Protein AF-A0A6G7BR77-F1 (afdb_monomer_lite)

pLDDT: mean 89.16, std 8.52, range [55.78, 97.75]

Foldseek 3Di:
DVLCVPLVVLLVCCVVPVVVVLVVLLVVLCVQLVDPPLSVVLCVDPLNVLLVVLSVVLVVLVVVLVVCVVVVPDPVVNVVSSVVNNVSSVSNVVSSVVSVVSSVQSPDLVSVLVVLCVVCVLVCPCVPVLLSSQLSVCVVPQQDRPVVSLVSLLVVLVVLQVVCLPPPAARDDDPVNLVSLVSLLVSVLVDDCNGPVSNLQPRLLPCSQLPALPGDGQHDLVSLLSNLVSCLSCLVSVNNVSVLSNLVRVLRNLVNQDDDDFDQDPVRDGPCVVVNVVSVVSLVVLLLSNLLSLLLCVVSVVQLSLLCSLCVDPDAVDDSPLSAQQAQQSLLVVLLCQQVQCVHPVVCVCVSNPHPPQDDPVSPCSSVVSSNLSSLVSLQSLQLHDDPDPPGRNHDNDDDDPSSLVSCVVCVVVSLVSNVVCVVPPVSCCSNNNPGDGNDDSNVSSVVVVVVSVVD

Structure (mmCIF, N/CA/C/O backbone):
data_AF-A0A6G7BR77-F1
#
_entry.id   AF-A0A6G7BR77-F1
#
loop_
_atom_site.group_PDB
_atom_site.id
_atom_site.type_symbol
_atom_site.label_atom_id
_atom_site.label_alt_id
_atom_site.label_comp_id
_atom_site.label_asym_id
_atom_site.label_entity_id
_atom_site.label_seq_id
_atom_site.pdbx_PDB_ins_code
_atom_site.Cartn_x
_atom_site.Cartn_y
_atom_site.Cartn_z
_atom_site.occupancy
_atom_site.B_iso_or_equiv
_atom_site.auth_seq_id
_atom_site.auth_comp_id
_atom_site.auth_asym_id
_atom_site.auth_atom_id
_atom_site.pdbx_PDB_model_num
ATOM 1 N N . MET A 1 1 ? 40.050 0.172 -55.531 1.00 58.09 1 MET A N 1
ATOM 2 C CA . MET A 1 1 ? 38.761 -0.490 -55.843 1.00 58.09 1 MET A CA 1
ATOM 3 C C . MET A 1 1 ? 38.407 -1.560 -54.813 1.00 58.09 1 MET A C 1
ATOM 5 O O . MET A 1 1 ? 37.245 -1.623 -54.446 1.00 58.09 1 MET A O 1
ATOM 9 N N . GLU A 1 2 ? 39.383 -2.298 -54.277 1.00 74.62 2 GLU A N 1
ATOM 10 C CA . GLU A 1 2 ? 39.176 -3.402 -53.315 1.00 74.62 2 GLU A CA 1
ATOM 11 C C . GLU A 1 2 ? 38.450 -3.022 -52.006 1.00 74.62 2 GLU A C 1
ATOM 13 O O . GLU A 1 2 ? 37.652 -3.797 -51.487 1.00 74.62 2 GLU A O 1
ATOM 18 N N . ILE A 1 3 ? 38.654 -1.804 -51.491 1.00 83.25 3 ILE A N 1
ATOM 19 C CA . ILE A 1 3 ? 37.983 -1.341 -50.261 1.00 83.25 3 ILE A CA 1
ATOM 20 C C . ILE A 1 3 ? 36.464 -1.205 -50.471 1.00 83.25 3 ILE A C 1
ATOM 22 O O . ILE A 1 3 ? 35.667 -1.664 -49.655 1.00 83.25 3 ILE A O 1
ATOM 26 N N . LEU A 1 4 ? 36.042 -0.617 -51.595 1.00 86.75 4 LEU A N 1
ATOM 27 C CA . LEU A 1 4 ? 34.620 -0.402 -51.888 1.00 86.75 4 LEU A CA 1
ATOM 28 C C . LEU A 1 4 ? 33.867 -1.705 -52.164 1.00 86.75 4 LEU A C 1
ATOM 30 O O . LEU A 1 4 ? 32.687 -1.791 -51.830 1.00 86.75 4 LEU A O 1
ATOM 34 N N . SER A 1 5 ? 34.540 -2.713 -52.730 1.00 86.44 5 SER A N 1
ATOM 35 C CA . SER A 1 5 ? 33.950 -4.043 -52.925 1.00 86.44 5 SER A CA 1
ATOM 36 C C . SER A 1 5 ? 33.633 -4.761 -51.614 1.00 86.44 5 SER A C 1
ATOM 38 O O . SER A 1 5 ? 32.857 -5.706 -51.639 1.00 86.44 5 SER A O 1
ATOM 40 N N . ILE A 1 6 ? 34.177 -4.308 -50.480 1.00 89.12 6 ILE A N 1
ATOM 41 C CA . ILE A 1 6 ? 33.840 -4.824 -49.147 1.00 89.12 6 ILE A CA 1
ATOM 42 C C . ILE A 1 6 ? 32.830 -3.897 -48.459 1.00 89.12 6 ILE A C 1
ATOM 44 O O . ILE A 1 6 ? 31.808 -4.360 -47.955 1.00 89.12 6 ILE A O 1
ATOM 48 N N . CYS A 1 7 ? 33.076 -2.581 -48.467 1.00 92.06 7 CYS A N 1
ATOM 49 C CA . CYS A 1 7 ? 32.247 -1.625 -47.731 1.00 92.06 7 CYS A CA 1
ATOM 50 C C . CYS A 1 7 ? 30.809 -1.534 -48.254 1.00 92.06 7 CYS A C 1
ATOM 52 O O . CYS A 1 7 ? 29.878 -1.528 -47.454 1.00 92.06 7 CYS A O 1
ATOM 54 N N . ILE A 1 8 ? 30.610 -1.473 -49.578 1.00 91.38 8 ILE A N 1
ATOM 55 C CA . ILE A 1 8 ? 29.266 -1.312 -50.154 1.00 91.38 8 ILE A CA 1
ATOM 56 C C . ILE A 1 8 ? 28.388 -2.537 -49.841 1.00 91.38 8 ILE A C 1
ATOM 58 O O . ILE A 1 8 ? 27.304 -2.338 -49.288 1.00 91.38 8 ILE A O 1
ATOM 62 N N . PRO A 1 9 ? 28.826 -3.791 -50.096 1.00 94.06 9 PRO A N 1
ATOM 63 C CA . PRO A 1 9 ? 28.043 -4.962 -49.706 1.00 94.06 9 PRO A CA 1
ATOM 64 C C . PRO A 1 9 ? 27.779 -5.046 -48.204 1.00 94.06 9 PRO A C 1
ATOM 66 O O . PRO A 1 9 ? 26.681 -5.431 -47.818 1.00 94.06 9 PRO A O 1
ATOM 69 N N . LEU A 1 10 ? 28.736 -4.652 -47.355 1.00 93.44 10 LEU A N 1
ATOM 70 C CA . LEU A 1 10 ? 28.551 -4.663 -45.903 1.00 93.44 10 LEU A CA 1
ATOM 71 C C . LEU A 1 10 ? 27.467 -3.673 -45.453 1.00 93.44 10 LEU A C 1
ATOM 73 O O . LEU A 1 10 ? 26.579 -4.052 -44.696 1.00 93.44 10 LEU A O 1
ATOM 77 N N . VAL A 1 11 ? 27.490 -2.428 -45.943 1.00 94.12 11 VAL A N 1
ATOM 78 C CA . VAL A 1 11 ? 26.445 -1.434 -45.629 1.00 94.12 11 VAL A CA 1
ATOM 79 C C . VAL A 1 11 ? 25.079 -1.908 -46.129 1.00 94.12 11 VAL A C 1
ATOM 81 O O . VAL A 1 11 ? 24.092 -1.795 -45.403 1.00 94.12 11 VAL A O 1
ATOM 84 N N . ILE A 1 12 ? 25.018 -2.493 -47.331 1.00 93.62 12 ILE A N 1
ATOM 85 C CA . ILE A 1 12 ? 23.780 -3.067 -47.875 1.00 93.62 12 ILE A CA 1
ATOM 86 C C . ILE A 1 12 ? 23.300 -4.242 -47.015 1.00 93.62 12 ILE A C 1
ATOM 88 O O . ILE A 1 12 ? 22.112 -4.317 -46.724 1.00 93.62 12 ILE A O 1
ATOM 92 N N . ALA A 1 13 ? 24.189 -5.127 -46.557 1.00 94.19 13 ALA A N 1
ATOM 93 C CA . ALA A 1 13 ? 23.834 -6.237 -45.673 1.00 94.19 13 ALA A CA 1
ATOM 94 C C . ALA A 1 13 ? 23.308 -5.743 -44.316 1.00 94.19 13 ALA A C 1
ATOM 96 O O . ALA A 1 13 ? 22.307 -6.257 -43.817 1.00 94.19 13 ALA A O 1
ATOM 97 N N . ILE A 1 14 ? 23.924 -4.705 -43.743 1.00 93.38 14 ILE A N 1
ATOM 98 C CA . ILE A 1 14 ? 23.443 -4.070 -42.509 1.00 93.38 14 ILE A CA 1
ATOM 99 C C . ILE A 1 14 ? 22.052 -3.462 -42.733 1.00 93.38 14 ILE A C 1
ATOM 101 O O . ILE A 1 14 ? 21.160 -3.677 -41.917 1.00 93.38 14 ILE A O 1
ATOM 105 N N . PHE A 1 15 ? 21.830 -2.760 -43.846 1.00 94.12 15 PHE A N 1
ATOM 106 C CA . PHE A 1 15 ? 20.522 -2.186 -44.166 1.00 94.12 15 PHE A CA 1
ATOM 107 C C . PHE A 1 15 ? 19.451 -3.253 -44.435 1.00 94.12 15 PHE A C 1
ATOM 109 O O . PHE A 1 15 ? 18.330 -3.129 -43.957 1.00 94.12 15 PHE A O 1
ATOM 116 N N . ALA A 1 16 ? 19.783 -4.305 -45.183 1.00 92.50 16 ALA A N 1
ATOM 117 C CA . ALA A 1 16 ? 18.822 -5.315 -45.617 1.00 92.50 16 ALA A CA 1
ATOM 118 C C . ALA A 1 16 ? 18.502 -6.355 -44.534 1.00 92.50 16 ALA A C 1
ATOM 120 O O . ALA A 1 16 ? 17.387 -6.865 -44.500 1.00 92.50 16 ALA A O 1
ATOM 121 N N . MET A 1 17 ? 19.461 -6.685 -43.662 1.00 90.19 17 MET A N 1
ATOM 122 C CA . MET A 1 17 ? 19.294 -7.727 -42.642 1.00 90.19 17 MET A CA 1
ATOM 123 C C . MET A 1 17 ? 19.296 -7.153 -41.226 1.00 90.19 17 MET A C 1
ATOM 125 O O . MET A 1 17 ? 18.343 -7.351 -40.474 1.00 90.19 17 MET A O 1
ATOM 129 N N . ALA A 1 18 ? 20.357 -6.434 -40.850 1.00 89.12 18 ALA A N 1
ATOM 130 C CA . ALA A 1 18 ? 20.550 -6.017 -39.462 1.00 89.12 18 ALA A CA 1
ATOM 131 C C . ALA A 1 18 ? 19.554 -4.932 -39.024 1.00 89.12 18 ALA A C 1
ATOM 133 O O . ALA A 1 18 ? 19.112 -4.945 -37.880 1.00 89.12 18 ALA A O 1
ATOM 134 N N . PHE A 1 19 ? 19.170 -4.016 -39.914 1.00 89.75 19 PHE A N 1
ATOM 135 C CA . PHE A 1 19 ? 18.246 -2.930 -39.589 1.00 89.75 19 PHE A CA 1
ATOM 136 C C . PHE A 1 19 ? 16.791 -3.403 -39.382 1.00 89.75 19 PHE A C 1
ATOM 138 O O . PHE A 1 19 ? 16.217 -3.061 -38.345 1.00 89.75 19 PHE A O 1
ATOM 145 N N . PRO A 1 20 ? 16.195 -4.245 -40.254 1.00 91.94 20 PRO A N 1
ATOM 146 C CA . PRO A 1 20 ? 14.902 -4.866 -39.965 1.00 91.94 20 PRO A CA 1
ATOM 147 C C . PRO A 1 20 ? 14.919 -5.692 -38.678 1.00 91.94 20 PRO A C 1
ATOM 149 O O . PRO A 1 20 ? 13.983 -5.598 -37.884 1.00 91.94 20 PRO A O 1
ATOM 152 N N . LEU A 1 21 ? 15.999 -6.447 -38.433 1.00 88.62 21 LEU A N 1
ATOM 153 C CA . LEU A 1 21 ? 16.160 -7.199 -37.190 1.00 88.62 21 LEU A CA 1
ATOM 154 C C . LEU A 1 21 ? 16.196 -6.255 -35.983 1.00 88.62 21 LEU A C 1
ATOM 156 O O . LEU A 1 21 ? 15.470 -6.481 -35.027 1.00 88.62 21 LEU A O 1
ATOM 160 N N . ALA A 1 22 ? 16.952 -5.157 -36.045 1.00 87.56 22 ALA A N 1
ATOM 161 C CA . ALA A 1 22 ? 17.001 -4.151 -34.986 1.00 87.56 22 ALA A CA 1
ATOM 162 C C . ALA A 1 22 ? 15.611 -3.579 -34.652 1.00 87.56 22 ALA A C 1
ATOM 164 O O . ALA A 1 22 ? 15.253 -3.498 -33.479 1.00 87.56 22 ALA A O 1
ATOM 165 N N . ILE A 1 23 ? 14.806 -3.230 -35.663 1.00 88.50 23 ILE A N 1
ATOM 166 C CA . ILE A 1 23 ? 13.429 -2.748 -35.460 1.00 88.50 23 ILE A CA 1
ATOM 167 C C . ILE A 1 23 ? 12.558 -3.832 -34.819 1.00 88.50 23 ILE A C 1
ATOM 169 O O . ILE A 1 23 ? 11.810 -3.541 -33.884 1.00 88.50 23 ILE A O 1
ATOM 173 N N . ASN A 1 24 ? 12.667 -5.075 -35.293 1.00 90.88 24 ASN A N 1
ATOM 174 C CA . ASN A 1 24 ? 11.932 -6.197 -34.719 1.00 90.88 24 ASN A CA 1
ATOM 175 C C . ASN A 1 24 ? 12.308 -6.419 -33.247 1.00 90.88 24 ASN A C 1
ATOM 177 O O . ASN A 1 24 ? 11.434 -6.610 -32.406 1.00 90.88 24 ASN A O 1
ATOM 181 N N . GLU A 1 25 ? 13.594 -6.310 -32.907 1.00 89.31 25 GLU A N 1
ATOM 182 C CA . GLU A 1 25 ? 14.052 -6.472 -31.529 1.00 89.31 25 GLU A CA 1
ATOM 183 C C . GLU A 1 25 ? 13.576 -5.348 -30.609 1.00 89.31 25 GLU A C 1
ATOM 185 O O . GLU A 1 25 ? 13.190 -5.627 -29.474 1.00 89.31 25 GLU A O 1
ATOM 190 N N . ILE A 1 26 ? 13.485 -4.112 -31.105 1.00 86.12 26 ILE A N 1
ATOM 191 C CA . ILE A 1 26 ? 12.826 -3.008 -30.390 1.00 86.12 26 ILE A CA 1
ATOM 192 C C . ILE A 1 26 ? 11.350 -3.333 -30.130 1.00 86.12 26 ILE A C 1
ATOM 194 O O . ILE A 1 26 ? 10.860 -3.139 -29.018 1.00 86.12 26 ILE A O 1
ATOM 198 N N . GLY A 1 27 ? 10.643 -3.857 -31.136 1.00 87.12 27 GLY A N 1
ATOM 199 C CA . GLY A 1 27 ? 9.256 -4.304 -30.988 1.00 87.12 27 GLY A CA 1
ATOM 200 C C . GLY A 1 27 ? 9.108 -5.439 -29.970 1.00 87.12 27 GLY A C 1
ATOM 201 O O . GLY A 1 27 ? 8.175 -5.435 -29.168 1.00 87.12 27 GLY A O 1
ATOM 202 N N . SER A 1 28 ? 10.066 -6.368 -29.940 1.00 90.00 28 SER A N 1
ATOM 203 C CA . SER A 1 28 ? 10.071 -7.487 -28.993 1.00 90.00 28 SER A CA 1
ATOM 204 C C . SER A 1 28 ? 10.198 -7.027 -27.536 1.00 90.00 28 SER A C 1
ATOM 206 O O . SER A 1 28 ? 9.560 -7.611 -26.663 1.00 90.00 28 SER A O 1
ATOM 208 N N . ILE A 1 29 ? 10.961 -5.956 -27.269 1.00 90.19 29 ILE A N 1
ATOM 209 C CA . ILE A 1 29 ? 11.093 -5.367 -25.926 1.00 90.19 29 ILE A CA 1
ATOM 210 C C . ILE A 1 29 ? 9.737 -4.822 -25.464 1.00 90.19 29 ILE A C 1
ATOM 212 O O . ILE A 1 29 ? 9.320 -5.121 -24.345 1.00 90.19 29 ILE A O 1
ATOM 216 N N . ASN A 1 30 ? 9.018 -4.108 -26.342 1.00 88.81 30 ASN A N 1
ATOM 217 C CA . ASN A 1 30 ? 7.669 -3.622 -26.039 1.00 88.81 30 ASN A CA 1
ATOM 218 C C . ASN A 1 30 ? 6.736 -4.778 -25.673 1.00 88.81 30 ASN A C 1
ATOM 220 O O . ASN A 1 30 ? 6.092 -4.761 -24.632 1.00 88.81 30 ASN A O 1
ATOM 224 N N . SER A 1 31 ? 6.706 -5.812 -26.518 1.00 88.81 31 SER A N 1
ATOM 225 C CA . SER A 1 31 ? 5.841 -6.974 -26.316 1.00 88.81 31 SER A CA 1
ATOM 226 C C . SER A 1 31 ? 6.174 -7.746 -25.040 1.00 88.81 31 SER A C 1
ATOM 228 O O . SER A 1 31 ? 5.288 -8.386 -24.482 1.00 88.81 31 SER A O 1
ATOM 230 N N . LYS A 1 32 ? 7.436 -7.731 -24.602 1.00 91.12 32 LYS A N 1
ATOM 231 C CA . LYS A 1 32 ? 7.889 -8.475 -23.427 1.00 91.12 32 LYS A CA 1
ATOM 232 C C . LYS A 1 32 ? 7.468 -7.809 -22.119 1.00 91.12 32 LYS A C 1
ATOM 234 O O . LYS A 1 32 ? 6.937 -8.487 -21.247 1.00 91.12 32 LYS A O 1
ATOM 239 N N . TYR A 1 33 ? 7.720 -6.509 -21.984 1.00 90.25 33 TYR A N 1
ATOM 240 C CA . TYR A 1 33 ? 7.431 -5.764 -20.751 1.00 90.25 33 TYR A CA 1
ATOM 241 C C . TYR A 1 33 ? 6.066 -5.070 -20.772 1.00 90.25 33 TYR A C 1
ATOM 243 O O . TYR A 1 33 ? 5.625 -4.570 -19.744 1.00 90.25 33 TYR A O 1
ATOM 251 N N . ASN A 1 34 ? 5.398 -5.047 -21.931 1.00 88.50 34 ASN A N 1
ATOM 252 C CA . ASN A 1 34 ? 4.170 -4.293 -22.177 1.00 88.50 34 ASN A CA 1
ATOM 253 C C . ASN A 1 34 ? 4.316 -2.811 -21.778 1.00 88.50 34 ASN A C 1
ATOM 255 O O . ASN A 1 34 ? 3.464 -2.252 -21.089 1.00 88.50 34 ASN A O 1
ATOM 259 N N . SER A 1 35 ? 5.445 -2.213 -22.174 1.00 89.81 35 SER A N 1
ATOM 260 C CA . SER A 1 35 ? 5.888 -0.885 -21.751 1.00 89.81 35 SER A CA 1
ATOM 261 C C . SER A 1 35 ? 6.412 -0.080 -22.937 1.00 89.81 35 SER A C 1
ATOM 263 O O . SER A 1 35 ? 7.516 -0.315 -23.442 1.00 89.81 35 SER A O 1
ATOM 265 N N . GLU A 1 36 ? 5.645 0.933 -23.339 1.00 90.88 36 GLU A N 1
ATOM 266 C CA . GLU A 1 36 ? 6.095 1.905 -24.339 1.00 90.88 36 GLU A CA 1
ATOM 267 C C . GLU A 1 36 ? 7.201 2.810 -23.778 1.00 90.88 36 GLU A C 1
ATOM 269 O O . GLU A 1 36 ? 8.112 3.202 -24.508 1.00 90.88 36 GLU A O 1
ATOM 274 N N . ARG A 1 37 ? 7.195 3.074 -22.465 1.00 91.88 37 ARG A N 1
ATOM 275 C CA . ARG A 1 37 ? 8.178 3.938 -21.796 1.00 91.88 37 ARG A CA 1
ATOM 276 C C . ARG A 1 37 ? 9.586 3.345 -21.835 1.00 91.88 37 ARG A C 1
ATOM 278 O O . ARG A 1 37 ? 10.525 4.028 -22.244 1.00 91.88 37 ARG A O 1
ATOM 285 N N . ILE A 1 38 ? 9.741 2.052 -21.533 1.00 93.00 38 ILE A N 1
ATOM 286 C CA . ILE A 1 38 ? 11.033 1.348 -21.646 1.00 93.00 38 ILE A CA 1
ATOM 287 C C . ILE A 1 38 ? 11.558 1.416 -23.090 1.00 93.00 38 ILE A C 1
ATOM 289 O O . ILE A 1 38 ? 12.751 1.635 -23.323 1.00 93.00 38 ILE A O 1
ATOM 293 N N . VAL A 1 39 ? 10.668 1.286 -24.075 1.00 91.44 39 VAL A N 1
ATOM 294 C CA . VAL A 1 39 ? 11.013 1.382 -25.501 1.00 91.44 39 VAL A CA 1
ATOM 295 C C . VAL A 1 39 ? 11.430 2.803 -25.882 1.00 91.44 39 VAL A C 1
ATOM 297 O O . VAL A 1 39 ? 12.359 2.983 -26.673 1.00 91.44 39 VAL A O 1
ATOM 300 N N . GLU A 1 40 ? 10.789 3.828 -25.326 1.00 91.81 40 GLU A N 1
ATOM 301 C CA . GLU A 1 40 ? 11.194 5.217 -25.531 1.00 91.81 40 GLU A CA 1
ATOM 302 C C . GLU A 1 40 ? 12.579 5.519 -24.957 1.00 91.81 40 GLU A C 1
ATOM 304 O O . GLU A 1 40 ? 13.363 6.206 -25.622 1.00 91.81 40 GLU A O 1
ATOM 309 N N . ILE A 1 41 ? 12.907 5.003 -23.766 1.00 92.12 41 ILE A N 1
ATOM 310 C CA . ILE A 1 41 ? 14.262 5.123 -23.204 1.00 92.12 41 ILE A CA 1
ATOM 311 C C . ILE A 1 41 ? 15.254 4.464 -24.158 1.00 92.12 41 ILE A C 1
ATOM 313 O O . ILE A 1 41 ? 16.227 5.105 -24.559 1.00 92.12 41 ILE A O 1
ATOM 317 N N . PHE A 1 42 ? 14.958 3.244 -24.615 1.00 92.56 42 PHE A N 1
ATOM 318 C CA . PHE A 1 42 ? 15.808 2.530 -25.563 1.00 92.56 42 PHE A CA 1
ATOM 319 C C . PHE A 1 42 ? 16.044 3.328 -26.856 1.00 92.56 42 PHE A C 1
ATOM 321 O O . PHE A 1 42 ? 17.170 3.443 -27.336 1.00 92.56 42 PHE A O 1
ATOM 328 N N . ARG A 1 43 ? 15.002 3.960 -27.413 1.00 89.50 43 ARG A N 1
ATOM 329 C CA . ARG A 1 43 ? 15.117 4.817 -28.610 1.00 89.50 43 ARG A CA 1
ATOM 330 C C . ARG A 1 43 ? 15.900 6.109 -28.355 1.00 89.50 43 ARG A C 1
ATOM 332 O O . ARG A 1 43 ? 16.388 6.730 -29.304 1.00 89.50 43 ARG A O 1
ATOM 339 N N . LYS A 1 44 ? 16.014 6.552 -27.103 1.00 91.81 44 LYS A N 1
ATOM 340 C CA . LYS A 1 44 ? 16.793 7.738 -26.726 1.00 91.81 44 LYS A CA 1
ATOM 341 C C . LYS A 1 44 ? 18.277 7.425 -26.503 1.00 91.81 44 LYS A C 1
ATOM 343 O O . LYS A 1 44 ? 19.054 8.387 -26.493 1.00 91.81 44 LYS A O 1
ATOM 348 N N . GLU A 1 45 ? 18.655 6.149 -26.410 1.00 93.31 45 GLU A N 1
ATOM 349 C CA . GLU A 1 45 ? 20.036 5.687 -26.229 1.00 93.31 45 GLU A CA 1
ATOM 350 C C . GLU A 1 45 ? 20.980 6.201 -27.317 1.00 93.31 45 GLU A C 1
ATOM 352 O O . GLU A 1 45 ? 20.628 6.355 -28.495 1.00 93.31 45 GLU A O 1
ATOM 357 N N . PHE A 1 46 ? 22.217 6.459 -26.903 1.00 92.50 46 PHE A N 1
ATOM 358 C CA . PHE A 1 46 ? 23.260 6.989 -27.772 1.00 92.50 46 PHE A CA 1
ATOM 359 C C . PHE A 1 46 ? 23.591 6.011 -28.903 1.00 92.50 46 PHE A C 1
ATOM 361 O O . PHE A 1 46 ? 23.690 6.408 -30.064 1.00 92.50 46 PHE A O 1
ATOM 368 N N . GLU A 1 47 ? 23.703 4.726 -28.576 1.00 92.88 47 GLU A N 1
ATOM 369 C CA . GLU A 1 47 ? 24.079 3.657 -29.493 1.00 92.88 47 GLU A CA 1
ATOM 370 C C . GLU A 1 47 ? 23.068 3.512 -30.633 1.00 92.88 47 GLU A C 1
ATOM 372 O O . GLU A 1 47 ? 23.468 3.450 -31.795 1.00 92.88 47 GLU A O 1
ATOM 377 N N . TRP A 1 48 ? 21.766 3.531 -30.324 1.00 92.50 48 TRP A N 1
ATOM 378 C CA . TRP A 1 48 ? 20.711 3.465 -31.339 1.00 92.50 48 TRP A CA 1
ATOM 379 C C . TRP A 1 48 ? 20.708 4.702 -32.240 1.00 92.50 48 TRP A C 1
ATOM 381 O O . TRP A 1 48 ? 20.676 4.569 -33.464 1.00 92.50 48 TRP A O 1
ATOM 391 N N . LYS A 1 49 ? 20.781 5.909 -31.662 1.00 93.38 49 LYS A N 1
ATOM 392 C CA . LYS A 1 49 ? 20.775 7.159 -32.440 1.00 93.38 49 LYS A CA 1
ATOM 393 C C . LYS A 1 49 ? 21.930 7.215 -33.433 1.00 93.38 49 LYS A C 1
ATOM 395 O O . LYS A 1 49 ? 21.716 7.550 -34.597 1.00 93.38 49 LYS A O 1
ATOM 400 N N . TRP A 1 50 ? 23.139 6.872 -32.992 1.00 94.31 50 TRP A N 1
ATOM 401 C CA . TRP A 1 50 ? 24.308 6.872 -33.865 1.00 94.31 50 TRP A CA 1
ATOM 402 C C . TRP A 1 50 ? 24.265 5.758 -34.894 1.00 94.31 50 TRP A C 1
ATOM 404 O O . TRP A 1 50 ? 24.526 6.038 -36.059 1.00 94.31 50 TRP A O 1
ATOM 414 N N . PHE A 1 51 ? 23.877 4.539 -34.515 1.00 94.31 51 PHE A N 1
ATOM 415 C CA . PHE A 1 51 ? 23.689 3.451 -35.473 1.00 94.31 51 PHE A CA 1
ATOM 416 C C . PHE A 1 51 ? 22.700 3.844 -36.583 1.00 94.31 51 PHE A C 1
ATOM 418 O O . PHE A 1 51 ? 23.035 3.768 -37.765 1.00 94.31 51 PHE A O 1
ATOM 425 N N . ASN A 1 52 ? 21.518 4.342 -36.206 1.00 93.44 52 ASN A N 1
ATOM 426 C CA . ASN A 1 52 ? 20.470 4.739 -37.143 1.00 93.44 52 ASN A CA 1
ATOM 427 C C . ASN A 1 52 ? 20.927 5.889 -38.059 1.00 93.44 52 ASN A C 1
ATOM 429 O O . ASN A 1 52 ? 20.789 5.807 -39.277 1.00 93.44 52 ASN A O 1
ATOM 433 N N . ASN A 1 53 ? 21.540 6.937 -37.501 1.00 93.81 53 ASN A N 1
ATOM 434 C CA . ASN A 1 53 ? 22.008 8.080 -38.290 1.00 93.81 53 ASN A CA 1
ATOM 435 C C . ASN A 1 53 ? 23.182 7.714 -39.211 1.00 93.81 53 ASN A C 1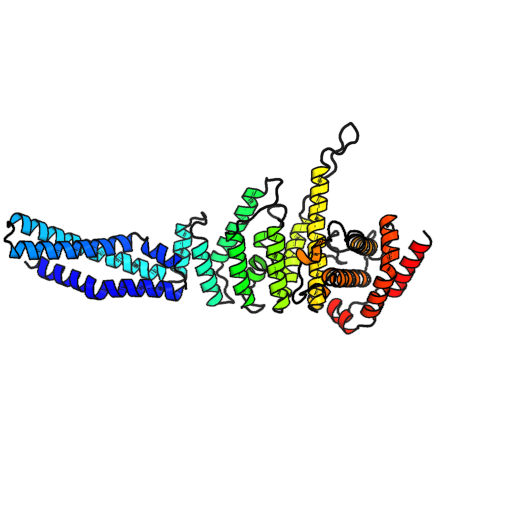
ATOM 437 O O . ASN A 1 53 ? 23.195 8.116 -40.374 1.00 93.81 53 ASN A O 1
ATOM 441 N N . LEU A 1 54 ? 24.153 6.931 -38.728 1.00 94.81 54 LEU A N 1
ATOM 442 C CA . LEU A 1 54 ? 25.293 6.476 -39.531 1.00 94.81 54 LEU A CA 1
ATOM 443 C C . LEU A 1 54 ? 24.857 5.570 -40.680 1.00 94.81 54 LEU A C 1
ATOM 445 O O . LEU A 1 54 ? 25.487 5.607 -41.738 1.00 94.81 54 LEU A O 1
ATOM 449 N N . LEU A 1 55 ? 23.789 4.789 -40.507 1.00 94.88 55 LEU A N 1
ATOM 450 C CA . LEU A 1 55 ? 23.234 3.970 -41.580 1.00 94.88 55 LEU A CA 1
ATOM 451 C C . LEU A 1 55 ? 22.716 4.851 -42.723 1.00 94.88 55 LEU A C 1
ATOM 453 O O . LEU A 1 55 ? 23.135 4.667 -43.866 1.00 94.88 55 LEU A O 1
ATOM 457 N N . TYR A 1 56 ? 21.894 5.861 -42.418 1.00 94.75 56 TYR A N 1
ATOM 458 C CA . TYR A 1 56 ? 21.406 6.810 -43.427 1.00 94.75 56 TYR A CA 1
ATOM 459 C C . TYR A 1 56 ? 22.542 7.598 -44.084 1.00 94.75 56 TYR A C 1
ATOM 461 O O . TYR A 1 56 ? 22.574 7.715 -45.308 1.00 94.75 56 TYR A O 1
ATOM 469 N N . ILE A 1 57 ? 23.511 8.083 -43.300 1.00 95.25 57 ILE A N 1
ATOM 470 C CA . ILE A 1 57 ? 24.693 8.779 -43.829 1.00 95.25 57 ILE A CA 1
ATOM 471 C C . ILE A 1 57 ? 25.475 7.860 -44.777 1.00 95.25 57 ILE A C 1
ATOM 473 O O . ILE A 1 57 ? 25.830 8.279 -45.876 1.00 95.25 57 ILE A O 1
ATOM 477 N N . SER A 1 58 ? 25.701 6.600 -44.398 1.00 94.75 58 SER A N 1
ATOM 478 C CA . SER A 1 58 ? 26.437 5.636 -45.226 1.00 94.75 58 SER A CA 1
ATOM 479 C C . SER A 1 58 ? 25.716 5.350 -46.546 1.00 94.75 58 SER A C 1
ATOM 481 O O . SER A 1 58 ? 26.359 5.316 -47.594 1.00 94.75 58 SER A O 1
ATOM 483 N N . LEU A 1 59 ? 24.386 5.216 -46.527 1.00 94.88 59 LEU A N 1
ATOM 484 C CA . LEU A 1 59 ? 23.579 5.037 -47.739 1.00 94.88 59 LEU A CA 1
ATOM 485 C C . LEU A 1 59 ? 23.632 6.270 -48.653 1.00 94.88 59 LEU A C 1
ATOM 487 O O . LEU A 1 59 ? 23.817 6.129 -49.862 1.00 94.88 59 LEU A O 1
ATOM 491 N N . ILE A 1 60 ? 23.544 7.477 -48.083 1.00 95.62 60 ILE A N 1
ATOM 492 C CA . ILE A 1 60 ? 23.664 8.737 -48.831 1.00 95.62 60 ILE A CA 1
ATOM 493 C C . ILE A 1 60 ? 25.059 8.863 -49.457 1.00 95.62 60 ILE A C 1
ATOM 495 O O . ILE A 1 60 ? 25.171 9.216 -50.629 1.00 95.62 60 ILE A O 1
ATOM 499 N N . LEU A 1 61 ? 26.126 8.528 -48.726 1.00 94.12 61 LEU A N 1
ATOM 500 C CA . LEU A 1 61 ? 27.494 8.553 -49.252 1.00 94.12 61 LEU A CA 1
ATOM 501 C C . LEU A 1 61 ? 27.679 7.582 -50.426 1.00 94.12 61 LEU A C 1
ATOM 503 O O . LEU A 1 61 ? 28.313 7.942 -51.419 1.00 94.12 61 LEU A O 1
ATOM 507 N N . ILE A 1 62 ? 27.098 6.379 -50.347 1.00 93.62 62 ILE A N 1
ATOM 508 C CA . ILE A 1 62 ? 27.111 5.410 -51.453 1.00 93.62 62 ILE A CA 1
ATOM 509 C C . ILE A 1 62 ? 26.355 5.973 -52.663 1.00 93.62 62 ILE A C 1
ATOM 511 O O . ILE A 1 62 ? 26.877 5.925 -53.778 1.00 93.62 62 ILE A O 1
ATOM 515 N N . ALA A 1 63 ? 25.178 6.571 -52.455 1.00 93.50 63 ALA A N 1
ATOM 516 C CA . ALA A 1 63 ? 24.409 7.203 -53.526 1.00 93.50 63 ALA A CA 1
ATOM 517 C C . ALA A 1 63 ? 25.200 8.343 -54.198 1.00 93.50 63 ALA A C 1
ATOM 519 O O . ALA A 1 63 ? 25.327 8.369 -55.425 1.00 93.50 63 ALA A O 1
ATOM 520 N N . ILE A 1 64 ? 25.826 9.227 -53.411 1.00 93.25 64 ILE A N 1
ATOM 521 C CA . ILE A 1 64 ? 26.687 10.312 -53.912 1.00 93.25 64 ILE A CA 1
ATOM 522 C C . ILE A 1 64 ? 27.874 9.748 -54.700 1.00 93.25 64 ILE A C 1
ATOM 524 O O . ILE A 1 64 ? 28.188 10.264 -55.770 1.00 93.25 64 ILE A O 1
ATOM 528 N N . TYR A 1 65 ? 28.510 8.671 -54.231 1.00 91.62 65 TYR A N 1
ATOM 529 C CA . TYR A 1 65 ? 29.602 8.021 -54.957 1.00 91.62 65 TYR A CA 1
ATOM 530 C C . TYR A 1 65 ? 29.147 7.445 -56.307 1.00 91.62 65 TYR A C 1
ATOM 532 O O . TYR A 1 65 ? 29.820 7.644 -57.322 1.00 91.62 65 TYR A O 1
ATOM 540 N N . THR A 1 66 ? 27.992 6.769 -56.353 1.00 90.25 66 THR A N 1
ATOM 541 C CA . THR A 1 66 ? 27.435 6.244 -57.614 1.00 90.25 66 THR A CA 1
ATOM 542 C C . THR A 1 66 ? 27.058 7.356 -58.593 1.00 90.25 66 THR A C 1
ATOM 544 O O . THR A 1 66 ? 27.337 7.245 -59.785 1.00 90.25 66 THR A O 1
ATOM 547 N N . CYS A 1 67 ? 26.515 8.463 -58.087 1.00 90.56 67 CYS A N 1
ATOM 548 C CA . CYS A 1 67 ? 26.218 9.661 -58.862 1.00 90.56 67 CYS A CA 1
ATOM 549 C C . CYS A 1 67 ? 27.512 10.290 -59.406 1.00 90.56 67 CYS A C 1
ATOM 551 O O . CYS A 1 67 ? 27.648 10.505 -60.607 1.00 90.56 67 CYS A O 1
ATOM 553 N N . GLY A 1 68 ? 28.525 10.472 -58.557 1.00 88.81 68 GLY A N 1
ATOM 554 C CA . GLY A 1 68 ? 29.823 11.018 -58.953 1.00 88.81 68 GLY A CA 1
ATOM 555 C C . GLY A 1 68 ? 30.542 10.185 -60.018 1.00 88.81 68 GLY A C 1
ATOM 556 O O . GLY A 1 68 ? 31.177 10.750 -60.906 1.00 88.81 68 GLY A O 1
ATOM 557 N N . ARG A 1 69 ? 30.390 8.850 -59.995 1.00 86.94 69 ARG A N 1
ATOM 558 C CA . ARG A 1 69 ? 30.837 7.959 -61.086 1.00 86.94 69 ARG A CA 1
ATOM 559 C C . ARG A 1 69 ? 30.124 8.263 -62.402 1.00 86.94 69 ARG A C 1
ATOM 561 O O . ARG A 1 69 ? 30.782 8.305 -63.435 1.00 86.94 69 ARG A O 1
ATOM 568 N N . ALA A 1 70 ? 28.804 8.432 -62.362 1.00 88.06 70 ALA A N 1
ATOM 569 C CA . ALA A 1 70 ? 27.975 8.626 -63.549 1.00 88.06 70 ALA A CA 1
ATOM 570 C C . ALA A 1 70 ? 28.173 10.010 -64.191 1.00 88.06 70 ALA A C 1
ATOM 572 O O . ALA A 1 70 ? 28.219 10.114 -65.412 1.00 88.06 70 ALA A O 1
ATOM 573 N N . PHE A 1 71 ? 28.340 11.056 -63.377 1.00 87.94 71 PHE A N 1
ATOM 574 C CA . PHE A 1 71 ? 28.488 12.444 -63.836 1.00 87.94 71 PHE A CA 1
ATOM 575 C C . PHE A 1 71 ? 29.945 12.919 -63.948 1.00 87.94 71 PHE A C 1
ATOM 577 O O . PHE A 1 71 ? 30.189 14.091 -64.218 1.00 87.94 71 PHE A O 1
ATOM 584 N N . GLY A 1 72 ? 30.923 12.028 -63.752 1.00 85.75 72 GLY A N 1
ATOM 585 C CA . GLY A 1 72 ? 32.337 12.330 -63.990 1.00 85.75 72 GLY A CA 1
ATOM 586 C C . GLY A 1 72 ? 32.965 13.285 -62.970 1.00 85.75 72 GLY A C 1
ATOM 587 O O . GLY A 1 72 ? 33.676 14.215 -63.349 1.00 85.75 72 GLY A O 1
ATOM 588 N N . PHE A 1 73 ? 32.729 13.072 -61.672 1.00 87.62 73 PHE A N 1
ATOM 589 C CA . PHE A 1 73 ? 33.407 13.833 -60.615 1.00 87.62 73 PHE A CA 1
ATOM 590 C C . PHE A 1 73 ? 34.932 13.699 -60.711 1.00 87.62 73 PHE A C 1
ATOM 592 O O . PHE A 1 73 ? 35.466 12.678 -61.150 1.00 87.62 73 PHE A O 1
ATOM 599 N N . SER A 1 74 ? 35.655 14.726 -60.250 1.00 89.31 74 SER A N 1
ATOM 600 C CA . SER A 1 74 ? 37.118 14.710 -60.307 1.00 89.31 74 SER A CA 1
ATOM 601 C C . SER A 1 74 ? 37.709 13.571 -59.469 1.00 89.31 74 SER A C 1
ATOM 603 O O . SER A 1 74 ? 37.188 13.200 -58.413 1.00 89.31 74 SER A O 1
ATOM 605 N N . ILE A 1 75 ? 38.854 13.048 -59.911 1.00 84.12 75 ILE A N 1
ATOM 606 C CA . ILE A 1 75 ? 39.560 11.936 -59.256 1.00 84.12 75 ILE A CA 1
ATOM 607 C C . ILE A 1 75 ? 39.820 12.231 -57.768 1.00 84.12 75 ILE A C 1
ATOM 609 O O . ILE A 1 75 ? 39.632 11.361 -56.919 1.00 84.12 75 ILE A O 1
ATOM 613 N N . ARG A 1 76 ? 40.174 13.478 -57.425 1.00 87.62 76 ARG A N 1
ATOM 614 C CA . ARG A 1 76 ? 40.405 13.900 -56.034 1.00 87.62 76 ARG A CA 1
ATOM 615 C C . ARG A 1 76 ? 39.140 13.780 -55.178 1.00 87.62 76 ARG A C 1
ATOM 617 O O . ARG A 1 76 ? 39.217 13.238 -54.079 1.00 87.62 76 ARG A O 1
ATOM 624 N N . TRP A 1 77 ? 37.990 14.236 -55.678 1.00 86.62 77 TRP A N 1
ATOM 625 C CA . TRP A 1 77 ? 36.707 14.107 -54.976 1.00 86.62 77 TRP A CA 1
ATOM 626 C C . TRP A 1 77 ? 36.304 12.643 -54.791 1.00 86.62 77 TRP A C 1
ATOM 628 O O . TRP A 1 77 ? 35.846 12.254 -53.719 1.00 86.62 77 TRP A O 1
ATOM 638 N N . MET A 1 78 ? 36.561 11.811 -55.799 1.00 87.88 78 MET A N 1
ATOM 639 C CA . MET A 1 78 ? 36.281 10.377 -55.740 1.00 87.88 78 MET A CA 1
ATOM 640 C C . MET A 1 78 ? 37.133 9.660 -54.686 1.00 87.88 78 MET A C 1
ATOM 642 O O . MET A 1 78 ? 36.610 8.826 -53.949 1.00 87.88 78 MET A O 1
ATOM 646 N N . HIS A 1 79 ? 38.416 10.011 -54.549 1.00 88.88 79 HIS A N 1
ATOM 647 C CA . HIS A 1 79 ? 39.266 9.474 -53.481 1.00 88.88 79 HIS A CA 1
ATOM 648 C C . HIS A 1 79 ? 38.801 9.896 -52.085 1.00 88.88 79 HIS A C 1
ATOM 650 O O . HIS A 1 79 ? 38.791 9.059 -51.184 1.00 88.88 79 HIS A O 1
ATOM 656 N N . VAL A 1 80 ? 38.385 11.154 -51.906 1.00 90.25 80 VAL A N 1
ATOM 657 C CA . VAL A 1 80 ? 37.830 11.627 -50.626 1.00 90.25 80 VAL A CA 1
ATOM 658 C C . VAL A 1 80 ? 36.591 10.811 -50.253 1.00 90.25 80 VAL A C 1
ATOM 660 O O . VAL A 1 80 ? 36.546 10.256 -49.159 1.00 90.25 80 VAL A O 1
ATOM 663 N N . LEU A 1 81 ? 35.644 10.643 -51.183 1.00 90.62 81 LEU A N 1
ATOM 664 C CA . LEU A 1 81 ? 34.429 9.854 -50.953 1.00 90.62 81 LEU A CA 1
ATOM 665 C C . LEU A 1 81 ? 34.730 8.398 -50.573 1.00 90.62 81 LEU A C 1
ATOM 667 O O . LEU A 1 81 ? 34.089 7.866 -49.672 1.00 90.62 81 LEU A O 1
ATOM 671 N N . ILE A 1 82 ? 35.721 7.761 -51.209 1.00 91.12 82 ILE A N 1
ATOM 672 C CA . ILE A 1 82 ? 36.129 6.384 -50.880 1.00 91.12 82 ILE A CA 1
ATOM 673 C C . ILE A 1 82 ? 36.572 6.272 -49.417 1.00 91.12 82 ILE A C 1
ATOM 675 O O . ILE A 1 82 ? 36.116 5.375 -48.707 1.00 91.12 82 ILE A O 1
ATOM 679 N N . TRP A 1 83 ? 37.434 7.180 -48.955 1.00 92.06 83 TRP A N 1
ATOM 680 C CA . TRP A 1 83 ? 37.911 7.171 -47.570 1.00 92.06 83 TRP A CA 1
ATOM 681 C C . TRP A 1 83 ? 36.801 7.508 -46.574 1.00 92.06 83 TRP A C 1
ATOM 683 O O . TRP A 1 83 ? 36.714 6.872 -45.525 1.00 92.06 83 TRP A O 1
ATOM 693 N N . THR A 1 84 ? 35.908 8.442 -46.910 1.00 93.19 84 THR A N 1
ATOM 694 C CA . THR A 1 84 ? 34.743 8.757 -46.072 1.00 93.19 84 THR A CA 1
ATOM 695 C C . THR A 1 84 ? 33.795 7.562 -45.954 1.00 93.19 84 THR A C 1
ATOM 697 O O . THR A 1 84 ? 33.356 7.257 -44.848 1.00 93.19 84 THR A O 1
ATOM 700 N N . ILE A 1 85 ? 33.525 6.836 -47.047 1.00 94.00 85 ILE A N 1
ATOM 701 C CA . ILE A 1 85 ? 32.716 5.605 -47.023 1.00 94.00 85 ILE A CA 1
ATOM 702 C C . ILE A 1 85 ? 33.383 4.543 -46.149 1.00 94.00 85 ILE A C 1
ATOM 704 O O . ILE A 1 85 ? 32.704 3.916 -45.336 1.00 94.00 85 ILE A O 1
ATOM 708 N N . PHE A 1 86 ? 34.699 4.356 -46.273 1.00 94.06 86 PHE A N 1
ATOM 709 C CA . PHE A 1 86 ? 35.439 3.401 -45.449 1.00 94.06 86 PHE A CA 1
ATOM 710 C C . PHE A 1 86 ? 35.323 3.722 -43.951 1.00 94.06 86 PHE A C 1
ATOM 712 O O . PHE A 1 86 ? 34.921 2.859 -43.169 1.00 94.06 86 PHE A O 1
ATOM 719 N N . ILE A 1 87 ? 35.584 4.974 -43.558 1.00 94.12 87 ILE A N 1
ATOM 720 C CA . ILE A 1 87 ? 35.483 5.428 -42.161 1.00 94.12 87 ILE A CA 1
ATOM 721 C C . ILE A 1 87 ? 34.043 5.293 -41.649 1.00 94.12 87 ILE A C 1
ATOM 723 O O . ILE A 1 87 ? 33.823 4.765 -40.560 1.00 94.12 87 ILE A O 1
ATOM 727 N N . SER A 1 88 ? 33.058 5.713 -42.449 1.00 94.69 88 SER A N 1
ATOM 728 C CA . SER A 1 88 ? 31.635 5.594 -42.112 1.00 94.69 88 SER A CA 1
ATOM 729 C C . SER A 1 88 ? 31.219 4.136 -41.909 1.00 94.69 88 SER A C 1
ATOM 731 O O . SER A 1 88 ? 30.514 3.830 -40.954 1.00 94.69 88 SER A O 1
ATOM 733 N N . THR A 1 89 ? 31.706 3.214 -42.746 1.00 94.12 89 THR A N 1
ATOM 734 C CA . THR A 1 89 ? 31.419 1.773 -42.635 1.00 94.12 89 THR A CA 1
ATOM 735 C C . THR A 1 89 ? 32.039 1.158 -41.377 1.00 94.12 89 THR A C 1
ATOM 737 O O . THR A 1 89 ? 31.402 0.343 -40.706 1.00 94.12 89 THR A O 1
ATOM 740 N N . LEU A 1 90 ? 33.265 1.556 -41.025 1.00 94.19 90 LEU A N 1
ATOM 741 C CA . LEU A 1 90 ? 33.933 1.101 -39.804 1.00 94.19 90 LEU A CA 1
ATOM 742 C C . LEU A 1 90 ? 33.199 1.596 -38.550 1.00 94.19 90 LEU A C 1
ATOM 744 O O . LEU A 1 90 ? 32.922 0.805 -37.649 1.00 94.19 90 LEU A O 1
ATOM 748 N N . LEU A 1 91 ? 32.817 2.877 -38.523 1.00 95.19 91 LEU A N 1
ATOM 749 C CA . LEU A 1 91 ? 32.013 3.447 -37.440 1.00 95.19 91 LEU A CA 1
ATOM 750 C C . LEU A 1 91 ? 30.637 2.781 -37.351 1.00 95.19 91 LEU A C 1
ATOM 752 O O . LEU A 1 91 ? 30.222 2.399 -36.262 1.00 95.19 91 LEU A O 1
ATOM 756 N N . LEU A 1 92 ? 29.953 2.580 -38.481 1.00 95.06 92 LEU A N 1
ATOM 757 C CA . LEU A 1 92 ? 28.661 1.893 -38.531 1.00 95.06 92 LEU A CA 1
ATOM 758 C C . LEU A 1 92 ? 28.752 0.480 -37.942 1.00 95.06 92 LEU A C 1
ATOM 760 O O . LEU A 1 92 ? 27.895 0.088 -37.155 1.00 95.06 92 LEU A O 1
ATOM 764 N N . SER A 1 93 ? 29.809 -0.264 -38.277 1.00 93.56 93 SER A N 1
ATOM 765 C CA . SER A 1 93 ? 30.039 -1.617 -37.755 1.00 93.56 93 SER A CA 1
ATOM 766 C C . SER A 1 93 ? 30.298 -1.611 -36.244 1.00 93.56 93 SER A C 1
ATOM 768 O O . SER A 1 93 ? 29.740 -2.434 -35.520 1.00 93.56 93 SER A O 1
ATOM 770 N N . LEU A 1 94 ? 31.088 -0.654 -35.745 1.00 95.06 94 LEU A N 1
ATOM 771 C CA . LEU A 1 94 ? 31.316 -0.472 -34.308 1.00 95.06 94 LEU A CA 1
ATOM 772 C C . LEU A 1 94 ? 30.006 -0.159 -33.568 1.00 95.06 94 LEU A C 1
ATOM 774 O O . LEU A 1 94 ? 29.690 -0.801 -32.567 1.00 95.06 94 LEU A O 1
ATOM 778 N N . PHE A 1 95 ? 29.224 0.798 -34.072 1.00 94.50 95 PHE A N 1
ATOM 779 C CA . PHE A 1 95 ? 27.952 1.187 -33.464 1.00 94.50 95 PHE A CA 1
ATOM 780 C C . PHE A 1 95 ? 26.890 0.092 -33.550 1.00 94.50 95 PHE A C 1
ATOM 782 O O . PHE A 1 95 ? 26.092 -0.024 -32.626 1.00 94.50 95 PHE A O 1
ATOM 789 N N . LEU A 1 96 ? 26.915 -0.759 -34.580 1.00 93.25 96 LEU A N 1
ATOM 790 C CA . LEU A 1 96 ? 26.076 -1.955 -34.637 1.00 93.25 96 LEU A CA 1
ATOM 791 C C . LEU A 1 96 ? 26.394 -2.913 -33.478 1.00 93.25 96 LEU A C 1
ATOM 793 O O . LEU A 1 96 ? 25.477 -3.391 -32.817 1.00 93.25 96 LEU A O 1
ATOM 797 N 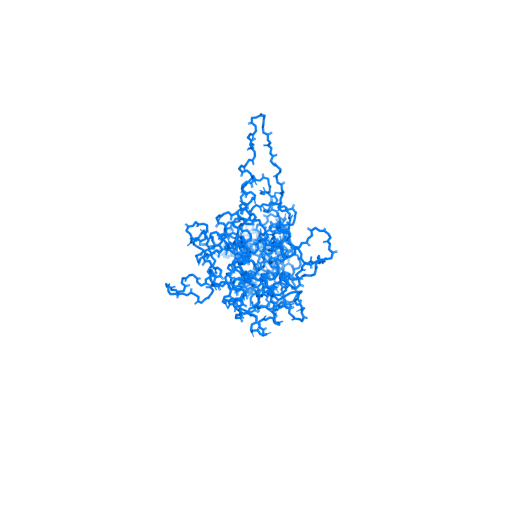N . ILE A 1 97 ? 27.674 -3.163 -33.183 1.00 93.00 97 ILE A N 1
ATOM 798 C CA . ILE A 1 97 ? 28.075 -4.030 -32.059 1.00 93.00 97 ILE A CA 1
ATOM 799 C C . ILE A 1 97 ? 27.636 -3.423 -30.718 1.00 93.00 97 ILE A C 1
ATOM 801 O O . ILE A 1 97 ? 27.083 -4.127 -29.870 1.00 93.00 97 ILE A O 1
ATOM 805 N N . LEU A 1 98 ? 27.847 -2.116 -30.525 1.00 93.81 98 LEU A N 1
ATOM 806 C CA . LEU A 1 98 ? 27.412 -1.410 -29.314 1.00 93.81 98 LEU A CA 1
ATOM 807 C C . LEU A 1 98 ? 25.885 -1.436 -29.157 1.00 93.81 98 LEU A C 1
ATOM 809 O O . LEU A 1 98 ? 25.381 -1.699 -28.065 1.00 93.81 98 LEU A O 1
ATOM 813 N N . PHE A 1 99 ? 25.154 -1.240 -30.254 1.00 93.06 99 PHE A N 1
ATOM 814 C CA . PHE A 1 99 ? 23.702 -1.357 -30.296 1.00 93.06 99 PHE A CA 1
ATOM 815 C C . PHE A 1 99 ? 23.237 -2.765 -29.906 1.00 93.06 99 PHE A C 1
ATOM 817 O O . PHE A 1 99 ? 22.384 -2.905 -29.035 1.00 93.06 99 PHE A O 1
ATOM 824 N N . VAL A 1 100 ? 23.834 -3.815 -30.476 1.00 91.94 100 VAL A N 1
ATOM 825 C CA . VAL A 1 100 ? 23.500 -5.206 -30.129 1.00 91.94 100 VAL A CA 1
ATOM 826 C C . VAL A 1 100 ? 23.750 -5.473 -28.643 1.00 91.94 100 VAL A C 1
ATOM 828 O O . VAL A 1 100 ? 22.895 -6.047 -27.970 1.00 91.94 100 VAL A O 1
ATOM 831 N N . LYS A 1 101 ? 24.870 -4.994 -28.084 1.00 92.69 101 LYS A N 1
ATOM 832 C CA . LYS A 1 101 ? 25.138 -5.087 -26.639 1.00 92.69 101 LYS A CA 1
ATOM 833 C C . LYS A 1 101 ? 24.041 -4.406 -25.810 1.00 92.69 101 LYS A C 1
ATOM 835 O O . LYS A 1 101 ? 23.631 -4.951 -24.787 1.00 92.69 101 LYS A O 1
ATOM 840 N N . LYS A 1 102 ? 23.541 -3.248 -26.249 1.00 93.25 102 LYS A N 1
ATOM 841 C CA . LYS A 1 102 ? 22.411 -2.564 -25.601 1.00 93.25 102 LYS A CA 1
ATOM 842 C C . LYS A 1 102 ? 21.109 -3.351 -25.704 1.00 93.25 102 LYS A C 1
ATOM 844 O O . LYS A 1 102 ? 20.415 -3.465 -24.700 1.00 93.25 102 LYS A O 1
ATOM 849 N N . VAL A 1 103 ? 20.806 -3.955 -26.854 1.00 93.00 103 VAL A N 1
ATOM 850 C CA . VAL A 1 103 ? 19.642 -4.848 -27.003 1.00 93.00 103 VAL A CA 1
ATOM 851 C C . VAL A 1 103 ? 19.703 -5.991 -25.987 1.00 93.00 103 VAL A C 1
ATOM 853 O O . VAL A 1 103 ? 18.699 -6.282 -25.346 1.00 93.00 103 VAL A O 1
ATOM 856 N N . PHE A 1 104 ? 20.875 -6.601 -25.775 1.00 91.38 104 PHE A N 1
ATOM 857 C CA . PHE A 1 104 ? 21.036 -7.660 -24.770 1.00 91.38 104 PHE A CA 1
ATOM 858 C C . PHE A 1 104 ? 20.738 -7.192 -23.342 1.00 91.38 104 PHE A C 1
ATOM 860 O O . PHE A 1 104 ? 20.104 -7.933 -22.593 1.00 91.38 104 PHE A O 1
ATOM 867 N N . ILE A 1 105 ? 21.156 -5.977 -22.972 1.00 93.12 105 ILE A N 1
ATOM 868 C CA . ILE A 1 105 ? 20.836 -5.393 -21.660 1.00 93.12 105 ILE A CA 1
ATOM 869 C C . ILE A 1 105 ? 19.321 -5.244 -21.518 1.00 93.12 105 ILE A C 1
ATOM 871 O O . ILE A 1 105 ? 18.752 -5.763 -20.567 1.00 93.12 105 ILE A O 1
ATOM 875 N N . TYR A 1 106 ? 18.663 -4.618 -22.496 1.00 93.38 106 TYR A N 1
ATOM 876 C CA . TYR A 1 106 ? 17.221 -4.362 -22.439 1.00 93.38 106 TYR A CA 1
ATOM 877 C C . TYR A 1 106 ? 16.363 -5.619 -22.563 1.00 93.38 106 TYR A C 1
ATOM 879 O O . TYR A 1 106 ? 15.226 -5.628 -22.112 1.00 93.38 106 TYR A O 1
ATOM 887 N N . LYS A 1 107 ? 16.879 -6.692 -23.163 1.00 90.12 107 LYS A N 1
ATOM 888 C CA . LYS A 1 107 ? 16.190 -7.985 -23.214 1.00 90.12 107 LYS A CA 1
ATOM 889 C C . LYS A 1 107 ? 16.378 -8.831 -21.965 1.00 90.12 107 LYS A C 1
ATOM 891 O O . LYS A 1 107 ? 15.647 -9.808 -21.802 1.00 90.12 107 LYS A O 1
ATOM 896 N N . SER A 1 108 ? 17.355 -8.530 -21.121 1.00 91.88 108 SER A N 1
ATOM 897 C CA . SER A 1 108 ? 17.592 -9.279 -19.894 1.00 91.88 108 SER A CA 1
ATOM 898 C C . SER A 1 108 ? 16.878 -8.603 -18.733 1.00 91.88 108 SER A C 1
ATOM 900 O O . SER A 1 108 ? 17.083 -7.424 -18.477 1.00 91.88 108 SER A O 1
ATOM 902 N N . ASP A 1 109 ? 16.056 -9.372 -18.021 1.00 90.88 109 ASP A N 1
ATOM 903 C CA . ASP A 1 109 ? 15.240 -8.894 -16.901 1.00 90.88 109 ASP A CA 1
ATOM 904 C C . ASP A 1 109 ? 16.098 -8.184 -15.844 1.00 90.88 109 ASP A C 1
ATOM 906 O O . ASP A 1 109 ? 15.896 -7.007 -15.555 1.00 90.88 109 ASP A O 1
ATOM 910 N N . ILE A 1 110 ? 17.121 -8.879 -15.346 1.00 91.19 110 ILE A N 1
ATOM 911 C CA . ILE A 1 110 ? 18.006 -8.380 -14.288 1.00 91.19 110 ILE A CA 1
ATOM 912 C C . ILE A 1 110 ? 18.907 -7.256 -14.811 1.00 91.19 110 ILE A C 1
ATOM 914 O O . ILE A 1 110 ? 19.036 -6.222 -14.167 1.00 91.19 110 ILE A O 1
ATOM 918 N N . LEU A 1 111 ? 19.491 -7.404 -16.010 1.00 93.56 111 LEU A N 1
ATOM 919 C CA . LEU A 1 111 ? 20.403 -6.374 -16.527 1.00 93.56 111 LEU A CA 1
ATOM 920 C C . LEU A 1 111 ? 19.672 -5.066 -16.831 1.00 93.56 111 LEU A C 1
ATOM 922 O O . LEU A 1 111 ? 20.260 -4.006 -16.640 1.00 93.56 111 LEU A O 1
ATOM 926 N N . LEU A 1 112 ? 18.420 -5.123 -17.298 1.00 94.88 112 LEU A N 1
ATOM 927 C CA . LEU A 1 112 ? 17.606 -3.930 -17.508 1.00 94.88 112 LEU A CA 1
ATOM 928 C C . LEU A 1 112 ? 17.288 -3.244 -16.176 1.00 94.88 112 LEU A C 1
ATOM 930 O O . LEU A 1 112 ? 17.476 -2.032 -16.074 1.00 94.88 112 LEU A O 1
ATOM 934 N N . ARG A 1 113 ? 16.860 -4.006 -15.160 1.00 94.94 113 ARG A N 1
ATOM 935 C CA . ARG A 1 113 ? 16.613 -3.487 -13.805 1.00 94.94 113 ARG A CA 1
ATOM 936 C C . ARG A 1 113 ? 17.848 -2.762 -13.272 1.00 94.94 113 ARG A C 1
ATOM 938 O O . ARG A 1 113 ? 17.770 -1.577 -12.953 1.00 94.94 113 ARG A O 1
ATOM 945 N N . ASP A 1 114 ? 18.990 -3.445 -13.247 1.00 95.19 114 ASP A N 1
ATOM 946 C CA . ASP A 1 114 ? 20.246 -2.914 -12.709 1.00 95.19 114 ASP A CA 1
ATOM 947 C C . ASP A 1 114 ? 20.714 -1.687 -13.495 1.00 95.19 114 ASP A C 1
ATOM 949 O O . ASP A 1 114 ? 21.199 -0.706 -12.926 1.00 95.19 114 ASP A O 1
ATOM 953 N N . TYR A 1 115 ? 20.537 -1.717 -14.818 1.00 95.19 115 TYR A N 1
ATOM 954 C CA . TYR A 1 115 ? 20.868 -0.602 -15.692 1.00 95.19 115 TYR A CA 1
ATOM 955 C C . TYR A 1 115 ? 20.029 0.643 -15.378 1.00 95.19 115 TYR A C 1
ATOM 957 O O . TYR A 1 115 ? 20.591 1.730 -15.217 1.00 95.19 115 TYR A O 1
ATOM 965 N N . LEU A 1 116 ? 18.707 0.496 -15.251 1.00 95.62 116 LEU A N 1
ATOM 966 C CA . LEU A 1 116 ? 17.805 1.603 -14.931 1.00 95.62 116 LEU A CA 1
ATOM 967 C C . LEU A 1 116 ? 18.052 2.144 -13.517 1.00 95.62 116 LEU A C 1
ATOM 969 O O . LEU A 1 116 ? 18.158 3.358 -13.349 1.00 95.62 116 LEU A O 1
ATOM 973 N N . LEU A 1 117 ? 18.245 1.272 -12.521 1.00 95.56 117 LEU A N 1
ATOM 974 C CA . LEU A 1 117 ? 18.605 1.676 -11.156 1.00 95.56 117 LEU A CA 1
ATOM 975 C C . LEU A 1 117 ? 19.926 2.461 -11.125 1.00 95.56 117 LEU A C 1
ATOM 977 O O . LEU A 1 117 ? 20.033 3.499 -10.463 1.00 95.56 117 LEU A O 1
ATOM 981 N N . HIS A 1 118 ? 20.930 2.014 -11.886 1.00 94.44 118 HIS A N 1
ATOM 982 C CA . HIS A 1 118 ? 22.214 2.704 -11.984 1.00 94.44 118 HIS A CA 1
ATOM 983 C C . HIS A 1 118 ? 22.103 4.077 -12.662 1.00 94.44 118 HIS A C 1
ATOM 985 O O . HIS A 1 118 ? 22.784 5.024 -12.257 1.00 94.44 118 HIS A O 1
ATOM 991 N N . LEU A 1 119 ? 21.267 4.206 -13.697 1.00 93.00 119 LEU A N 1
ATOM 992 C CA . LEU A 1 119 ? 21.006 5.491 -14.346 1.00 93.00 119 LEU A CA 1
ATOM 993 C C . LEU A 1 119 ? 20.251 6.460 -13.434 1.00 93.00 119 LEU A C 1
ATOM 995 O O . LEU A 1 119 ? 20.532 7.662 -13.455 1.00 93.00 119 LEU A O 1
ATOM 999 N N . ASP A 1 120 ? 19.304 5.941 -12.656 1.00 93.62 120 ASP A N 1
ATOM 1000 C CA . ASP A 1 120 ? 18.461 6.727 -11.767 1.00 93.62 120 ASP A CA 1
ATOM 1001 C C . ASP A 1 120 ? 19.272 7.408 -10.656 1.00 93.62 120 ASP A C 1
ATOM 1003 O O . ASP A 1 120 ? 19.091 8.599 -10.385 1.00 93.62 120 ASP A O 1
ATOM 1007 N N . LYS A 1 121 ? 20.227 6.674 -10.062 1.00 91.25 121 LYS A N 1
ATOM 1008 C CA . LYS A 1 121 ? 21.075 7.128 -8.942 1.00 91.25 121 LYS A CA 1
ATOM 1009 C C . LYS A 1 121 ? 20.268 7.645 -7.741 1.00 91.25 121 LYS A C 1
ATOM 1011 O O . LYS A 1 121 ? 20.716 8.571 -7.066 1.00 91.25 121 LYS A O 1
ATOM 1016 N N . GLY A 1 122 ? 19.086 7.074 -7.496 1.00 87.25 122 GLY A N 1
ATOM 1017 C CA . GLY A 1 122 ? 18.199 7.467 -6.397 1.00 87.25 122 GLY A CA 1
ATOM 1018 C C . GLY A 1 122 ? 17.555 8.840 -6.592 1.00 87.25 122 GLY A C 1
ATOM 1019 O O . GLY A 1 122 ? 17.276 9.528 -5.616 1.00 87.25 122 GLY A O 1
ATOM 1020 N N . LYS A 1 123 ? 17.379 9.279 -7.843 1.00 91.06 123 LYS A N 1
ATOM 1021 C CA . LYS A 1 123 ? 16.686 10.534 -8.186 1.00 91.06 123 LYS A CA 1
ATOM 1022 C C . LYS A 1 123 ? 15.234 10.313 -8.602 1.00 91.06 123 LYS A C 1
ATOM 1024 O O . LYS A 1 123 ? 14.542 11.288 -8.878 1.00 91.06 123 LYS A O 1
ATOM 1029 N N . TYR A 1 124 ? 14.808 9.059 -8.694 1.00 92.62 124 TYR A N 1
ATOM 1030 C CA . TYR A 1 124 ? 13.465 8.612 -9.047 1.00 92.62 124 TYR A CA 1
ATOM 1031 C C . TYR A 1 124 ? 12.937 9.140 -10.384 1.00 92.62 124 TYR A C 1
ATOM 1033 O O . TYR A 1 124 ? 11.735 9.310 -10.583 1.00 92.62 124 TYR A O 1
ATOM 1041 N N . LYS A 1 125 ? 13.851 9.375 -11.327 1.00 91.88 125 LYS A N 1
ATOM 1042 C CA . LYS A 1 125 ? 13.563 9.771 -12.707 1.00 91.88 125 LYS A CA 1
ATOM 1043 C C . LYS A 1 125 ? 12.959 8.636 -13.519 1.00 91.88 125 LYS A C 1
ATOM 1045 O O . LYS A 1 125 ? 12.179 8.917 -14.416 1.00 91.88 125 LYS A O 1
ATOM 1050 N N . PHE A 1 126 ? 13.332 7.395 -13.207 1.00 93.50 126 PHE A N 1
ATOM 1051 C CA . PHE A 1 126 ? 12.852 6.195 -13.896 1.00 93.50 126 PHE A CA 1
ATOM 1052 C C . PHE A 1 126 ? 11.808 5.425 -13.075 1.00 93.50 126 PHE A C 1
ATOM 1054 O O . PHE A 1 126 ? 11.646 4.216 -13.234 1.00 93.50 126 PHE A O 1
ATOM 1061 N N . LYS A 1 127 ? 11.129 6.095 -12.127 1.00 94.50 127 LYS A N 1
ATOM 1062 C CA . LYS A 1 127 ? 10.180 5.449 -11.202 1.00 94.50 127 LYS A CA 1
ATOM 1063 C C . LYS A 1 127 ? 9.047 4.725 -11.925 1.00 94.50 127 LYS A C 1
ATOM 1065 O O . LYS A 1 127 ? 8.596 3.684 -11.464 1.00 94.50 127 LYS A O 1
ATOM 1070 N N . GLU A 1 128 ? 8.609 5.261 -13.055 1.00 94.06 128 GLU A N 1
ATOM 1071 C CA . GLU A 1 128 ? 7.504 4.710 -13.825 1.00 94.06 128 GLU A CA 1
ATOM 1072 C C . GLU A 1 128 ? 7.912 3.451 -14.593 1.00 94.06 128 GLU A C 1
ATOM 1074 O O . GLU A 1 128 ? 7.198 2.452 -14.584 1.00 94.06 128 GLU A O 1
ATOM 1079 N N . GLU A 1 129 ? 9.089 3.467 -15.209 1.00 94.56 129 GLU A N 1
ATOM 1080 C CA . GLU A 1 129 ? 9.624 2.336 -15.961 1.00 94.56 129 GLU A CA 1
ATOM 1081 C C . GLU A 1 129 ? 10.061 1.206 -15.029 1.00 94.56 129 GLU A C 1
ATOM 1083 O O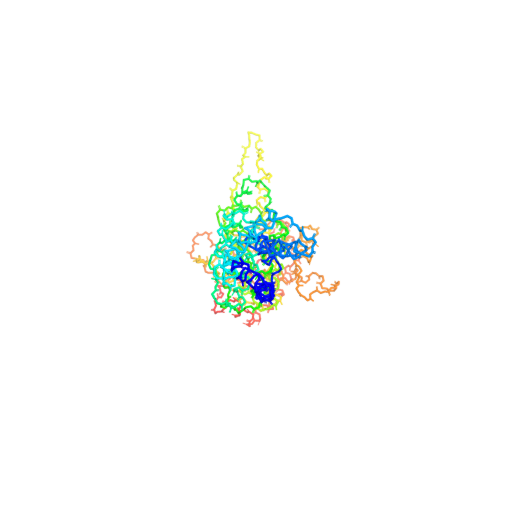 . GLU A 1 129 ? 9.826 0.032 -15.314 1.00 94.56 129 GLU A O 1
ATOM 1088 N N . LEU A 1 130 ? 10.631 1.556 -13.873 1.00 96.31 130 LEU A N 1
ATOM 1089 C CA . LEU A 1 130 ? 10.934 0.600 -12.812 1.00 96.31 130 LEU A CA 1
ATOM 1090 C C . LEU A 1 130 ? 9.658 0.004 -12.202 1.00 96.31 130 LEU A C 1
ATOM 1092 O O . LEU A 1 130 ? 9.669 -1.170 -11.841 1.00 96.31 130 LEU A O 1
ATOM 1096 N N . LEU A 1 131 ? 8.549 0.755 -12.133 1.00 96.25 131 LEU A N 1
ATOM 1097 C CA . LEU A 1 131 ? 7.254 0.209 -11.714 1.00 96.25 131 LEU A CA 1
ATOM 1098 C C . LEU A 1 131 ? 6.733 -0.818 -12.722 1.00 96.25 131 LEU A C 1
ATOM 1100 O O . LEU A 1 131 ? 6.298 -1.896 -12.327 1.00 96.25 131 LEU A O 1
ATOM 1104 N N . GLU A 1 132 ? 6.764 -0.500 -14.014 1.00 94.38 132 GLU A N 1
ATOM 1105 C CA . GLU A 1 132 ? 6.311 -1.419 -15.065 1.00 94.38 132 GLU A CA 1
ATOM 1106 C C . GLU A 1 132 ? 7.147 -2.703 -15.077 1.00 94.38 132 GLU A C 1
ATOM 1108 O O . GLU A 1 132 ? 6.598 -3.804 -15.171 1.00 94.38 132 GLU A O 1
ATOM 1113 N N . LEU A 1 133 ? 8.461 -2.578 -14.872 1.00 94.56 133 LEU A N 1
ATOM 1114 C CA . LEU A 1 133 ? 9.349 -3.723 -14.712 1.00 94.56 133 LEU A CA 1
ATOM 1115 C C . LEU A 1 133 ? 9.036 -4.527 -13.441 1.00 94.56 133 LEU A C 1
ATOM 1117 O O . LEU A 1 133 ? 9.034 -5.758 -13.480 1.00 94.56 133 LEU A O 1
ATOM 1121 N N . TYR A 1 134 ? 8.717 -3.851 -12.334 1.00 94.94 134 TYR A N 1
ATOM 1122 C CA . TYR A 1 134 ? 8.352 -4.512 -11.084 1.00 94.94 134 TYR A CA 1
ATOM 1123 C C . TYR A 1 134 ? 7.061 -5.322 -11.230 1.00 94.94 134 TYR A C 1
ATOM 1125 O O . TYR A 1 134 ? 7.019 -6.492 -10.856 1.00 94.94 134 TYR A O 1
ATOM 1133 N N . ILE A 1 135 ? 6.034 -4.732 -11.849 1.00 94.25 135 ILE A N 1
ATOM 1134 C CA . ILE A 1 135 ? 4.773 -5.407 -12.179 1.00 94.25 135 ILE A CA 1
ATOM 1135 C C . ILE A 1 135 ? 5.036 -6.622 -13.070 1.00 94.25 135 ILE A C 1
ATOM 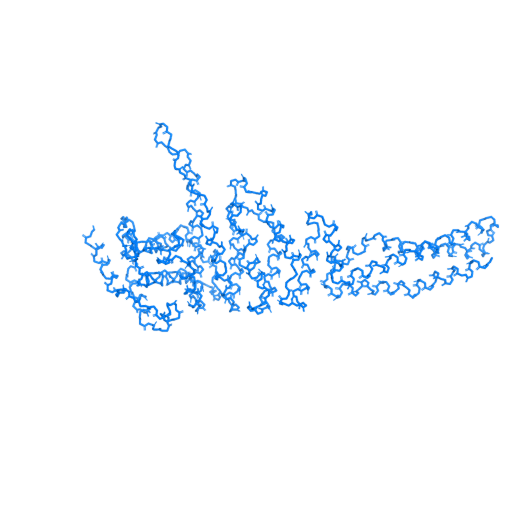1137 O O . ILE A 1 135 ? 4.505 -7.703 -12.815 1.00 94.25 135 ILE A O 1
ATOM 1141 N N . TYR A 1 136 ? 5.893 -6.481 -14.083 1.00 93.62 136 TYR A N 1
ATOM 1142 C CA . TYR A 1 136 ? 6.293 -7.607 -14.922 1.00 93.62 136 TYR A CA 1
ATOM 1143 C C . TYR A 1 136 ? 6.951 -8.735 -14.102 1.00 93.62 136 TYR A C 1
ATOM 1145 O O . TYR A 1 136 ? 6.592 -9.899 -14.291 1.00 93.62 136 TYR A O 1
ATOM 1153 N N . PHE A 1 137 ? 7.851 -8.427 -13.160 1.00 92.25 137 PHE A N 1
ATOM 1154 C CA . PHE A 1 137 ? 8.464 -9.446 -12.296 1.00 92.25 137 PHE A CA 1
ATOM 1155 C C . PHE A 1 137 ? 7.451 -10.135 -11.389 1.00 92.25 137 PHE A C 1
ATOM 1157 O O . PHE A 1 137 ? 7.449 -11.361 -11.335 1.00 92.25 137 PHE A O 1
ATOM 1164 N N . ILE A 1 138 ? 6.547 -9.378 -10.764 1.00 92.06 138 ILE A N 1
ATOM 1165 C CA . ILE A 1 138 ? 5.481 -9.927 -9.914 1.00 92.06 138 ILE A CA 1
ATOM 1166 C C . ILE A 1 138 ? 4.596 -10.893 -10.706 1.00 92.06 138 ILE A C 1
ATOM 1168 O O . ILE A 1 138 ? 4.263 -11.975 -10.231 1.00 92.06 138 ILE A O 1
ATOM 1172 N N . ARG A 1 139 ? 4.226 -10.535 -11.940 1.00 91.06 139 ARG A N 1
ATOM 1173 C CA . ARG A 1 139 ? 3.410 -11.401 -12.804 1.00 91.06 139 ARG A CA 1
ATOM 1174 C C . ARG A 1 139 ? 4.152 -12.655 -13.246 1.00 91.06 139 ARG A C 1
ATOM 1176 O O . ARG A 1 139 ? 3.526 -13.700 -13.414 1.00 91.06 139 ARG A O 1
ATOM 1183 N N . LYS A 1 140 ? 5.466 -12.549 -13.453 1.00 89.94 140 LYS A N 1
ATOM 1184 C CA . LYS A 1 140 ? 6.326 -13.665 -13.855 1.00 89.94 140 LYS A CA 1
ATOM 1185 C C . LYS A 1 140 ? 6.545 -14.657 -12.709 1.00 89.94 140 LYS A C 1
ATOM 1187 O O . LYS A 1 140 ? 6.497 -15.860 -12.949 1.00 89.94 140 LYS A O 1
ATOM 1192 N N . ASP A 1 141 ? 6.772 -14.161 -11.495 1.00 85.44 141 ASP A N 1
ATOM 1193 C CA . ASP A 1 141 ? 6.895 -14.952 -10.270 1.00 85.44 141 ASP A CA 1
ATOM 1194 C C . ASP A 1 141 ? 6.239 -14.211 -9.096 1.00 85.44 141 ASP A C 1
ATOM 1196 O O . ASP A 1 141 ? 6.778 -13.256 -8.542 1.00 85.44 141 ASP A O 1
ATOM 1200 N N . LYS A 1 142 ? 5.049 -14.675 -8.702 1.00 80.00 142 LYS A N 1
ATOM 1201 C CA . LYS A 1 142 ? 4.258 -14.050 -7.633 1.00 80.00 142 LYS A CA 1
ATOM 1202 C C . LYS A 1 142 ? 4.810 -14.329 -6.229 1.00 80.00 142 LYS A C 1
ATOM 1204 O O . LYS A 1 142 ? 4.380 -13.689 -5.267 1.00 80.00 142 LYS A O 1
ATOM 1209 N N . ILE A 1 143 ? 5.709 -15.305 -6.075 1.00 76.69 143 ILE A N 1
ATOM 1210 C CA . ILE A 1 143 ? 6.299 -15.672 -4.780 1.00 76.69 143 ILE A CA 1
ATOM 1211 C C . ILE A 1 143 ? 7.551 -14.831 -4.542 1.00 76.69 143 ILE A C 1
ATOM 1213 O O . ILE A 1 143 ? 7.695 -14.224 -3.479 1.00 76.69 143 ILE A O 1
ATOM 1217 N N . VAL A 1 144 ? 8.440 -14.774 -5.534 1.00 74.31 144 VAL A N 1
ATOM 1218 C CA . VAL A 1 144 ? 9.697 -14.031 -5.428 1.00 74.31 144 VAL A CA 1
ATOM 1219 C C . VAL A 1 144 ? 9.445 -12.559 -5.730 1.00 74.31 144 VAL A C 1
ATOM 1221 O O . VAL A 1 144 ? 9.309 -12.141 -6.874 1.00 74.31 144 VAL A O 1
ATOM 1224 N N . THR A 1 145 ? 9.402 -11.750 -4.675 1.00 76.12 145 THR A N 1
ATOM 1225 C CA . THR A 1 145 ? 9.394 -10.293 -4.823 1.00 76.12 145 THR A CA 1
ATOM 1226 C C . THR A 1 145 ? 10.814 -9.816 -5.111 1.00 76.12 145 THR A C 1
ATOM 1228 O O . THR A 1 145 ? 11.739 -10.172 -4.383 1.00 76.12 145 THR A O 1
ATOM 1231 N N . ASP A 1 146 ? 10.990 -9.007 -6.156 1.00 85.81 146 ASP A N 1
ATOM 1232 C CA . ASP A 1 146 ? 12.275 -8.371 -6.444 1.00 85.81 146 ASP A CA 1
ATOM 1233 C C . ASP A 1 146 ? 12.644 -7.392 -5.316 1.00 85.81 146 ASP A C 1
ATOM 1235 O O . ASP A 1 146 ? 12.042 -6.325 -5.173 1.00 85.81 146 ASP A O 1
ATOM 1239 N N . GLU A 1 147 ? 13.606 -7.789 -4.481 1.00 88.50 147 GLU A N 1
ATOM 1240 C CA . GLU A 1 147 ? 14.002 -7.044 -3.282 1.00 88.50 147 GLU A CA 1
ATOM 1241 C C . GLU A 1 147 ? 14.584 -5.667 -3.624 1.00 88.50 147 GLU A C 1
ATOM 1243 O O . GLU A 1 147 ? 14.361 -4.704 -2.892 1.00 88.50 147 GLU A O 1
ATOM 1248 N N . GLU A 1 148 ? 15.283 -5.535 -4.753 1.00 92.19 148 GLU A N 1
ATOM 1249 C CA . GLU A 1 148 ? 15.883 -4.267 -5.167 1.00 92.19 148 GLU A CA 1
ATOM 1250 C C . GLU A 1 148 ? 14.820 -3.242 -5.567 1.00 92.19 148 GLU A C 1
ATOM 1252 O O . GLU A 1 148 ? 14.881 -2.091 -5.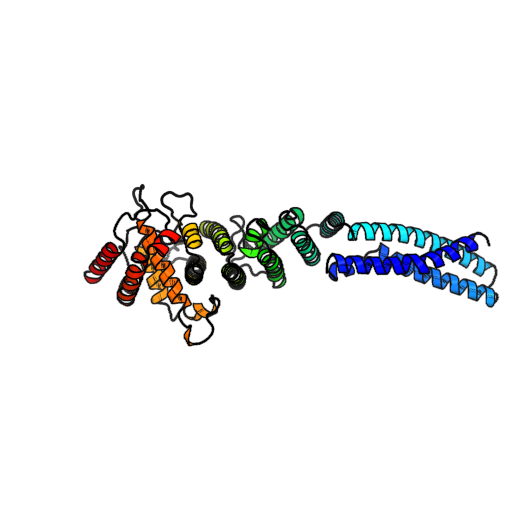127 1.00 92.19 148 GLU A O 1
ATOM 1257 N N . LEU A 1 149 ? 13.817 -3.652 -6.349 1.00 94.62 149 LEU A N 1
ATOM 1258 C CA . LEU A 1 149 ? 12.691 -2.793 -6.718 1.00 94.62 149 LEU A CA 1
ATOM 1259 C C . LEU A 1 149 ? 11.804 -2.485 -5.512 1.00 94.62 149 LEU A C 1
ATOM 1261 O O . LEU A 1 149 ? 11.400 -1.335 -5.323 1.00 94.62 149 LEU A O 1
ATOM 1265 N N . TRP A 1 150 ? 11.554 -3.470 -4.647 1.00 94.25 150 TRP A N 1
ATOM 1266 C CA . TRP A 1 150 ? 10.869 -3.236 -3.377 1.00 94.25 150 TRP A CA 1
ATOM 1267 C C . TRP A 1 150 ? 11.599 -2.191 -2.519 1.00 94.25 150 TRP A C 1
ATOM 1269 O O . TRP A 1 150 ? 10.976 -1.247 -2.024 1.00 94.25 150 TRP A O 1
ATOM 1279 N N . MET A 1 151 ? 12.919 -2.321 -2.376 1.00 94.44 151 MET A N 1
ATOM 1280 C CA . MET A 1 151 ? 13.761 -1.393 -1.622 1.00 94.44 151 MET A CA 1
ATOM 1281 C C . MET A 1 151 ? 13.772 -0.001 -2.262 1.00 94.44 151 MET A C 1
ATOM 1283 O O . MET A 1 151 ? 13.721 1.002 -1.552 1.00 94.44 151 MET A O 1
ATOM 1287 N N . TYR A 1 152 ? 13.816 0.075 -3.592 1.00 96.06 152 TYR A N 1
ATOM 1288 C CA . TYR A 1 152 ? 13.763 1.328 -4.342 1.00 96.06 152 TYR A CA 1
ATOM 1289 C C . TYR A 1 152 ? 12.479 2.116 -4.044 1.00 96.06 152 TYR A C 1
ATOM 1291 O O . TYR A 1 152 ? 12.560 3.279 -3.646 1.00 96.06 152 TYR A O 1
ATOM 1299 N N . PHE A 1 153 ? 11.305 1.482 -4.148 1.00 96.25 153 PHE A N 1
ATOM 1300 C CA . PHE A 1 153 ? 10.037 2.145 -3.823 1.00 96.25 153 PHE A CA 1
ATOM 1301 C C . PHE A 1 153 ? 9.904 2.435 -2.326 1.00 96.25 153 PHE A C 1
ATOM 1303 O O . PHE A 1 153 ? 9.442 3.508 -1.949 1.00 96.25 153 PHE A O 1
ATOM 1310 N N . SER A 1 154 ? 10.381 1.544 -1.456 1.00 94.50 154 SER A N 1
ATOM 1311 C CA . SER A 1 154 ? 10.363 1.795 -0.010 1.00 94.50 154 SER A CA 1
ATOM 1312 C C . SER A 1 154 ? 11.186 3.032 0.363 1.00 94.50 154 SER A C 1
ATOM 1314 O O . SER A 1 154 ? 10.710 3.877 1.122 1.00 94.50 154 SER A O 1
ATOM 1316 N N . LYS A 1 155 ? 12.377 3.194 -0.230 1.00 94.38 155 LYS A N 1
ATOM 1317 C CA . LYS A 1 155 ? 13.217 4.392 -0.069 1.00 94.38 155 LYS A CA 1
ATOM 1318 C C . LYS A 1 155 ? 12.564 5.644 -0.644 1.00 94.38 155 LYS A C 1
ATOM 1320 O O . LYS A 1 155 ? 12.632 6.686 -0.002 1.00 94.38 155 LYS A O 1
ATOM 1325 N N . TYR A 1 156 ? 11.894 5.533 -1.792 1.00 95.19 156 TYR A N 1
ATOM 1326 C CA . TYR A 1 156 ? 11.148 6.638 -2.394 1.00 95.19 156 TYR A CA 1
ATOM 1327 C C . TYR A 1 156 ? 10.093 7.206 -1.436 1.00 95.19 156 TYR A C 1
ATOM 1329 O O . TYR A 1 156 ? 10.142 8.383 -1.088 1.00 95.19 156 TYR A O 1
ATOM 1337 N N . TYR A 1 157 ? 9.187 6.363 -0.931 1.00 93.81 157 TYR A N 1
ATOM 1338 C CA . TYR A 1 157 ? 8.140 6.811 -0.005 1.00 93.81 157 TYR A CA 1
ATOM 1339 C C . TYR A 1 157 ? 8.691 7.254 1.354 1.00 93.81 157 TYR A C 1
ATOM 1341 O O . TYR A 1 157 ? 8.154 8.174 1.971 1.00 93.81 157 TYR A O 1
ATOM 1349 N N . HIS A 1 158 ? 9.765 6.621 1.829 1.00 91.31 158 HIS A N 1
ATOM 1350 C CA . HIS A 1 158 ? 10.458 7.059 3.039 1.00 91.31 158 HIS A CA 1
ATOM 1351 C C . HIS A 1 158 ? 11.053 8.464 2.863 1.00 91.31 158 HIS A C 1
ATOM 1353 O O . HIS A 1 158 ? 10.889 9.305 3.744 1.00 91.31 158 HIS A O 1
ATOM 1359 N N . GLN A 1 159 ? 11.656 8.758 1.707 1.00 90.62 159 GLN A N 1
ATOM 1360 C CA . GLN A 1 159 ? 12.181 10.085 1.402 1.00 90.62 159 GLN A CA 1
ATOM 1361 C C . GLN A 1 159 ? 11.071 11.145 1.359 1.00 90.62 159 GLN A C 1
ATOM 1363 O O . GLN A 1 159 ? 11.205 12.164 2.036 1.00 90.62 159 GLN A O 1
ATOM 1368 N N . LEU A 1 160 ? 9.956 10.878 0.664 1.00 90.31 160 LEU A N 1
ATOM 1369 C CA . LEU A 1 160 ? 8.799 11.790 0.617 1.00 90.31 160 LEU A CA 1
ATOM 1370 C C . LEU A 1 160 ? 8.286 12.156 2.022 1.00 90.31 160 LEU A C 1
ATOM 1372 O O . LEU A 1 160 ? 7.968 13.316 2.298 1.00 90.31 160 LEU A O 1
ATOM 1376 N N . ARG A 1 161 ? 8.259 11.180 2.940 1.00 87.19 161 ARG A N 1
ATOM 1377 C CA . ARG A 1 161 ? 7.914 11.419 4.350 1.00 87.19 161 ARG A CA 1
ATOM 1378 C C . ARG A 1 161 ? 8.960 12.254 5.079 1.00 87.19 161 ARG A C 1
ATOM 1380 O O . ARG A 1 161 ? 8.598 13.197 5.776 1.00 87.19 161 ARG A O 1
ATOM 1387 N N . SER A 1 162 ? 10.240 11.923 4.917 1.00 85.06 162 SER A N 1
ATOM 1388 C CA . SER A 1 162 ? 11.340 12.609 5.607 1.00 85.06 162 SER A CA 1
ATOM 1389 C C . SER A 1 162 ? 11.451 14.092 5.230 1.00 85.06 162 SER A C 1
ATOM 1391 O O . SER A 1 162 ? 11.763 14.927 6.073 1.00 85.06 162 SER A O 1
ATOM 1393 N N . GLU A 1 163 ? 11.139 14.441 3.979 1.00 81.94 163 GLU A N 1
ATOM 1394 C CA . GLU A 1 163 ? 11.169 15.826 3.496 1.00 81.94 163 GLU A CA 1
ATOM 1395 C C . GLU A 1 163 ? 10.028 16.669 4.091 1.00 81.94 163 GLU A C 1
ATOM 1397 O O . GLU A 1 163 ? 10.153 17.887 4.215 1.00 81.94 163 GLU A O 1
ATOM 1402 N N . THR A 1 164 ? 8.944 16.019 4.524 1.00 71.19 164 THR A N 1
ATOM 1403 C CA . THR A 1 164 ? 7.706 16.677 4.971 1.00 71.19 164 THR A CA 1
ATOM 1404 C C . THR A 1 164 ? 7.507 16.622 6.490 1.00 71.19 164 THR A C 1
ATOM 1406 O O . THR A 1 164 ? 6.661 17.339 7.029 1.00 71.19 164 THR A O 1
ATOM 1409 N N . SER A 1 165 ? 8.310 15.833 7.214 1.00 64.19 165 SER A N 1
ATOM 1410 C CA . SER A 1 165 ? 8.154 15.572 8.656 1.00 64.19 165 SER A CA 1
ATOM 1411 C C . SER A 1 165 ? 8.380 16.791 9.560 1.00 64.19 165 SER A C 1
ATOM 1413 O O . SER A 1 165 ? 8.028 16.765 10.736 1.00 64.19 165 SER A O 1
ATOM 1415 N N . SER A 1 166 ? 8.987 17.861 9.041 1.00 58.84 166 SER A N 1
ATOM 1416 C CA . SER A 1 166 ? 9.168 19.134 9.752 1.00 58.84 166 SER A CA 1
ATOM 1417 C C . SER A 1 166 ? 7.984 20.090 9.582 1.00 58.84 166 SER A C 1
ATOM 1419 O O . SER A 1 166 ? 7.882 21.080 10.309 1.00 58.84 166 SER A O 1
ATOM 1421 N N . SER A 1 167 ? 7.085 19.807 8.636 1.00 60.19 167 SER A N 1
ATOM 1422 C CA . SER A 1 167 ? 5.913 20.633 8.397 1.00 60.19 167 SER A CA 1
ATOM 1423 C C . SER A 1 167 ? 4.807 20.282 9.388 1.00 60.19 167 SER A C 1
ATOM 1425 O O . SER A 1 167 ? 4.551 19.125 9.715 1.00 60.19 167 SER A O 1
ATOM 1427 N N . THR A 1 168 ? 4.116 21.302 9.879 1.00 61.06 168 THR A N 1
ATOM 1428 C CA . THR A 1 168 ? 2.918 21.130 10.701 1.00 61.06 168 THR A CA 1
ATOM 1429 C C . THR A 1 168 ? 1.714 20.636 9.890 1.00 61.06 168 THR A C 1
ATOM 1431 O O . THR A 1 168 ? 0.655 20.425 10.481 1.00 61.06 168 THR A O 1
ATOM 1434 N N . ASN A 1 169 ? 1.853 20.457 8.575 1.00 68.88 169 ASN A N 1
ATOM 1435 C CA . ASN A 1 169 ? 0.779 20.094 7.659 1.00 68.88 169 ASN A CA 1
ATOM 1436 C C . ASN A 1 169 ? 0.727 18.578 7.425 1.00 68.88 169 ASN A C 1
ATOM 1438 O O . ASN A 1 169 ? 1.678 17.851 7.705 1.00 68.88 169 ASN A O 1
ATOM 1442 N N . SER A 1 170 ? -0.415 18.097 6.935 1.00 77.81 170 SER A N 1
ATOM 1443 C CA . SER A 1 170 ? -0.548 16.714 6.479 1.00 77.81 170 SER A CA 1
ATOM 1444 C C . SER A 1 170 ? 0.325 16.464 5.253 1.00 77.81 170 SER A C 1
ATOM 1446 O O . SER A 1 170 ? 0.427 17.326 4.380 1.00 77.81 170 SER A O 1
ATOM 1448 N N . LEU A 1 171 ? 0.925 15.276 5.170 1.00 85.50 171 LEU A N 1
ATOM 1449 C CA . LEU A 1 171 ? 1.661 14.864 3.979 1.00 85.50 171 LEU A CA 1
ATOM 1450 C C . LEU A 1 171 ? 0.672 14.563 2.846 1.00 85.50 171 LEU A C 1
ATOM 1452 O O . LEU A 1 171 ? -0.156 13.653 2.945 1.00 85.50 171 LEU A O 1
ATOM 1456 N N . GLU A 1 172 ? 0.777 15.326 1.763 1.00 87.50 172 GLU A N 1
ATOM 1457 C CA . GLU A 1 172 ? 0.008 15.121 0.539 1.00 87.50 172 GLU A CA 1
ATOM 1458 C C . GLU A 1 172 ? 0.898 14.479 -0.523 1.00 87.50 172 GLU A C 1
ATOM 1460 O O . GLU A 1 172 ? 1.850 15.083 -1.018 1.00 87.50 172 GLU A O 1
ATOM 1465 N N . PHE A 1 173 ? 0.591 13.228 -0.862 1.00 91.69 173 PHE A N 1
ATOM 1466 C CA . PHE A 1 173 ? 1.247 12.537 -1.965 1.00 91.69 173 PHE A CA 1
ATOM 1467 C C . PHE A 1 173 ? 0.713 13.037 -3.307 1.00 91.69 173 PHE A C 1
ATOM 1469 O O . PHE A 1 173 ? -0.452 13.425 -3.430 1.00 91.69 173 PHE A O 1
ATOM 1476 N N . SER A 1 174 ? 1.553 12.994 -4.342 1.00 93.88 174 SER A N 1
ATOM 1477 C CA . SER A 1 174 ? 1.099 13.334 -5.686 1.00 93.88 174 SER A CA 1
ATOM 1478 C C . SER A 1 174 ? 0.153 12.259 -6.231 1.00 93.88 174 SER A C 1
ATOM 1480 O O . SER A 1 174 ? 0.163 11.103 -5.801 1.00 93.88 174 SER A O 1
ATOM 1482 N N . ARG A 1 175 ? -0.648 12.618 -7.239 1.00 93.81 175 ARG A N 1
ATOM 1483 C CA . ARG A 1 175 ? -1.531 11.662 -7.925 1.00 93.81 175 ARG A CA 1
ATOM 1484 C C . ARG A 1 175 ? -0.766 10.445 -8.458 1.00 93.81 175 ARG A C 1
ATOM 1486 O O . ARG A 1 175 ? -1.259 9.325 -8.343 1.00 93.81 175 ARG A O 1
ATOM 1493 N N . ASP A 1 176 ? 0.433 10.668 -8.990 1.00 93.94 176 ASP A N 1
ATOM 1494 C CA . ASP A 1 176 ? 1.289 9.608 -9.523 1.00 93.94 176 ASP A CA 1
ATOM 1495 C C . ASP A 1 176 ? 1.715 8.630 -8.416 1.00 93.94 176 ASP A C 1
ATOM 1497 O O . ASP A 1 176 ? 1.787 7.425 -8.643 1.00 93.94 176 ASP A O 1
ATOM 1501 N N . ASP A 1 177 ? 1.945 9.123 -7.196 1.00 95.56 177 ASP A N 1
ATOM 1502 C CA . ASP A 1 177 ? 2.335 8.289 -6.057 1.00 95.56 177 ASP A CA 1
ATOM 1503 C C . ASP A 1 177 ? 1.186 7.384 -5.600 1.00 95.56 177 ASP A C 1
ATOM 1505 O O . ASP A 1 177 ? 1.401 6.206 -5.307 1.00 95.56 177 ASP A O 1
ATOM 1509 N N . TYR A 1 178 ? -0.050 7.885 -5.587 1.00 96.50 178 TYR A N 1
ATOM 1510 C CA . TYR A 1 178 ? -1.212 7.033 -5.330 1.00 96.50 178 TYR A CA 1
ATOM 1511 C C . TYR A 1 178 ? -1.439 6.020 -6.464 1.00 96.50 178 TYR A C 1
ATOM 1513 O O . TYR A 1 178 ? -1.824 4.878 -6.205 1.00 96.50 178 TYR A O 1
ATOM 1521 N N . GLU A 1 179 ? -1.152 6.387 -7.717 1.00 96.12 179 GLU A N 1
ATOM 1522 C CA . GLU A 1 179 ? -1.269 5.477 -8.861 1.00 96.12 179 GLU A CA 1
ATOM 1523 C C . GLU A 1 179 ? -0.268 4.312 -8.790 1.00 96.12 179 GLU A C 1
ATOM 1525 O O . GLU A 1 179 ? -0.631 3.180 -9.122 1.00 96.12 179 GLU A O 1
ATOM 1530 N N . ILE A 1 180 ? 0.962 4.552 -8.318 1.00 97.00 180 ILE A N 1
ATOM 1531 C CA . ILE A 1 180 ? 1.954 3.492 -8.062 1.00 97.00 180 ILE A CA 1
ATOM 1532 C C . ILE A 1 180 ? 1.381 2.462 -7.074 1.00 97.00 180 ILE A C 1
ATOM 1534 O O . ILE A 1 180 ? 1.368 1.261 -7.365 1.00 97.00 180 ILE A O 1
ATOM 1538 N N . VAL A 1 181 ? 0.860 2.929 -5.932 1.00 97.75 181 VAL A N 1
ATOM 1539 C CA . VAL A 1 181 ? 0.248 2.071 -4.902 1.00 97.75 181 VAL A CA 1
ATOM 1540 C C . VAL A 1 181 ? -0.935 1.296 -5.474 1.00 97.75 181 VAL A C 1
ATOM 1542 O O . VAL A 1 181 ? -1.018 0.084 -5.285 1.00 97.75 181 VAL A O 1
ATOM 1545 N N . TRP A 1 182 ? -1.815 1.964 -6.221 1.00 96.94 182 TRP A N 1
ATOM 1546 C CA . TRP A 1 182 ? -2.977 1.328 -6.835 1.00 96.94 182 TRP A CA 1
ATOM 1547 C C . TRP A 1 182 ? -2.588 0.244 -7.847 1.00 96.94 182 TRP A C 1
ATOM 1549 O O . TRP A 1 182 ? -3.148 -0.854 -7.833 1.00 96.94 182 TRP A O 1
ATOM 1559 N N . LYS A 1 183 ? -1.603 0.509 -8.714 1.00 96.44 183 LYS A N 1
ATOM 1560 C CA . LYS A 1 183 ? -1.118 -0.472 -9.696 1.00 96.44 183 LYS A CA 1
ATOM 1561 C C . LYS A 1 183 ? -0.596 -1.733 -9.011 1.00 96.44 183 LYS A C 1
ATOM 1563 O O . LYS A 1 183 ? -0.975 -2.823 -9.425 1.00 96.44 183 LYS A O 1
ATOM 1568 N N . LEU A 1 184 ? 0.194 -1.591 -7.948 1.00 96.69 184 LEU A N 1
ATOM 1569 C CA . LEU A 1 184 ? 0.715 -2.730 -7.185 1.00 96.69 184 LEU A CA 1
ATOM 1570 C C . LEU A 1 184 ? -0.372 -3.431 -6.366 1.00 96.69 184 LEU A C 1
ATOM 1572 O O . LEU A 1 184 ? -0.372 -4.656 -6.281 1.00 96.69 184 LEU A O 1
ATOM 1576 N N . HIS A 1 185 ? -1.328 -2.684 -5.810 1.00 96.94 185 HIS A N 1
ATOM 1577 C CA . HIS A 1 185 ? -2.491 -3.256 -5.138 1.00 96.94 185 HIS A CA 1
ATOM 1578 C C . HIS A 1 185 ? -3.279 -4.184 -6.071 1.00 96.94 185 HIS A C 1
ATOM 1580 O O . HIS A 1 185 ? -3.618 -5.293 -5.667 1.00 96.94 185 HIS A O 1
ATOM 1586 N N . ARG A 1 186 ? -3.490 -3.806 -7.340 1.00 96.00 186 ARG A N 1
ATOM 1587 C CA . ARG A 1 186 ? -4.148 -4.693 -8.318 1.00 96.00 186 ARG A CA 1
ATOM 1588 C C . ARG A 1 186 ? -3.406 -6.016 -8.509 1.00 96.00 186 ARG A C 1
ATOM 1590 O O . ARG A 1 186 ? -4.043 -7.063 -8.502 1.00 96.00 186 ARG A O 1
ATOM 1597 N N . GLU A 1 187 ? -2.078 -5.994 -8.584 1.00 94.38 187 GLU A N 1
ATOM 1598 C CA . GLU A 1 187 ? -1.288 -7.232 -8.683 1.00 94.38 187 GLU A CA 1
ATOM 1599 C C . GLU A 1 187 ? -1.435 -8.112 -7.429 1.00 94.38 187 GLU A C 1
ATOM 1601 O O . GLU A 1 187 ? -1.530 -9.339 -7.521 1.00 94.38 187 GLU A O 1
ATOM 1606 N N . VAL A 1 188 ? -1.535 -7.502 -6.242 1.00 95.00 188 VAL A N 1
ATOM 1607 C CA . VAL A 1 188 ? -1.851 -8.219 -4.993 1.00 95.00 188 VAL A CA 1
ATOM 1608 C C . VAL A 1 188 ? -3.265 -8.812 -5.039 1.00 95.00 188 VAL A C 1
ATOM 1610 O O . VAL A 1 188 ? -3.497 -9.926 -4.561 1.00 95.00 188 VAL A O 1
ATOM 1613 N N . MET A 1 189 ? -4.228 -8.114 -5.643 1.00 95.31 189 MET A N 1
ATOM 1614 C CA . MET A 1 189 ? -5.602 -8.603 -5.818 1.00 95.31 189 MET A CA 1
ATOM 1615 C C . MET A 1 189 ? -5.700 -9.781 -6.790 1.00 95.31 189 MET A C 1
ATOM 1617 O O . MET A 1 189 ? -6.596 -10.608 -6.636 1.00 95.31 189 MET A O 1
ATOM 1621 N N . GLU A 1 190 ? -4.727 -9.961 -7.676 1.00 93.12 190 GLU A N 1
ATOM 1622 C CA . GLU A 1 190 ? -4.613 -11.141 -8.541 1.00 93.12 190 GLU A CA 1
ATOM 1623 C C . GLU A 1 190 ? -3.769 -12.281 -7.936 1.00 93.12 190 GLU A C 1
ATOM 1625 O O . GLU A 1 190 ? -3.643 -13.349 -8.540 1.00 93.12 190 GLU A O 1
ATOM 1630 N N . SER A 1 191 ? -3.153 -12.074 -6.770 1.00 90.19 191 SER A N 1
ATOM 1631 C CA . SER A 1 191 ? -2.216 -13.023 -6.141 1.00 90.19 191 SER A CA 1
ATOM 1632 C C . SER A 1 191 ? -2.830 -13.759 -4.947 1.00 90.19 191 SER A C 1
ATOM 1634 O O . SER A 1 191 ? -3.736 -13.242 -4.301 1.00 90.19 191 SER A O 1
ATOM 1636 N N . ASP A 1 192 ? -2.349 -14.952 -4.608 1.00 89.06 192 ASP A N 1
ATOM 1637 C CA . ASP A 1 192 ? -2.827 -15.666 -3.413 1.00 89.06 192 ASP A CA 1
ATOM 1638 C C . ASP A 1 192 ? -2.272 -15.062 -2.109 1.00 89.06 192 ASP A C 1
ATOM 1640 O O . ASP A 1 192 ? -1.314 -14.288 -2.111 1.00 89.06 192 ASP A O 1
ATOM 1644 N N . GLN A 1 193 ? -2.830 -15.452 -0.957 1.00 85.75 193 GLN A N 1
ATOM 1645 C CA . GLN A 1 193 ? -2.415 -14.931 0.357 1.00 85.75 193 GLN A CA 1
ATOM 1646 C C . GLN A 1 193 ? -0.917 -15.119 0.652 1.00 85.75 193 GLN A C 1
ATOM 1648 O O . GLN A 1 193 ? -0.301 -14.249 1.266 1.00 85.75 193 GLN A O 1
ATOM 1653 N N . ASN A 1 194 ? -0.315 -16.216 0.187 1.00 86.75 194 ASN A N 1
ATOM 1654 C CA . ASN A 1 194 ? 1.105 -16.519 0.411 1.00 86.75 194 ASN A CA 1
ATOM 1655 C C . ASN A 1 194 ? 2.033 -15.913 -0.657 1.00 86.75 194 ASN A C 1
ATOM 1657 O O . ASN A 1 194 ? 3.241 -16.133 -0.623 1.00 86.75 194 ASN A O 1
ATOM 1661 N N . GLN A 1 195 ? 1.479 -15.170 -1.614 1.00 88.56 195 GLN A N 1
ATOM 1662 C CA . GLN A 1 195 ? 2.193 -14.524 -2.710 1.00 88.56 195 GLN A CA 1
ATOM 1663 C C . GLN A 1 195 ? 2.205 -13.010 -2.513 1.00 88.56 195 GLN A C 1
ATOM 1665 O O . GLN A 1 195 ? 1.289 -12.445 -1.915 1.00 88.56 195 GLN A O 1
ATOM 1670 N N . THR A 1 196 ? 3.215 -12.320 -3.048 1.00 88.75 196 THR A N 1
ATOM 1671 C CA . THR A 1 196 ? 3.333 -10.848 -2.977 1.00 88.75 196 THR A CA 1
ATOM 1672 C C . THR A 1 196 ? 3.224 -10.294 -1.548 1.00 88.75 196 THR A C 1
ATOM 1674 O O . THR A 1 196 ? 2.722 -9.194 -1.323 1.00 88.75 196 THR A O 1
ATOM 1677 N N . VAL A 1 197 ? 3.671 -11.066 -0.549 1.00 91.31 197 VAL A N 1
ATOM 1678 C CA . VAL A 1 197 ? 3.412 -10.800 0.879 1.00 91.31 197 VAL A CA 1
ATOM 1679 C C . VAL A 1 197 ? 3.902 -9.416 1.306 1.00 91.31 197 VAL A C 1
ATOM 1681 O O . VAL A 1 197 ? 3.202 -8.743 2.061 1.00 91.31 197 VAL A O 1
ATOM 1684 N N . LEU A 1 198 ? 5.052 -8.972 0.790 1.00 91.69 198 LEU A N 1
ATOM 1685 C CA . LEU A 1 198 ? 5.576 -7.626 1.033 1.00 91.69 198 LEU A CA 1
ATOM 1686 C C . LEU A 1 198 ? 4.612 -6.554 0.509 1.00 91.69 198 LEU A C 1
ATOM 1688 O O . LEU A 1 198 ? 4.206 -5.669 1.250 1.00 91.69 198 LEU A O 1
ATOM 1692 N N . LEU A 1 199 ? 4.132 -6.683 -0.728 1.00 94.44 199 LEU A N 1
ATOM 1693 C CA . LEU A 1 199 ? 3.200 -5.722 -1.331 1.00 94.44 199 LEU A CA 1
ATOM 1694 C C . LEU A 1 199 ? 1.823 -5.700 -0.662 1.00 94.44 199 LEU A C 1
ATOM 1696 O O . LEU A 1 199 ? 1.147 -4.667 -0.690 1.00 94.44 199 LEU A O 1
ATOM 1700 N N . GLN A 1 200 ? 1.415 -6.798 -0.021 1.00 95.12 200 GLN A N 1
ATOM 1701 C CA . GLN A 1 200 ? 0.223 -6.800 0.826 1.00 95.12 200 GLN A CA 1
ATOM 1702 C C . GLN A 1 200 ? 0.368 -5.824 2.003 1.00 95.12 200 GLN A C 1
ATOM 1704 O O . GLN A 1 200 ? -0.602 -5.146 2.320 1.00 95.12 200 GLN A O 1
ATOM 1709 N N . TYR A 1 201 ? 1.550 -5.724 2.627 1.00 94.81 201 TYR A N 1
ATOM 1710 C CA . TYR A 1 201 ? 1.826 -4.728 3.672 1.00 94.81 201 TYR A CA 1
ATOM 1711 C C . TYR A 1 201 ? 2.070 -3.342 3.068 1.00 94.81 201 TYR A C 1
ATOM 1713 O O . TYR A 1 201 ? 1.413 -2.365 3.422 1.00 94.81 201 TYR A O 1
ATOM 1721 N N . ASN A 1 202 ? 2.997 -3.270 2.115 1.00 94.12 202 ASN A N 1
ATOM 1722 C CA . ASN A 1 202 ? 3.544 -2.009 1.651 1.00 94.12 202 ASN A CA 1
ATOM 1723 C C . ASN A 1 202 ? 2.568 -1.181 0.817 1.00 94.12 202 ASN A C 1
ATOM 1725 O O . ASN A 1 202 ? 2.333 -0.017 1.133 1.00 94.12 202 ASN A O 1
ATOM 1729 N N . ALA A 1 203 ? 1.985 -1.785 -0.219 1.00 95.12 203 ALA A N 1
ATOM 1730 C CA . ALA A 1 203 ? 1.057 -1.099 -1.108 1.00 95.12 203 ALA A CA 1
ATOM 1731 C C . ALA A 1 203 ? -0.390 -1.233 -0.611 1.00 95.12 203 ALA A C 1
ATOM 1733 O O . ALA A 1 203 ? -1.065 -0.234 -0.381 1.00 95.12 203 ALA A O 1
ATOM 1734 N N . SER A 1 204 ? -0.870 -2.464 -0.404 1.00 96.50 204 SER A N 1
ATOM 1735 C CA . SER A 1 204 ? -2.302 -2.701 -0.152 1.00 96.50 204 SER A CA 1
ATOM 1736 C C . SER A 1 204 ? -2.756 -2.261 1.240 1.00 96.50 204 SER A C 1
ATOM 1738 O O . SER A 1 204 ? -3.782 -1.600 1.355 1.00 96.50 204 SER A O 1
ATOM 1740 N N . ALA A 1 205 ? -1.995 -2.601 2.283 1.00 96.00 205 ALA A N 1
ATOM 1741 C CA . ALA A 1 205 ? -2.278 -2.187 3.656 1.00 96.00 205 ALA A CA 1
ATOM 1742 C C . ALA A 1 205 ? -1.729 -0.788 3.998 1.00 96.00 205 ALA A C 1
ATOM 1744 O O . ALA A 1 205 ? -1.917 -0.322 5.113 1.00 96.00 205 ALA A O 1
ATOM 1745 N N . GLY A 1 206 ? -1.073 -0.104 3.054 1.00 94.75 206 GLY A N 1
ATOM 1746 C CA . GLY A 1 206 ? -0.745 1.316 3.178 1.00 94.75 206 GLY A CA 1
ATOM 1747 C C . GLY A 1 206 ? 0.535 1.662 3.943 1.00 94.75 206 GLY A C 1
ATOM 1748 O O . GLY A 1 206 ? 0.716 2.835 4.259 1.00 94.75 206 GLY A O 1
ATOM 1749 N N . GLU A 1 207 ? 1.454 0.723 4.209 1.00 94.38 207 GLU A N 1
ATOM 1750 C CA . GLU A 1 207 ? 2.718 1.032 4.915 1.00 94.38 207 GLU A CA 1
ATOM 1751 C C . GLU A 1 207 ? 3.546 2.103 4.188 1.00 94.38 207 GLU A C 1
ATOM 1753 O O . GLU A 1 207 ? 4.164 2.959 4.812 1.00 94.38 207 GLU A O 1
ATOM 1758 N N . TRP A 1 208 ? 3.546 2.097 2.852 1.00 94.62 208 TRP A N 1
ATOM 1759 C CA . TRP A 1 208 ? 4.224 3.130 2.072 1.00 94.62 208 TRP A CA 1
ATOM 1760 C C . TRP A 1 208 ? 3.530 4.485 2.094 1.00 94.62 208 TRP A C 1
ATOM 1762 O O . TRP A 1 208 ? 4.166 5.457 1.711 1.00 94.62 208 TRP A O 1
ATOM 1772 N N . LEU A 1 209 ? 2.283 4.593 2.538 1.00 93.62 209 LEU A N 1
ATOM 1773 C CA . LEU A 1 209 ? 1.606 5.882 2.669 1.00 93.62 209 LEU A CA 1
ATOM 1774 C C . LEU A 1 209 ? 1.688 6.390 4.113 1.00 93.62 209 LEU A C 1
ATOM 1776 O O . LEU A 1 209 ? 2.120 7.514 4.343 1.00 93.62 209 LEU A O 1
ATOM 1780 N N . ILE A 1 210 ? 1.375 5.530 5.084 1.00 91.31 210 ILE A N 1
ATOM 1781 C CA . ILE A 1 210 ? 1.380 5.858 6.519 1.00 91.31 210 ILE A CA 1
ATOM 1782 C C . ILE A 1 210 ? 2.808 5.998 7.053 1.00 91.31 210 ILE A C 1
ATOM 1784 O O . ILE A 1 210 ? 3.104 6.897 7.837 1.00 91.31 210 ILE A O 1
ATOM 1788 N N . GLY A 1 211 ? 3.712 5.132 6.596 1.00 84.69 211 GLY A N 1
ATOM 1789 C CA . GLY A 1 211 ? 5.023 4.948 7.202 1.00 84.69 211 GLY A CA 1
ATOM 1790 C C . GLY A 1 211 ? 4.988 4.042 8.433 1.00 84.69 211 GLY A C 1
ATOM 1791 O O . GLY A 1 211 ? 3.961 3.478 8.803 1.00 84.69 211 GLY A O 1
ATOM 1792 N N . ARG A 1 212 ? 6.163 3.896 9.043 1.00 74.06 212 ARG A N 1
ATOM 1793 C CA . ARG A 1 212 ? 6.362 3.300 10.370 1.00 74.06 212 ARG A CA 1
ATOM 1794 C C . ARG A 1 212 ? 6.711 4.415 11.364 1.00 74.06 212 ARG A C 1
ATOM 1796 O O . ARG A 1 212 ? 6.755 5.583 10.983 1.00 74.06 212 ARG A O 1
ATOM 1803 N N . HIS A 1 213 ? 7.052 4.054 12.596 1.00 68.06 213 HIS A N 1
ATOM 1804 C CA . HIS A 1 213 ? 7.505 4.942 13.682 1.00 68.06 213 HIS A CA 1
ATOM 1805 C C . HIS A 1 213 ? 8.667 5.929 13.386 1.00 68.06 213 HIS A C 1
ATOM 1807 O O . HIS A 1 213 ? 9.040 6.706 14.259 1.00 68.06 213 HIS A O 1
ATOM 1813 N N . GLU A 1 214 ? 9.276 5.911 12.198 1.00 66.44 214 GLU A N 1
ATOM 1814 C CA . GLU A 1 214 ? 10.491 6.671 11.863 1.00 66.44 214 GLU A CA 1
ATOM 1815 C C . GLU A 1 214 ? 10.237 8.176 11.688 1.00 66.44 214 GLU A C 1
ATOM 1817 O O . GLU A 1 214 ? 11.026 8.999 12.151 1.00 66.44 214 GLU A O 1
ATOM 1822 N N . TYR A 1 215 ? 9.133 8.540 11.027 1.00 70.31 215 TYR A N 1
ATOM 1823 C CA . TYR A 1 215 ? 8.774 9.929 10.749 1.00 70.31 215 TYR A CA 1
ATOM 1824 C C . TYR A 1 215 ? 7.292 10.150 10.986 1.00 70.31 215 TYR A C 1
ATOM 1826 O O . TYR A 1 215 ? 6.440 9.608 10.282 1.00 70.31 215 TYR A O 1
ATOM 1834 N N . TYR A 1 216 ? 6.993 11.005 11.954 1.00 73.38 216 TYR A N 1
ATOM 1835 C CA . TYR A 1 216 ? 5.631 11.418 12.211 1.00 73.38 216 TYR A CA 1
ATOM 1836 C C . TYR A 1 216 ? 5.206 12.511 11.218 1.00 73.38 216 TYR A C 1
ATOM 1838 O O . TYR A 1 216 ? 5.813 13.580 11.149 1.00 73.38 216 TYR A O 1
ATOM 1846 N N . SER A 1 217 ? 4.129 12.250 10.479 1.00 80.25 217 SER A N 1
ATOM 1847 C CA . SER A 1 217 ? 3.394 13.238 9.683 1.00 80.25 217 SER A CA 1
ATOM 1848 C C . SER A 1 217 ? 1.909 12.898 9.744 1.00 80.25 217 SER A C 1
ATOM 1850 O O . SER A 1 217 ? 1.563 11.714 9.748 1.00 80.25 217 SER A O 1
ATOM 1852 N N . ARG A 1 218 ? 1.031 13.906 9.827 1.00 85.44 218 ARG A N 1
ATOM 1853 C CA . ARG A 1 218 ? -0.419 13.671 9.856 1.00 85.44 218 ARG A CA 1
ATOM 1854 C C . ARG A 1 218 ? -0.862 13.047 8.532 1.00 85.44 218 ARG A C 1
ATOM 1856 O O . ARG A 1 218 ? -0.514 13.561 7.467 1.00 85.44 218 ARG A O 1
ATOM 1863 N N . ILE A 1 219 ? -1.654 11.980 8.607 1.00 89.38 219 ILE A N 1
ATOM 1864 C CA . ILE A 1 219 ? -2.249 11.329 7.434 1.00 89.38 219 ILE A CA 1
ATOM 1865 C C . ILE A 1 219 ? -3.249 12.295 6.779 1.00 89.38 219 ILE A C 1
ATOM 1867 O O . ILE A 1 219 ? -4.131 12.832 7.450 1.00 89.38 219 ILE A O 1
ATOM 1871 N N . SER A 1 220 ? -3.096 12.538 5.477 1.00 91.12 220 SER A N 1
ATOM 1872 C CA . SER A 1 220 ? -4.029 13.360 4.698 1.00 91.12 220 SER A CA 1
ATOM 1873 C C . SER A 1 220 ? -5.331 12.614 4.396 1.00 91.12 220 SER A C 1
ATOM 1875 O O . SER A 1 220 ? -5.367 11.384 4.331 1.00 91.12 220 SER A O 1
ATOM 1877 N N . GLU A 1 221 ? -6.405 13.363 4.151 1.00 90.25 221 GLU A N 1
ATOM 1878 C CA . GLU A 1 221 ? -7.708 12.796 3.779 1.00 90.25 221 GLU A CA 1
ATOM 1879 C C . GLU A 1 221 ? -7.619 11.946 2.499 1.00 90.25 221 GLU A C 1
ATOM 1881 O O . GLU A 1 221 ? -8.158 10.842 2.448 1.00 90.25 221 GLU A O 1
ATOM 1886 N N . ASP A 1 222 ? -6.857 12.394 1.496 1.00 92.75 222 ASP A N 1
ATOM 1887 C CA . ASP A 1 222 ? -6.631 11.631 0.262 1.00 92.75 222 ASP A CA 1
ATOM 1888 C C . ASP A 1 222 ? -5.901 10.303 0.516 1.00 92.75 222 ASP A C 1
ATOM 1890 O O . ASP A 1 222 ? -6.185 9.294 -0.142 1.00 92.75 222 ASP A O 1
ATOM 1894 N N . THR A 1 223 ? -5.003 10.270 1.507 1.00 94.44 223 THR A N 1
ATOM 1895 C CA . THR A 1 223 ? -4.354 9.026 1.934 1.00 94.44 223 THR A CA 1
ATOM 1896 C C . THR A 1 223 ? -5.367 8.094 2.589 1.00 94.44 223 THR A C 1
ATOM 1898 O O . THR A 1 223 ? -5.434 6.922 2.211 1.00 94.44 223 THR A O 1
ATOM 1901 N N . PHE A 1 224 ? -6.204 8.596 3.504 1.00 93.56 224 PHE A N 1
ATOM 1902 C CA . PHE A 1 224 ? -7.278 7.798 4.103 1.00 93.56 224 PHE A CA 1
ATOM 1903 C C . PHE A 1 224 ? -8.237 7.252 3.047 1.00 93.56 224 PHE A C 1
ATOM 1905 O O . PHE A 1 224 ? -8.534 6.059 3.058 1.00 93.56 224 PHE A O 1
ATOM 1912 N N . ARG A 1 225 ? -8.656 8.077 2.084 1.00 93.88 225 ARG A N 1
ATOM 1913 C CA . ARG A 1 225 ? -9.543 7.668 0.989 1.00 93.88 225 ARG A CA 1
ATOM 1914 C C . ARG A 1 225 ? -8.909 6.590 0.110 1.00 93.88 225 ARG A C 1
ATOM 1916 O O . ARG A 1 225 ? -9.563 5.610 -0.246 1.00 93.88 225 ARG A O 1
ATOM 1923 N N . THR A 1 226 ? -7.626 6.734 -0.219 1.00 95.75 226 THR A N 1
ATOM 1924 C CA . THR A 1 226 ? -6.887 5.738 -1.010 1.00 95.75 226 THR A CA 1
ATOM 1925 C C . THR A 1 226 ? -6.782 4.407 -0.270 1.00 95.75 226 THR A C 1
ATOM 1927 O O . THR A 1 226 ? -7.058 3.353 -0.844 1.00 95.75 226 THR A O 1
ATOM 1930 N N . ILE A 1 227 ? -6.439 4.444 1.019 1.00 96.81 227 ILE A N 1
ATOM 1931 C CA . ILE A 1 227 ? -6.351 3.242 1.850 1.00 96.81 227 ILE A CA 1
ATOM 1932 C C . ILE A 1 227 ? -7.731 2.602 2.013 1.00 96.81 227 ILE A C 1
ATOM 1934 O O . ILE A 1 227 ? -7.850 1.393 1.837 1.00 96.81 227 ILE A O 1
ATOM 1938 N N . TRP A 1 228 ? -8.779 3.389 2.273 1.00 96.88 228 TRP A N 1
ATOM 1939 C CA . TRP A 1 228 ? -10.150 2.888 2.364 1.00 96.88 228 TRP A CA 1
ATOM 1940 C C . TRP A 1 228 ? -10.545 2.117 1.103 1.00 96.88 228 TRP A C 1
ATOM 1942 O O . TRP A 1 228 ? -11.014 0.984 1.194 1.00 96.88 228 TRP A O 1
ATOM 1952 N N . ASN A 1 229 ? -10.276 2.680 -0.078 1.00 95.50 229 ASN A N 1
ATOM 1953 C CA . ASN A 1 229 ? -10.554 2.021 -1.352 1.00 95.50 229 ASN A CA 1
ATOM 1954 C C . ASN A 1 229 ? -9.790 0.697 -1.507 1.00 95.50 229 ASN A C 1
ATOM 1956 O O . ASN A 1 229 ? -10.388 -0.300 -1.917 1.00 95.50 229 ASN A O 1
ATOM 1960 N N . ASN A 1 230 ? -8.507 0.657 -1.135 1.00 97.06 230 ASN A N 1
ATOM 1961 C CA . ASN A 1 230 ? -7.704 -0.569 -1.176 1.00 97.06 230 ASN A CA 1
ATOM 1962 C C . ASN A 1 230 ? -8.243 -1.641 -0.213 1.00 97.06 230 ASN A C 1
ATOM 1964 O O . ASN A 1 230 ? -8.365 -2.811 -0.582 1.00 97.06 230 ASN A O 1
ATOM 1968 N N . LEU A 1 231 ? -8.586 -1.258 1.020 1.00 97.75 231 LEU A N 1
ATOM 1969 C CA . LEU A 1 231 ? -9.110 -2.175 2.034 1.00 97.75 231 LEU A CA 1
ATOM 1970 C C . LEU A 1 231 ? -10.490 -2.702 1.657 1.00 97.75 231 LEU A C 1
ATOM 1972 O O . LEU A 1 231 ? -10.733 -3.904 1.745 1.00 97.75 231 LEU A O 1
ATOM 1976 N N . ASN A 1 232 ? -11.373 -1.824 1.189 1.00 95.88 232 ASN A N 1
ATOM 1977 C CA . ASN A 1 232 ? -12.694 -2.203 0.716 1.00 95.88 232 ASN A CA 1
ATOM 1978 C C . ASN A 1 232 ? -12.586 -3.184 -0.462 1.00 95.88 232 ASN A C 1
ATOM 1980 O O . ASN A 1 232 ? -13.179 -4.264 -0.429 1.00 95.88 232 ASN A O 1
ATOM 1984 N N . ASN A 1 233 ? -11.737 -2.879 -1.453 1.00 95.75 233 ASN A N 1
ATOM 1985 C CA . ASN A 1 233 ? -11.477 -3.784 -2.571 1.00 95.75 233 ASN A CA 1
ATOM 1986 C C . ASN A 1 233 ? -10.944 -5.149 -2.101 1.00 95.75 233 ASN A C 1
ATOM 1988 O O . ASN A 1 233 ? -11.437 -6.186 -2.549 1.00 95.75 233 ASN A O 1
ATOM 1992 N N . ALA A 1 234 ? -10.006 -5.168 -1.152 1.00 97.00 234 ALA A N 1
ATOM 1993 C CA . ALA A 1 234 ? -9.474 -6.401 -0.582 1.00 97.00 234 ALA A CA 1
ATOM 1994 C C . ALA A 1 234 ? -10.540 -7.228 0.152 1.00 97.00 234 ALA A C 1
ATOM 1996 O O . ALA A 1 234 ? -10.632 -8.439 -0.053 1.00 97.00 234 ALA A O 1
ATOM 1997 N N . ILE A 1 235 ? -11.367 -6.598 0.990 1.00 96.38 235 ILE A N 1
ATOM 1998 C CA . ILE A 1 235 ? -12.402 -7.280 1.779 1.00 96.38 235 ILE A CA 1
ATOM 1999 C C . ILE A 1 235 ? -13.447 -7.927 0.860 1.00 96.38 235 ILE A C 1
ATOM 2001 O O . ILE A 1 235 ? -13.775 -9.102 1.054 1.00 96.38 235 ILE A O 1
ATOM 2005 N N . VAL A 1 236 ? -13.899 -7.205 -0.172 1.00 92.75 236 VAL A N 1
ATOM 2006 C CA . VAL A 1 236 ? -14.845 -7.714 -1.184 1.00 92.75 236 VAL A CA 1
ATOM 2007 C C . VAL A 1 236 ? -14.265 -8.906 -1.946 1.00 92.75 236 VAL A C 1
ATOM 2009 O O . VAL A 1 236 ? -14.968 -9.881 -2.201 1.00 92.75 236 VAL A O 1
ATOM 2012 N N . ASN A 1 237 ? -12.965 -8.882 -2.247 1.00 93.38 237 ASN A N 1
ATOM 2013 C CA . ASN A 1 237 ? -12.264 -9.980 -2.918 1.00 93.38 237 ASN A CA 1
ATOM 2014 C C . ASN A 1 237 ? -11.822 -11.109 -1.962 1.00 93.38 237 ASN A C 1
ATOM 2016 O O . ASN A 1 237 ? -10.946 -11.900 -2.306 1.00 93.38 237 ASN A O 1
ATOM 2020 N N . ASN A 1 238 ? -12.423 -11.219 -0.768 1.00 94.06 238 ASN A N 1
ATOM 2021 C CA . ASN A 1 238 ? -12.113 -12.238 0.247 1.00 94.06 238 ASN A CA 1
ATOM 2022 C C . ASN A 1 238 ? -10.653 -12.232 0.744 1.00 94.06 238 ASN A C 1
ATOM 2024 O O . ASN A 1 238 ? -10.136 -13.257 1.183 1.00 94.06 238 ASN A O 1
ATOM 2028 N N . LYS A 1 239 ? -10.004 -11.065 0.729 1.00 96.19 239 LYS A N 1
ATOM 2029 C CA . LYS A 1 239 ? -8.630 -10.837 1.207 1.00 96.19 239 LYS A CA 1
ATOM 2030 C C . LYS A 1 239 ? -8.600 -9.929 2.435 1.00 96.19 239 LYS A C 1
ATOM 2032 O O . LYS A 1 239 ? -7.732 -9.072 2.583 1.00 96.19 239 LYS A O 1
ATOM 2037 N N . SER A 1 240 ? -9.554 -10.127 3.341 1.00 95.62 240 SER A N 1
ATOM 2038 C CA . SER A 1 240 ? -9.718 -9.342 4.572 1.00 95.62 240 SER A CA 1
ATOM 2039 C C . SER A 1 240 ? -8.523 -9.417 5.530 1.00 95.62 240 SER A C 1
ATOM 2041 O O . SER A 1 240 ? -8.342 -8.502 6.328 1.00 95.62 240 SER A O 1
ATOM 2043 N N . TYR A 1 241 ? -7.624 -10.397 5.378 1.00 94.62 241 TYR A N 1
ATOM 2044 C CA . TYR A 1 241 ? -6.329 -10.413 6.070 1.00 94.62 241 TYR A CA 1
ATOM 2045 C C . TYR A 1 241 ? -5.485 -9.150 5.800 1.00 94.62 241 TYR A C 1
ATOM 2047 O O . TYR A 1 241 ? -4.629 -8.801 6.609 1.00 94.62 241 TYR A O 1
ATOM 2055 N N . ILE A 1 242 ? -5.712 -8.430 4.692 1.00 97.12 242 ILE A N 1
ATOM 2056 C CA . ILE A 1 242 ? -5.057 -7.139 4.416 1.00 97.12 242 ILE A CA 1
ATOM 2057 C C . ILE A 1 242 ? -5.530 -6.059 5.398 1.00 97.12 242 ILE A C 1
ATOM 2059 O O . ILE A 1 242 ? -4.720 -5.242 5.824 1.00 97.12 242 ILE A O 1
ATOM 2063 N N . ALA A 1 243 ? -6.795 -6.088 5.829 1.00 97.19 243 ALA A N 1
ATOM 2064 C CA . ALA A 1 243 ? -7.298 -5.181 6.861 1.00 97.19 243 ALA A CA 1
ATOM 2065 C C . ALA A 1 243 ? -6.620 -5.433 8.215 1.00 97.19 243 ALA A C 1
ATOM 2067 O O . ALA A 1 243 ? -6.288 -4.483 8.916 1.00 97.19 243 ALA A O 1
ATOM 2068 N N . VAL A 1 244 ? -6.325 -6.697 8.543 1.00 95.56 244 VAL A N 1
ATOM 2069 C CA . VAL A 1 244 ? -5.534 -7.050 9.736 1.00 95.56 244 VAL A CA 1
ATOM 2070 C C . VAL A 1 244 ? -4.111 -6.488 9.633 1.00 95.56 244 VAL A C 1
ATOM 2072 O O . VAL A 1 244 ? -3.603 -5.913 10.590 1.00 95.56 244 VAL A O 1
ATOM 2075 N N . LYS A 1 245 ? -3.472 -6.584 8.458 1.00 95.75 245 LYS A N 1
ATOM 2076 C CA . LYS A 1 245 ? -2.146 -5.981 8.221 1.00 95.75 245 LYS A CA 1
ATOM 2077 C C . LYS A 1 245 ? -2.168 -4.460 8.354 1.00 95.75 245 LYS A C 1
ATOM 2079 O O . LYS A 1 245 ? -1.257 -3.888 8.942 1.00 95.75 245 LYS A O 1
ATOM 2084 N N . PHE A 1 246 ? -3.206 -3.814 7.830 1.00 96.19 246 PHE A N 1
ATOM 2085 C CA . PHE A 1 246 ? -3.397 -2.374 7.982 1.00 96.19 246 PHE A CA 1
ATOM 2086 C C . PHE A 1 246 ? -3.574 -1.993 9.450 1.00 96.19 246 PHE A C 1
ATOM 2088 O O . PHE A 1 246 ? -2.920 -1.061 9.909 1.00 96.19 246 PHE A O 1
ATOM 2095 N N . PHE A 1 247 ? -4.379 -2.751 10.201 1.00 94.81 247 PHE A N 1
ATOM 2096 C CA . PHE A 1 247 ? -4.549 -2.550 11.638 1.00 94.81 247 PHE A CA 1
ATOM 2097 C C . PHE A 1 247 ? -3.199 -2.571 12.365 1.00 94.81 247 PHE A C 1
ATOM 2099 O O . PHE A 1 247 ? -2.929 -1.685 13.168 1.00 94.81 247 PHE A O 1
ATOM 2106 N N . THR A 1 248 ? -2.311 -3.516 12.038 1.00 90.38 248 THR A N 1
ATOM 2107 C CA . THR A 1 248 ? -0.948 -3.553 12.589 1.00 90.38 248 THR A CA 1
ATOM 2108 C C . THR A 1 248 ? -0.159 -2.273 12.305 1.00 90.38 248 THR A C 1
ATOM 2110 O O . THR A 1 248 ? 0.462 -1.725 13.213 1.00 90.38 248 THR A O 1
ATOM 2113 N N . ILE A 1 249 ? -0.172 -1.803 11.055 1.00 92.00 249 ILE A N 1
ATOM 2114 C CA . ILE A 1 249 ? 0.585 -0.620 10.620 1.00 92.00 249 ILE A CA 1
ATOM 2115 C C . ILE A 1 249 ? 0.059 0.638 11.314 1.00 92.00 249 ILE A C 1
ATOM 2117 O O . ILE A 1 249 ? 0.828 1.423 11.864 1.00 92.00 249 ILE A O 1
ATOM 2121 N N . VAL A 1 250 ? -1.258 0.835 11.302 1.00 92.12 250 VAL A N 1
ATOM 2122 C CA . VAL A 1 250 ? -1.864 2.055 11.838 1.00 92.12 250 VAL A CA 1
ATOM 2123 C C . VAL A 1 250 ? -1.882 2.068 13.367 1.00 92.12 250 VAL A C 1
ATOM 2125 O O . VAL A 1 250 ? -1.826 3.142 13.958 1.00 92.12 250 VAL A O 1
ATOM 2128 N N . TYR A 1 251 ? -1.877 0.901 14.017 1.00 90.75 251 TYR A N 1
ATOM 2129 C CA . TYR A 1 251 ? -1.667 0.805 15.457 1.00 90.75 251 TYR A CA 1
ATOM 2130 C C . TYR A 1 251 ? -0.250 1.252 15.849 1.00 90.75 251 TYR A C 1
ATOM 2132 O O . TYR A 1 251 ? -0.118 2.086 16.744 1.00 90.75 251 TYR A O 1
ATOM 2140 N N . ASP A 1 252 ? 0.792 0.789 15.139 1.00 87.31 252 ASP A N 1
ATOM 2141 C CA . ASP A 1 252 ? 2.175 1.264 15.346 1.00 87.31 252 ASP A CA 1
ATOM 2142 C C . ASP A 1 252 ? 2.258 2.785 15.167 1.00 87.31 252 ASP A C 1
ATOM 2144 O O . ASP A 1 252 ? 2.787 3.488 16.026 1.00 87.31 252 ASP A O 1
ATOM 2148 N N . TYR A 1 253 ? 1.651 3.316 14.103 1.00 88.38 253 TYR A N 1
ATOM 2149 C CA . TYR A 1 253 ? 1.563 4.759 13.886 1.00 88.38 253 TYR A CA 1
ATOM 2150 C C . TYR A 1 253 ? 0.865 5.483 15.048 1.00 88.38 253 TYR A C 1
ATOM 2152 O O . TYR A 1 253 ? 1.394 6.469 15.561 1.00 88.38 253 TYR A O 1
ATOM 2160 N N . PHE A 1 254 ? -0.294 4.987 15.497 1.00 89.06 254 PHE A N 1
ATOM 2161 C CA . PHE A 1 254 ? -1.091 5.600 16.560 1.00 89.06 254 PHE A CA 1
ATOM 2162 C C . PHE A 1 254 ? -0.347 5.663 17.898 1.00 89.06 254 PHE A C 1
ATOM 2164 O O . PHE A 1 254 ? -0.434 6.670 18.607 1.00 89.06 254 PHE A O 1
ATOM 2171 N N . GLU A 1 255 ? 0.396 4.611 18.254 1.00 86.31 255 GLU A N 1
ATOM 2172 C CA . GLU A 1 255 ? 1.211 4.595 19.473 1.00 86.31 255 GLU A CA 1
ATOM 2173 C C . GLU A 1 255 ? 2.339 5.630 19.444 1.00 86.31 255 GLU A C 1
ATOM 2175 O O . GLU A 1 255 ? 2.721 6.142 20.497 1.00 86.31 255 GLU A O 1
ATOM 2180 N N . HIS A 1 256 ? 2.839 5.963 18.254 1.00 84.69 256 HIS A N 1
ATOM 2181 C CA . HIS A 1 256 ? 3.946 6.894 18.063 1.00 84.69 256 HIS A CA 1
ATOM 2182 C C . HIS A 1 256 ? 3.505 8.331 17.780 1.00 84.69 256 HIS A C 1
ATOM 2184 O O . HIS A 1 256 ? 4.370 9.179 17.571 1.00 84.69 256 HIS A O 1
ATOM 2190 N N . ILE A 1 257 ? 2.201 8.642 17.803 1.00 84.94 257 ILE A N 1
ATOM 2191 C CA . ILE A 1 257 ? 1.717 10.027 17.720 1.00 84.94 257 ILE A CA 1
ATOM 2192 C C . ILE A 1 257 ? 2.226 10.795 18.952 1.00 84.94 257 ILE A C 1
ATOM 2194 O O . ILE A 1 257 ? 1.809 10.475 20.071 1.00 84.94 257 ILE A O 1
ATOM 2198 N N . PRO A 1 258 ? 3.077 11.828 18.775 1.00 81.31 258 PRO A N 1
ATOM 2199 C CA . PRO A 1 258 ? 3.609 12.614 19.883 1.00 81.31 258 PRO A CA 1
ATOM 2200 C C . PRO A 1 258 ? 2.517 13.196 20.785 1.00 81.31 258 PRO A C 1
ATOM 2202 O O . PRO A 1 258 ? 1.620 13.905 20.318 1.00 81.31 258 PRO A O 1
ATOM 2205 N N . GLU A 1 259 ? 2.630 12.940 22.087 1.00 80.00 259 GLU A N 1
ATOM 2206 C CA . GLU A 1 259 ? 1.833 13.614 23.110 1.00 80.00 259 GLU A CA 1
ATOM 2207 C C . GLU A 1 259 ? 2.392 15.017 23.360 1.00 80.00 259 GLU A C 1
ATOM 2209 O O . GLU A 1 259 ? 3.604 15.218 23.459 1.00 80.00 259 GLU A O 1
ATOM 2214 N N . ILE A 1 260 ? 1.502 16.005 23.438 1.00 80.69 260 ILE A N 1
ATOM 2215 C CA . ILE A 1 260 ? 1.871 17.403 23.653 1.00 80.69 260 ILE A CA 1
ATOM 2216 C C . ILE A 1 260 ? 1.287 17.841 24.988 1.00 80.69 260 ILE A C 1
ATOM 2218 O O . ILE A 1 260 ? 0.070 17.906 25.148 1.00 80.69 260 ILE A O 1
ATOM 2222 N N . SER A 1 261 ? 2.165 18.148 25.941 1.00 81.56 261 SER A N 1
ATOM 2223 C CA . SER A 1 261 ? 1.758 18.656 27.249 1.00 81.56 261 SER A CA 1
ATOM 2224 C C . SER A 1 261 ? 1.217 20.086 27.138 1.00 81.56 261 SER A C 1
ATOM 2226 O O . SER A 1 261 ? 1.811 20.890 26.413 1.00 81.56 261 SER A O 1
ATOM 2228 N N . PRO A 1 262 ? 0.146 20.439 27.872 1.00 83.25 262 PRO A N 1
ATOM 2229 C CA . PRO A 1 262 ? -0.333 21.815 27.969 1.00 83.25 262 PRO A CA 1
ATOM 2230 C C . PRO A 1 262 ? 0.768 22.760 28.451 1.00 83.25 262 PRO A C 1
ATOM 2232 O O . PRO A 1 262 ? 1.382 22.527 29.492 1.00 83.25 262 PRO A O 1
ATOM 2235 N N . GLN A 1 263 ? 1.018 23.820 27.687 1.00 84.44 263 GLN A N 1
ATOM 2236 C CA . GLN A 1 263 ? 1.871 24.934 28.086 1.00 84.44 263 GLN A CA 1
ATOM 2237 C C . GLN A 1 263 ? 0.964 26.010 28.663 1.00 84.44 263 GLN A C 1
ATOM 2239 O O . GLN A 1 263 ? 0.161 26.591 27.939 1.00 84.44 263 GLN A O 1
ATOM 2244 N N . VAL A 1 264 ? 1.031 26.181 29.983 1.00 81.94 264 VAL A N 1
ATOM 2245 C CA . VAL A 1 264 ? 0.211 27.147 30.714 1.00 81.94 264 VAL A CA 1
ATOM 2246 C C . VAL A 1 264 ? 0.997 28.446 30.822 1.00 81.94 264 VAL A C 1
ATOM 2248 O O . VAL A 1 264 ? 2.091 28.450 31.388 1.00 81.94 264 VAL A O 1
ATOM 2251 N N . ASP A 1 265 ? 0.445 29.516 30.267 1.00 82.25 265 ASP A N 1
ATOM 2252 C CA . ASP A 1 265 ? 1.008 30.860 30.348 1.00 82.25 265 ASP A CA 1
ATOM 2253 C C . ASP A 1 265 ? 0.716 31.487 31.726 1.00 82.25 265 ASP A C 1
ATOM 2255 O O . ASP A 1 265 ? -0.109 30.993 32.500 1.00 82.25 265 ASP A O 1
ATOM 2259 N N . ASP A 1 266 ? 1.380 32.604 32.041 1.00 78.19 266 ASP A N 1
ATOM 2260 C CA . ASP A 1 266 ? 1.260 33.298 33.337 1.00 78.19 266 ASP A CA 1
ATOM 2261 C C . ASP A 1 266 ? -0.182 33.751 33.668 1.00 78.19 266 ASP A C 1
ATOM 2263 O O . ASP A 1 266 ? -0.509 33.994 34.831 1.00 78.19 266 ASP A O 1
ATOM 2267 N N . ASP A 1 267 ? -1.057 33.854 32.663 1.00 78.62 267 ASP A N 1
ATOM 2268 C CA . ASP A 1 267 ? -2.477 34.201 32.795 1.00 78.62 267 ASP A CA 1
ATOM 2269 C C . ASP A 1 267 ? -3.408 32.982 32.983 1.00 78.62 267 ASP A C 1
ATOM 2271 O O . ASP A 1 267 ? -4.624 33.141 33.114 1.00 78.62 267 ASP A O 1
ATOM 2275 N N . GLY A 1 268 ? -2.853 31.766 33.022 1.00 74.19 268 GLY A N 1
ATOM 2276 C CA . GLY A 1 268 ? -3.598 30.511 33.129 1.00 74.19 268 GLY A CA 1
ATOM 2277 C C . GLY A 1 268 ? -4.186 30.006 31.807 1.00 74.19 268 GLY A C 1
ATOM 2278 O O . GLY A 1 268 ? -4.873 28.980 31.808 1.00 74.19 268 GLY A O 1
ATOM 2279 N N . SER A 1 269 ? -3.936 30.687 30.684 1.00 77.50 269 SER A N 1
ATOM 2280 C CA . SER A 1 269 ? -4.322 30.215 29.353 1.00 77.50 269 SER A CA 1
ATOM 2281 C C . SER A 1 269 ? -3.350 29.148 28.835 1.00 77.50 269 SER A C 1
ATOM 2283 O O . SER A 1 269 ? -2.200 29.065 29.260 1.00 77.50 269 SER A O 1
ATOM 2285 N N . ILE A 1 270 ? -3.830 28.271 27.944 1.00 80.44 270 ILE A N 1
ATOM 2286 C CA . ILE A 1 270 ? -3.000 27.226 27.329 1.00 80.44 270 ILE A CA 1
ATOM 2287 C C . ILE A 1 270 ? -2.546 27.728 25.956 1.00 80.44 270 ILE A C 1
ATOM 2289 O O . ILE A 1 270 ? -3.329 27.688 25.003 1.00 80.44 270 ILE A O 1
ATOM 2293 N N . SER A 1 271 ? -1.294 28.172 25.835 1.00 79.75 271 SER A N 1
ATOM 2294 C CA . SER A 1 271 ? -0.759 28.767 24.598 1.00 79.75 271 SER A CA 1
ATOM 2295 C C . SER A 1 271 ? -0.707 27.790 23.426 1.00 79.75 271 SER A C 1
ATOM 2297 O O . SER A 1 271 ? -0.891 28.179 22.275 1.00 79.75 271 SER A O 1
ATOM 2299 N N . ASN A 1 272 ? -0.497 26.501 23.696 1.00 83.38 272 ASN A N 1
ATOM 2300 C CA . ASN A 1 272 ? -0.392 25.461 22.671 1.00 83.38 272 ASN A CA 1
ATOM 2301 C C . ASN A 1 272 ? -1.693 24.672 22.435 1.00 83.38 272 ASN A C 1
ATOM 2303 O O . ASN A 1 272 ? -1.649 23.574 21.868 1.00 83.38 272 ASN A O 1
ATOM 2307 N N . LYS A 1 273 ? -2.847 25.221 22.838 1.00 85.31 273 LYS A N 1
ATOM 2308 C CA . LYS A 1 273 ? -4.153 24.556 22.739 1.00 85.31 273 LYS A CA 1
ATOM 2309 C C . LYS A 1 273 ? -4.486 24.085 21.322 1.00 85.31 273 LYS A C 1
ATOM 2311 O O . LYS A 1 273 ? -4.844 22.926 21.154 1.00 85.31 273 LYS A O 1
ATOM 2316 N N . ASP A 1 274 ? -4.271 24.918 20.305 1.00 84.00 274 ASP A N 1
ATOM 2317 C CA . ASP A 1 274 ? -4.554 24.558 18.905 1.00 84.00 274 ASP A CA 1
ATOM 2318 C C . ASP A 1 274 ? -3.770 23.319 18.449 1.00 84.00 274 ASP A C 1
ATOM 2320 O O . ASP A 1 274 ? -4.267 22.477 17.698 1.00 84.00 274 ASP A O 1
ATOM 2324 N N . ILE A 1 275 ? -2.527 23.181 18.920 1.00 83.38 275 ILE A N 1
ATOM 2325 C CA . ILE A 1 275 ? -1.683 22.039 18.575 1.00 83.38 275 ILE A CA 1
ATOM 2326 C C . ILE A 1 275 ? -2.207 20.783 19.277 1.00 83.38 275 ILE A C 1
ATOM 2328 O O . ILE A 1 275 ? -2.279 19.731 18.643 1.00 83.38 275 ILE A O 1
ATOM 2332 N N . ILE A 1 276 ? -2.605 20.889 20.549 1.00 85.50 276 ILE A N 1
ATOM 2333 C CA . ILE A 1 276 ? -3.203 19.789 21.321 1.00 85.50 276 ILE A CA 1
ATOM 2334 C C . ILE A 1 276 ? -4.515 19.335 20.678 1.00 85.50 276 ILE A C 1
ATOM 2336 O O . ILE A 1 276 ? -4.669 18.149 20.386 1.00 85.50 276 ILE A O 1
ATOM 2340 N N . ASP A 1 277 ? -5.418 20.267 20.378 1.00 86.12 277 ASP A N 1
ATOM 2341 C CA . ASP A 1 277 ? -6.716 19.982 19.762 1.00 86.12 277 ASP A CA 1
ATOM 2342 C C . ASP A 1 277 ? -6.537 19.304 18.399 1.00 86.12 277 ASP A C 1
ATOM 2344 O O . ASP A 1 277 ? -7.224 18.332 18.076 1.00 86.12 277 ASP A O 1
ATOM 2348 N N . ARG A 1 278 ? -5.535 19.728 17.620 1.00 84.19 278 ARG A N 1
ATOM 2349 C CA . ARG A 1 278 ? -5.183 19.068 16.361 1.00 84.19 278 ARG A CA 1
ATOM 2350 C C . ARG A 1 278 ? -4.700 17.629 16.560 1.00 84.19 278 ARG A C 1
ATOM 2352 O O . ARG A 1 278 ? -5.093 16.762 15.782 1.00 84.19 278 ARG A O 1
ATOM 2359 N N . ARG A 1 279 ? -3.875 17.355 17.579 1.00 85.50 279 ARG A N 1
ATOM 2360 C CA . ARG A 1 279 ? -3.417 15.986 17.899 1.00 85.50 279 ARG A CA 1
ATOM 2361 C C . ARG A 1 279 ? -4.568 15.097 18.344 1.00 85.50 279 ARG A C 1
ATOM 2363 O O . ARG A 1 279 ? -4.653 13.952 17.912 1.00 85.50 279 ARG A O 1
ATOM 2370 N N . LEU A 1 280 ? -5.458 15.622 19.182 1.00 87.69 280 LEU A N 1
ATOM 2371 C CA . LEU A 1 280 ? -6.654 14.905 19.619 1.00 87.69 280 LEU A CA 1
ATOM 2372 C C . LEU A 1 280 ? -7.580 14.604 18.437 1.00 87.69 280 LEU A C 1
ATOM 2374 O O . LEU A 1 280 ? -8.084 13.488 18.329 1.00 87.69 280 LEU A O 1
ATOM 2378 N N . SER A 1 281 ? -7.748 15.563 17.522 1.00 87.81 281 SER A N 1
ATOM 2379 C CA . SER A 1 281 ? -8.522 15.372 16.294 1.00 87.81 281 SER A CA 1
ATOM 2380 C C . SER A 1 281 ? -7.925 14.280 15.405 1.00 87.81 281 SER A C 1
ATOM 2382 O O . SER A 1 281 ? -8.648 13.401 14.959 1.00 87.81 281 SER A O 1
ATOM 2384 N N . GLU A 1 282 ? -6.605 14.261 15.215 1.00 88.81 282 GLU A N 1
ATOM 2385 C CA . GLU A 1 282 ? -5.930 13.227 14.423 1.00 88.81 282 GLU A CA 1
ATOM 2386 C C . GLU A 1 282 ? -6.045 11.828 15.035 1.00 88.81 282 GLU A C 1
ATOM 2388 O O . GLU A 1 282 ? -6.338 10.864 14.329 1.00 88.81 282 GLU A O 1
ATOM 2393 N N . ARG A 1 283 ? -5.876 11.706 16.358 1.00 90.12 283 ARG A N 1
ATOM 2394 C CA . ARG A 1 283 ? -6.142 10.439 17.054 1.00 90.12 283 ARG A CA 1
ATOM 2395 C C . ARG A 1 283 ? -7.585 9.999 16.836 1.00 90.12 283 ARG A C 1
ATOM 2397 O O . ARG A 1 283 ? -7.834 8.816 16.616 1.00 90.12 283 ARG A O 1
ATOM 2404 N N . GLN A 1 284 ? -8.523 10.945 16.854 1.00 90.44 284 GLN A N 1
ATOM 2405 C CA . GLN A 1 284 ? -9.918 10.647 16.577 1.00 90.44 284 GLN A CA 1
ATOM 2406 C C . GLN A 1 284 ? -10.157 10.230 15.121 1.00 90.44 284 GLN A C 1
ATOM 2408 O O . GLN A 1 284 ? -10.943 9.314 14.909 1.00 90.44 284 GLN A O 1
ATOM 2413 N N . ASP A 1 285 ? -9.489 10.843 14.137 1.00 90.94 285 ASP A N 1
ATOM 2414 C CA . ASP A 1 285 ? -9.610 10.476 12.714 1.00 90.94 285 ASP A CA 1
ATOM 2415 C C . ASP A 1 285 ? -9.289 8.984 12.529 1.00 90.94 285 ASP A C 1
ATOM 2417 O O . ASP A 1 285 ? -10.010 8.254 11.852 1.00 90.94 285 ASP A O 1
ATOM 2421 N N . ILE A 1 286 ? -8.254 8.509 13.224 1.00 92.81 286 ILE A N 1
ATOM 2422 C CA . ILE A 1 286 ? -7.819 7.111 13.190 1.00 92.81 286 ILE A CA 1
ATOM 2423 C C . ILE A 1 286 ? -8.803 6.186 13.913 1.00 92.81 286 ILE A C 1
ATOM 2425 O O . ILE A 1 286 ? -9.127 5.118 13.394 1.00 92.81 286 ILE A O 1
ATOM 2429 N N . ILE A 1 287 ? -9.287 6.583 15.096 1.00 93.19 287 ILE A N 1
ATOM 2430 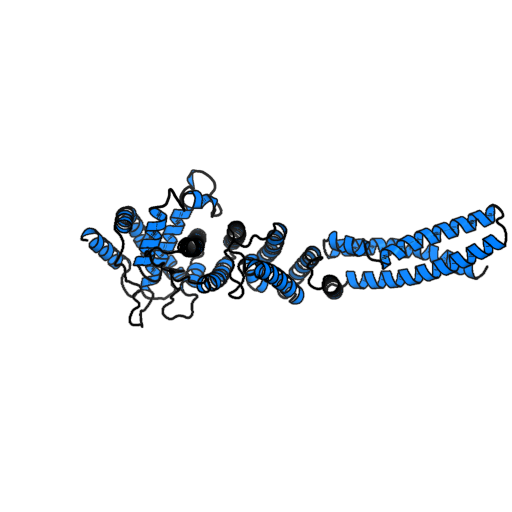C CA . ILE A 1 287 ? -10.291 5.809 15.844 1.00 93.19 287 ILE A CA 1
ATOM 2431 C C . ILE A 1 287 ? -11.563 5.660 15.006 1.00 93.19 287 ILE A C 1
ATOM 2433 O O . ILE A 1 287 ? -12.098 4.557 14.899 1.00 93.19 287 ILE A O 1
ATOM 2437 N N . ASP A 1 288 ? -12.024 6.738 14.372 1.00 92.31 288 ASP A N 1
ATOM 2438 C CA . ASP A 1 288 ? -13.195 6.710 13.498 1.00 92.31 288 ASP A CA 1
ATOM 2439 C C . ASP A 1 288 ? -12.966 5.761 12.318 1.00 92.31 288 ASP A C 1
ATOM 2441 O O . ASP A 1 288 ? -13.777 4.862 12.093 1.00 92.31 288 ASP A O 1
ATOM 2445 N N . PHE A 1 289 ? -11.828 5.889 11.625 1.00 94.62 289 PHE A N 1
ATOM 2446 C CA . PHE A 1 289 ? -11.469 5.019 10.504 1.00 94.62 289 PHE A CA 1
ATOM 2447 C C . PHE A 1 289 ? -11.501 3.537 10.900 1.00 94.62 289 PHE A C 1
ATOM 2449 O O . PHE A 1 289 ? -12.102 2.714 10.210 1.00 94.62 289 PHE A O 1
ATOM 2456 N N . ILE A 1 290 ? -10.872 3.182 12.024 1.00 95.12 290 ILE A N 1
ATOM 2457 C CA . ILE A 1 290 ? -10.782 1.794 12.495 1.00 95.12 290 ILE A CA 1
ATOM 2458 C C . ILE A 1 290 ? -12.136 1.261 12.949 1.00 95.12 290 ILE A C 1
ATOM 2460 O O . ILE A 1 290 ? -12.471 0.114 12.652 1.00 95.12 290 ILE A O 1
ATOM 2464 N N . THR A 1 291 ? -12.939 2.087 13.614 1.00 94.69 291 THR A N 1
ATOM 2465 C CA . THR A 1 291 ? -14.275 1.687 14.067 1.00 94.69 291 THR A CA 1
ATOM 2466 C C . THR A 1 291 ? -15.184 1.401 12.868 1.00 94.69 291 THR A C 1
ATOM 2468 O O . THR A 1 291 ? -15.870 0.376 12.835 1.00 94.69 291 THR A O 1
ATOM 2471 N N . VAL A 1 292 ? -15.138 2.249 11.835 1.00 95.31 292 VAL A N 1
ATOM 2472 C CA . VAL A 1 292 ? -15.907 2.053 10.596 1.00 95.31 292 VAL A CA 1
ATOM 2473 C C . VAL A 1 292 ? -15.369 0.871 9.780 1.00 95.31 292 VAL A C 1
ATOM 2475 O O . VAL A 1 292 ? -16.157 0.084 9.253 1.00 95.31 292 VAL A O 1
ATOM 2478 N N . LEU A 1 293 ? -14.048 0.662 9.739 1.00 97.00 293 LEU A N 1
ATOM 2479 C CA . LEU A 1 293 ? -13.436 -0.536 9.148 1.00 97.00 293 LEU A CA 1
ATOM 2480 C C . LEU A 1 293 ? -13.902 -1.820 9.854 1.00 97.00 293 LEU A C 1
ATOM 2482 O O . LEU A 1 293 ? -14.184 -2.821 9.194 1.00 97.00 293 LEU A O 1
ATOM 2486 N N . GLY A 1 294 ? -14.035 -1.788 11.180 1.00 96.62 294 GLY A N 1
ATOM 2487 C CA . GLY A 1 294 ? -14.631 -2.868 11.963 1.00 96.62 294 GLY A CA 1
ATOM 2488 C C . GLY A 1 294 ? -16.076 -3.157 11.548 1.00 96.62 294 GLY A C 1
ATOM 2489 O O . GLY A 1 294 ? -16.444 -4.315 11.331 1.00 96.62 294 GLY A O 1
ATOM 2490 N N . GLY A 1 295 ? -16.871 -2.105 11.330 1.00 95.88 295 GLY A N 1
ATOM 2491 C CA . GLY A 1 295 ? -18.209 -2.207 10.744 1.00 95.88 295 GLY A CA 1
ATOM 2492 C C . GLY A 1 295 ? -18.207 -2.840 9.346 1.00 95.88 295 GLY A C 1
ATOM 2493 O O . GLY A 1 295 ? -19.048 -3.692 9.055 1.00 95.88 295 GLY A O 1
ATOM 2494 N N . LEU A 1 296 ? -17.237 -2.491 8.494 1.00 96.56 296 LEU A N 1
ATOM 2495 C CA . LEU A 1 296 ? -17.097 -3.045 7.142 1.00 96.56 296 LEU A CA 1
ATOM 2496 C C . LEU A 1 296 ? -16.752 -4.540 7.169 1.00 96.56 296 LEU A C 1
ATOM 2498 O O . LEU A 1 296 ? -17.300 -5.325 6.386 1.00 96.56 296 LEU A O 1
ATOM 2502 N N . LEU A 1 297 ? -15.864 -4.951 8.077 1.00 97.25 297 LEU A N 1
ATOM 2503 C CA . LEU A 1 297 ? -15.536 -6.359 8.300 1.00 97.25 297 LEU A CA 1
ATOM 2504 C C . LEU A 1 297 ? -16.756 -7.136 8.795 1.00 97.25 297 LEU A C 1
ATOM 2506 O O . LEU A 1 297 ? -17.021 -8.231 8.295 1.00 97.25 297 LEU A O 1
ATOM 2510 N N . TYR A 1 298 ? -17.526 -6.561 9.723 1.00 96.19 298 TYR A N 1
ATOM 2511 C CA . TYR A 1 298 ? -18.755 -7.172 10.224 1.00 96.19 298 TYR A CA 1
ATOM 2512 C C . TYR A 1 298 ? -19.777 -7.348 9.096 1.00 96.19 298 TYR A C 1
ATOM 2514 O O . TYR A 1 298 ? -20.285 -8.450 8.888 1.00 96.19 298 TYR A O 1
ATOM 2522 N N . PHE A 1 299 ? -20.009 -6.294 8.308 1.00 95.31 299 PHE A N 1
ATOM 2523 C CA . PHE A 1 299 ? -20.926 -6.309 7.168 1.00 95.31 299 PHE A CA 1
ATOM 2524 C C . PHE A 1 299 ? -20.579 -7.408 6.150 1.00 95.31 299 PHE A C 1
ATOM 2526 O O . PHE A 1 299 ? -21.463 -8.108 5.664 1.00 95.31 299 PHE A O 1
ATOM 2533 N N . ASN A 1 300 ? -19.287 -7.631 5.890 1.00 94.88 300 ASN A N 1
ATOM 2534 C CA . ASN A 1 300 ? -18.805 -8.689 4.994 1.00 94.88 300 ASN A CA 1
ATOM 2535 C C . ASN A 1 300 ? -18.600 -10.054 5.689 1.00 94.88 300 ASN A C 1
ATOM 2537 O O . ASN A 1 300 ? -17.949 -10.942 5.131 1.00 94.88 300 ASN A O 1
ATOM 2541 N N . SER A 1 301 ? -19.127 -10.233 6.908 1.00 95.12 301 SER A N 1
ATOM 2542 C CA . SER A 1 301 ? -19.034 -11.468 7.706 1.00 95.12 301 SER A CA 1
ATOM 2543 C C . SER A 1 301 ? -17.597 -11.953 7.956 1.00 95.12 301 SER A C 1
ATOM 2545 O O . SER A 1 301 ? -17.331 -13.151 8.079 1.00 95.12 301 SER A O 1
ATOM 2547 N N . LYS A 1 302 ? -16.637 -11.027 8.058 1.00 96.75 302 LYS A N 1
ATOM 2548 C CA . LYS A 1 302 ? -15.212 -11.298 8.318 1.00 96.75 302 LYS A CA 1
ATOM 2549 C C . LYS A 1 302 ? -14.910 -11.373 9.820 1.00 96.75 302 LYS A C 1
ATOM 2551 O O . LYS A 1 302 ? -13.970 -10.765 10.324 1.00 96.75 302 LYS A O 1
ATOM 2556 N N . LEU A 1 303 ? -15.717 -12.147 10.548 1.00 96.25 303 LEU A N 1
ATOM 2557 C CA . LEU A 1 303 ? -15.693 -12.220 12.018 1.00 96.25 303 LEU A CA 1
ATOM 2558 C C . LEU A 1 303 ? -14.362 -12.739 12.589 1.00 96.25 303 LEU A C 1
ATOM 2560 O O . LEU A 1 303 ? -13.908 -12.273 13.630 1.00 96.25 303 LEU A O 1
ATOM 2564 N N . ARG A 1 304 ? -13.692 -13.660 11.883 1.00 95.50 304 ARG A N 1
ATOM 2565 C CA . ARG A 1 304 ? -12.370 -14.171 12.292 1.00 95.50 304 ARG A CA 1
ATOM 2566 C C . ARG A 1 304 ? -11.280 -13.100 12.237 1.00 95.50 304 ARG A C 1
ATOM 2568 O O . ARG A 1 304 ? -10.385 -13.093 13.080 1.00 95.50 304 ARG A O 1
ATOM 2575 N N . ASP A 1 305 ? -11.354 -12.198 11.262 1.00 96.12 305 ASP A N 1
ATOM 2576 C CA . ASP A 1 305 ? -10.403 -11.091 11.136 1.00 96.12 305 ASP A CA 1
ATOM 2577 C C . ASP A 1 305 ? -10.649 -10.041 12.225 1.00 96.12 305 ASP A C 1
ATOM 2579 O O . ASP A 1 305 ? -9.688 -9.549 12.811 1.00 96.12 305 ASP A O 1
ATOM 2583 N N . ILE A 1 306 ? -11.917 -9.787 12.584 1.00 96.69 306 ILE A N 1
ATOM 2584 C CA . ILE A 1 306 ? -12.276 -8.982 13.766 1.00 96.69 306 ILE A CA 1
ATOM 2585 C C . ILE A 1 306 ? -11.677 -9.598 15.034 1.00 96.69 306 ILE A C 1
ATOM 2587 O O . ILE A 1 306 ? -11.005 -8.908 15.796 1.00 96.69 306 ILE A O 1
ATOM 2591 N N . GLY A 1 307 ? -11.845 -10.908 15.233 1.00 94.75 307 GLY A N 1
ATOM 2592 C CA . GLY A 1 307 ? -11.215 -11.620 16.344 1.00 94.75 307 GLY A CA 1
ATOM 2593 C C . GLY A 1 307 ? -9.692 -11.473 16.351 1.00 94.75 307 GLY A C 1
ATOM 2594 O O . GLY A 1 307 ? -9.084 -11.234 17.390 1.00 94.75 307 GLY A O 1
ATOM 2595 N N . THR A 1 308 ? -9.056 -11.550 15.182 1.00 94.06 308 THR A N 1
ATOM 2596 C CA . THR A 1 308 ? -7.603 -11.365 15.060 1.00 94.06 308 THR A CA 1
ATOM 2597 C C . THR A 1 308 ? -7.182 -9.950 15.464 1.00 94.06 308 THR A C 1
ATOM 2599 O O . THR A 1 308 ? -6.208 -9.800 16.194 1.00 94.06 308 THR A O 1
ATOM 2602 N N . ILE A 1 309 ? -7.942 -8.929 15.060 1.00 94.12 309 ILE A N 1
ATOM 2603 C CA . ILE A 1 309 ? -7.739 -7.528 15.453 1.00 94.12 309 ILE A CA 1
ATOM 2604 C C . ILE A 1 309 ? -7.869 -7.354 16.973 1.00 94.12 309 ILE A C 1
ATOM 2606 O O . ILE A 1 309 ? -6.985 -6.790 17.611 1.00 94.12 309 ILE A O 1
ATOM 2610 N N . PHE A 1 310 ? -8.929 -7.899 17.570 1.00 93.56 310 PHE A N 1
ATOM 2611 C CA . PHE A 1 310 ? -9.210 -7.813 19.006 1.00 93.56 310 PHE A CA 1
ATOM 2612 C C . PHE A 1 310 ? -8.076 -8.344 19.888 1.00 93.56 310 PHE A C 1
ATOM 2614 O O . PHE A 1 310 ? -7.819 -7.806 20.970 1.00 93.56 310 PHE A O 1
ATOM 2621 N N . TYR A 1 311 ? -7.367 -9.369 19.419 1.00 90.38 311 TYR A N 1
ATOM 2622 C CA . TYR A 1 311 ? -6.336 -10.079 20.178 1.00 90.38 311 TYR A CA 1
ATOM 2623 C C . TYR A 1 311 ? -4.947 -10.011 19.524 1.00 90.38 311 TYR A C 1
ATOM 2625 O O . TYR A 1 311 ? -4.116 -10.880 19.775 1.00 90.38 311 TYR A O 1
ATOM 2633 N N . TYR A 1 312 ? -4.692 -8.999 18.689 1.00 85.31 312 TYR A N 1
ATOM 2634 C CA . TYR A 1 312 ? -3.425 -8.818 17.978 1.00 85.31 312 TYR A CA 1
ATOM 2635 C C . TYR A 1 312 ? -2.229 -8.545 18.912 1.00 85.31 312 TYR A C 1
ATOM 2637 O O . TYR A 1 312 ? -1.117 -9.007 18.654 1.00 85.31 312 TYR A O 1
ATOM 2645 N N . THR A 1 313 ? -2.432 -7.778 19.988 1.00 78.00 313 THR A N 1
ATOM 2646 C CA . THR A 1 313 ? -1.341 -7.336 20.875 1.00 78.00 313 THR A CA 1
ATOM 2647 C C . THR A 1 313 ? -0.777 -8.453 21.762 1.00 78.00 313 THR A C 1
ATOM 2649 O O . THR A 1 313 ? -1.476 -9.383 22.162 1.00 78.00 313 THR A O 1
ATOM 2652 N N . GLN A 1 314 ? 0.504 -8.320 22.121 1.00 69.62 314 GLN A N 1
ATOM 2653 C CA . GLN A 1 314 ? 1.192 -9.207 23.065 1.00 69.62 314 GLN A CA 1
ATOM 2654 C C . GLN A 1 314 ? 0.923 -8.848 24.537 1.00 69.62 314 GLN A C 1
ATOM 2656 O O . GLN A 1 314 ? 1.335 -9.591 25.429 1.00 69.62 314 GLN A O 1
ATOM 2661 N N . SER A 1 315 ? 0.253 -7.723 24.820 1.00 68.00 315 SER A N 1
ATOM 2662 C CA . SER A 1 315 ? -0.104 -7.365 26.194 1.00 68.00 315 SER A CA 1
ATOM 2663 C C . SER A 1 315 ? -1.139 -8.344 26.762 1.00 68.00 315 SER A C 1
ATOM 2665 O O . SER A 1 315 ? -2.061 -8.771 26.067 1.00 68.00 315 SER A O 1
ATOM 2667 N N . GLN A 1 316 ? -1.015 -8.684 28.047 1.00 66.62 316 GLN A N 1
ATOM 2668 C CA . GLN A 1 316 ? -1.977 -9.536 28.751 1.00 66.62 316 GLN A CA 1
ATOM 2669 C C . GLN A 1 316 ? -2.521 -8.817 29.990 1.00 66.62 316 GLN A C 1
ATOM 2671 O O . GLN A 1 316 ? -1.795 -8.734 30.974 1.00 66.62 316 GLN A O 1
ATOM 2676 N N . PRO A 1 317 ? -3.771 -8.318 29.982 1.00 71.94 317 PRO A N 1
ATOM 2677 C CA . PRO A 1 317 ? -4.752 -8.428 28.899 1.00 71.94 317 PRO A CA 1
ATOM 2678 C C . PRO A 1 317 ? -4.435 -7.532 27.682 1.00 71.94 317 PRO A C 1
ATOM 2680 O O . PRO A 1 317 ? -3.690 -6.552 27.801 1.00 71.94 317 PRO A O 1
ATOM 2683 N N . PRO A 1 318 ? -5.005 -7.853 26.505 1.00 71.50 318 PRO A N 1
ATOM 2684 C CA . PRO A 1 318 ? -4.967 -6.996 25.327 1.00 71.50 318 PRO A CA 1
ATOM 2685 C C . PRO A 1 318 ? -5.428 -5.562 25.612 1.00 71.50 318 PRO A C 1
ATOM 2687 O O . PRO A 1 318 ? -6.602 -5.326 25.894 1.00 71.50 318 PRO A O 1
ATOM 2690 N N . ASN A 1 319 ? -4.505 -4.605 25.522 1.00 75.94 319 ASN A N 1
ATOM 2691 C CA . ASN A 1 319 ? -4.725 -3.183 25.754 1.00 75.94 319 ASN A CA 1
ATOM 2692 C C . ASN A 1 319 ? -4.073 -2.389 24.614 1.00 75.94 319 ASN A C 1
ATOM 2694 O O . ASN A 1 319 ? -2.902 -2.599 24.307 1.00 75.94 319 ASN A O 1
ATOM 2698 N N . TYR A 1 320 ? -4.838 -1.478 24.015 1.00 79.50 320 TYR A N 1
ATOM 2699 C CA . TYR A 1 320 ? -4.448 -0.714 22.829 1.00 79.50 320 TYR A CA 1
ATOM 2700 C C . TYR A 1 320 ? -4.344 0.797 23.094 1.00 79.50 320 TYR A C 1
ATOM 2702 O O . TYR A 1 320 ? -4.540 1.587 22.178 1.00 79.50 320 TYR A O 1
ATOM 2710 N N . LYS A 1 321 ? -4.098 1.239 24.339 1.00 73.88 321 LYS A N 1
ATOM 2711 C CA . LYS A 1 321 ? -3.917 2.669 24.693 1.00 73.88 321 LYS A CA 1
ATOM 2712 C C . LYS A 1 321 ? -4.988 3.598 24.078 1.00 73.88 321 LYS A C 1
ATOM 2714 O O . LYS A 1 321 ? -4.666 4.623 23.485 1.00 73.88 321 LYS A O 1
ATOM 2719 N N . ALA A 1 322 ? -6.263 3.220 24.211 1.00 75.75 322 ALA A N 1
ATOM 2720 C CA . ALA A 1 322 ? -7.439 3.917 23.665 1.00 75.75 322 ALA A CA 1
ATOM 2721 C C . ALA A 1 322 ? -7.619 3.904 22.128 1.00 75.75 322 ALA A C 1
ATOM 2723 O O . ALA A 1 322 ? -8.559 4.517 21.631 1.00 75.75 322 ALA A O 1
ATOM 2724 N N . PHE A 1 323 ? -6.785 3.182 21.374 1.00 85.19 323 PHE A N 1
ATOM 2725 C CA . PHE A 1 323 ? -7.013 2.917 19.946 1.00 85.19 323 PHE A CA 1
ATOM 2726 C C . PHE A 1 323 ? -8.228 2.007 19.710 1.00 85.19 323 PHE A C 1
ATOM 2728 O O . PHE A 1 323 ? -9.024 2.245 18.809 1.00 85.19 323 PHE A O 1
ATOM 2735 N N . LEU A 1 324 ? -8.385 0.998 20.571 1.00 90.75 324 LEU A N 1
ATOM 2736 C CA . LEU A 1 324 ? -9.634 0.270 20.790 1.00 90.75 324 LEU A CA 1
ATOM 2737 C C . LEU A 1 324 ? -10.084 0.507 22.238 1.00 90.75 324 LEU A C 1
ATOM 2739 O O . LEU A 1 324 ? -9.220 0.700 23.107 1.00 90.75 324 LEU A O 1
ATOM 2743 N N . PRO A 1 325 ? -11.397 0.474 22.530 1.00 91.44 325 PRO A N 1
ATOM 2744 C CA . PRO A 1 325 ? -11.896 0.666 23.886 1.00 91.44 325 PRO A CA 1
ATOM 2745 C C . PRO A 1 325 ? -11.252 -0.304 24.882 1.00 91.44 325 PRO A C 1
ATOM 2747 O O . PRO A 1 325 ? -11.292 -1.517 24.710 1.00 91.44 325 PRO A O 1
ATOM 2750 N N . ALA A 1 326 ? -10.645 0.212 25.943 1.00 89.50 326 ALA A N 1
ATOM 2751 C CA . ALA A 1 326 ? -10.024 -0.599 26.986 1.00 89.50 326 ALA A CA 1
ATOM 2752 C C . ALA A 1 326 ? -10.975 -0.885 28.157 1.00 89.50 326 ALA A C 1
ATOM 2754 O O . ALA A 1 326 ? -10.710 -1.810 28.924 1.00 89.50 326 ALA A O 1
ATOM 2755 N N . THR A 1 327 ? -12.054 -0.107 28.297 1.00 92.31 327 THR A N 1
ATOM 2756 C CA . THR A 1 327 ? -13.077 -0.267 29.341 1.00 92.31 327 THR A CA 1
ATOM 2757 C C . THR A 1 327 ? -14.486 -0.084 28.781 1.00 92.31 327 THR A C 1
ATOM 2759 O O . THR A 1 327 ? -14.664 0.535 27.726 1.00 92.31 327 THR A O 1
ATOM 2762 N N . ILE A 1 328 ? -15.504 -0.564 29.504 1.00 94.31 328 ILE A N 1
ATOM 2763 C CA . ILE A 1 328 ? -16.909 -0.396 29.107 1.00 94.31 328 ILE A CA 1
ATOM 2764 C C . ILE A 1 328 ? -17.262 1.087 28.960 1.00 94.31 328 ILE A C 1
ATOM 2766 O O . ILE A 1 328 ? -17.925 1.450 27.990 1.00 94.31 328 ILE A O 1
ATOM 2770 N N . ARG A 1 329 ? -16.773 1.961 29.853 1.00 93.62 329 ARG A N 1
ATOM 2771 C CA . ARG A 1 329 ? -16.948 3.419 29.728 1.00 93.62 329 ARG A CA 1
ATOM 2772 C C . ARG A 1 329 ? -16.515 3.903 28.345 1.00 93.62 329 ARG A C 1
ATOM 2774 O O . ARG A 1 329 ? -17.255 4.643 27.711 1.00 93.62 329 ARG A O 1
ATOM 2781 N N . GLN A 1 330 ? -15.340 3.485 27.872 1.00 92.81 330 GLN A N 1
ATOM 2782 C CA . GLN A 1 330 ? -14.829 3.916 26.569 1.00 92.81 330 GLN A CA 1
ATOM 2783 C C . GLN A 1 330 ? -15.684 3.381 25.412 1.00 92.81 330 GLN A C 1
ATOM 2785 O O . GLN A 1 330 ? -15.918 4.118 24.457 1.00 92.81 330 GLN A O 1
ATOM 2790 N N . CYS A 1 331 ? -16.208 2.151 25.508 1.00 94.00 331 CYS A N 1
ATOM 2791 C CA . CYS A 1 331 ? -17.175 1.634 24.531 1.00 94.00 331 CYS A CA 1
ATOM 2792 C C . CYS A 1 331 ? -18.434 2.504 24.480 1.00 94.00 331 CYS A C 1
ATOM 2794 O O . CYS A 1 331 ? -18.878 2.881 23.397 1.00 94.00 331 CYS A O 1
ATOM 2796 N N . LEU A 1 332 ? -18.997 2.838 25.646 1.00 94.12 332 LEU A N 1
ATOM 2797 C CA . LEU A 1 332 ? -20.197 3.668 25.738 1.00 94.12 332 LEU A CA 1
ATOM 2798 C C . LEU A 1 332 ? -19.935 5.079 25.204 1.00 94.12 332 LEU A C 1
ATOM 2800 O O . LEU A 1 332 ? -20.717 5.557 24.396 1.00 94.12 332 LEU A O 1
ATOM 2804 N N . GLN A 1 333 ? -18.812 5.708 25.562 1.00 92.38 333 GLN A N 1
ATOM 2805 C CA . GLN A 1 333 ? -18.424 7.028 25.049 1.00 92.38 333 GLN A CA 1
ATOM 2806 C C . GLN A 1 333 ? -18.245 7.034 23.529 1.00 92.38 333 GLN A C 1
ATOM 2808 O O . GLN A 1 333 ? -18.717 7.952 22.861 1.00 92.38 333 GLN A O 1
ATOM 2813 N N . LEU A 1 334 ? -17.599 6.007 22.965 1.00 91.75 334 LEU A N 1
ATOM 2814 C CA . LEU A 1 334 ? -17.453 5.866 21.515 1.00 91.75 334 LEU A CA 1
ATOM 2815 C C . LEU A 1 334 ? -18.822 5.740 20.833 1.00 91.75 334 LEU A C 1
ATOM 2817 O O . LEU A 1 334 ? -19.076 6.398 19.824 1.00 91.75 334 LEU A O 1
ATOM 2821 N N . TYR A 1 335 ? -19.722 4.949 21.419 1.00 92.25 335 TYR A N 1
ATOM 2822 C CA . TYR A 1 335 ? -21.090 4.801 20.936 1.00 92.25 335 TYR A CA 1
ATOM 2823 C C . TYR A 1 335 ? -21.866 6.128 21.012 1.00 92.25 335 TYR A C 1
ATOM 2825 O O . TYR A 1 335 ? -22.448 6.557 20.014 1.00 92.25 335 TYR A O 1
ATOM 2833 N N . CYS A 1 336 ? -21.833 6.813 22.163 1.00 90.00 336 CYS A N 1
ATOM 2834 C CA . CYS A 1 336 ? -22.451 8.125 22.369 1.00 90.00 336 CYS A CA 1
ATOM 2835 C C . CYS A 1 336 ? -21.943 9.143 21.351 1.00 90.00 336 CYS A C 1
ATOM 2837 O O . CYS A 1 336 ? -22.733 9.894 20.791 1.00 90.00 336 CYS A O 1
ATOM 2839 N N . LYS A 1 337 ? -20.636 9.153 21.075 1.00 88.19 337 LYS A N 1
ATOM 2840 C CA . LYS A 1 337 ? -20.019 10.090 20.136 1.00 88.19 337 LYS A CA 1
ATOM 2841 C C . LYS A 1 337 ? -20.549 9.913 18.713 1.00 88.19 337 LYS A C 1
ATOM 2843 O O . LYS A 1 337 ? -20.858 10.910 18.065 1.00 88.19 337 LYS A O 1
ATOM 2848 N N . LEU A 1 338 ? -20.675 8.671 18.248 1.00 86.88 338 LEU A N 1
ATOM 2849 C CA . LEU A 1 338 ? -21.213 8.360 16.920 1.00 86.88 338 LEU A CA 1
ATOM 2850 C C . LEU A 1 338 ? -22.715 8.655 16.826 1.00 86.88 338 LEU A C 1
ATOM 2852 O O . LEU A 1 338 ? -23.154 9.246 15.847 1.00 86.88 338 LEU A O 1
ATOM 2856 N N . TRP A 1 339 ? -23.483 8.301 17.859 1.00 82.44 339 TRP A N 1
ATOM 2857 C CA . TRP A 1 339 ? -24.938 8.497 17.903 1.00 82.44 339 TRP A CA 1
ATOM 2858 C C . TRP A 1 339 ? -25.350 9.966 18.099 1.00 82.44 339 TRP A C 1
ATOM 2860 O O . TRP A 1 339 ? -26.280 10.466 17.477 1.00 82.44 339 TRP A O 1
ATOM 2870 N N . GLY A 1 340 ? -24.670 10.684 18.992 1.00 72.31 340 GLY A N 1
ATOM 2871 C CA . GLY A 1 340 ? -25.005 12.058 19.372 1.00 72.31 340 GLY A CA 1
ATOM 2872 C C . GLY A 1 340 ? -24.516 13.119 18.384 1.00 72.31 340 GLY A C 1
ATOM 2873 O O . GLY A 1 340 ? -24.997 14.249 18.425 1.00 72.31 340 GLY A O 1
ATOM 2874 N N . ASN A 1 341 ? -23.580 12.776 17.492 1.00 69.69 341 ASN A N 1
ATOM 2875 C CA . ASN A 1 341 ? -22.961 13.704 16.539 1.00 69.69 341 ASN A CA 1
ATOM 2876 C C . ASN A 1 341 ? -23.253 13.343 15.069 1.00 69.69 341 ASN A C 1
ATOM 2878 O O . ASN A 1 341 ? -22.460 13.645 14.174 1.00 69.69 341 ASN A O 1
ATOM 2882 N N . GLU A 1 342 ? -24.408 12.721 14.812 1.00 56.94 342 GLU A N 1
ATOM 2883 C CA . GLU A 1 342 ? -24.882 12.384 13.459 1.00 56.94 342 GLU A CA 1
ATOM 2884 C C . GLU A 1 342 ? -25.004 13.615 12.544 1.00 56.94 342 GLU A C 1
ATOM 2886 O O . GLU A 1 342 ? -24.897 13.497 11.332 1.00 56.94 342 GLU A O 1
ATOM 2891 N N . GLN A 1 343 ? -25.191 14.817 13.098 1.00 56.09 343 GLN A N 1
ATOM 2892 C CA . GLN A 1 343 ? -25.331 16.065 12.330 1.00 56.09 343 GLN A CA 1
ATOM 2893 C C . GLN A 1 343 ? -24.020 16.853 12.182 1.00 56.09 343 GLN A C 1
ATOM 2895 O O . GLN A 1 343 ? -23.993 17.862 11.480 1.00 56.09 343 GLN A O 1
ATOM 2900 N N . GLY A 1 344 ? -22.938 16.418 12.833 1.00 69.81 344 GLY A N 1
ATOM 2901 C CA . GLY A 1 344 ? -21.623 17.046 12.740 1.00 69.81 344 GLY A CA 1
ATOM 2902 C C . GLY A 1 344 ? -20.631 16.141 12.023 1.00 69.81 344 GLY A C 1
ATOM 2903 O O . GLY A 1 344 ? -20.756 15.892 10.825 1.00 69.81 344 GLY A O 1
ATOM 2904 N N . ARG A 1 345 ? -19.636 15.646 12.764 1.00 74.00 345 ARG A N 1
ATOM 2905 C CA . ARG A 1 345 ? -18.481 14.903 12.227 1.00 74.00 345 ARG A CA 1
ATOM 2906 C C . ARG A 1 345 ? -18.855 13.630 11.459 1.00 74.00 345 ARG A C 1
ATOM 2908 O O . ARG A 1 345 ? -18.104 13.232 10.581 1.00 74.00 345 ARG A O 1
ATOM 2915 N N . TYR A 1 346 ? -19.997 13.016 11.766 1.00 79.44 346 TYR A N 1
ATOM 2916 C CA . TYR A 1 346 ? -20.425 11.746 11.162 1.00 79.44 346 TYR A CA 1
ATOM 2917 C C . TYR A 1 346 ? -21.557 11.894 10.141 1.00 79.44 346 TYR A C 1
ATOM 2919 O O . TYR A 1 346 ? -22.064 10.895 9.638 1.00 79.44 346 TYR A O 1
ATOM 2927 N N . SER A 1 347 ? -21.932 13.128 9.800 1.00 74.50 347 SER A N 1
ATOM 2928 C CA . SER A 1 347 ? -23.043 13.413 8.881 1.00 74.50 347 SER A CA 1
ATOM 2929 C C . SER A 1 347 ? -22.853 12.860 7.470 1.00 74.50 347 SER A C 1
ATOM 2931 O O . SER A 1 347 ? -23.834 12.559 6.792 1.00 74.50 347 SER A O 1
ATOM 2933 N N . LEU A 1 348 ? -21.602 12.697 7.035 1.00 80.19 348 LEU A N 1
ATOM 2934 C CA . LEU A 1 348 ? -21.233 12.207 5.707 1.00 80.19 348 LEU A CA 1
ATOM 2935 C C . LEU A 1 348 ? -20.434 10.902 5.763 1.00 80.19 348 LEU A C 1
ATOM 2937 O O . LEU A 1 348 ? -19.782 10.537 4.792 1.00 80.19 348 LEU A O 1
ATOM 2941 N N . ILE A 1 349 ? -20.536 10.152 6.862 1.00 83.44 349 ILE A N 1
ATOM 2942 C CA . ILE A 1 349 ? -19.773 8.911 7.050 1.00 83.44 349 ILE A CA 1
ATOM 2943 C C . ILE A 1 349 ? -20.035 7.872 5.944 1.00 83.44 349 ILE A C 1
ATOM 2945 O O . ILE A 1 349 ? -19.121 7.156 5.546 1.00 83.44 349 ILE A O 1
ATOM 2949 N N . ASP A 1 350 ? -21.254 7.842 5.391 1.00 81.75 350 ASP A N 1
ATOM 2950 C CA . ASP A 1 350 ? -21.637 6.983 4.260 1.00 81.75 350 ASP A CA 1
ATOM 2951 C C . ASP A 1 350 ? -20.925 7.385 2.948 1.00 81.75 350 ASP A C 1
ATOM 2953 O O . ASP A 1 350 ? -20.724 6.547 2.067 1.00 81.75 350 ASP A O 1
ATOM 2957 N N . VAL A 1 351 ? -20.550 8.663 2.810 1.00 83.06 351 VAL A N 1
ATOM 2958 C CA . VAL A 1 351 ? -19.823 9.222 1.655 1.00 83.06 351 VAL A CA 1
ATOM 2959 C C . VAL A 1 351 ? -18.317 9.052 1.830 1.00 83.06 351 VAL A C 1
ATOM 2961 O O . VAL A 1 351 ? -17.631 8.689 0.875 1.00 83.06 351 VAL A O 1
ATOM 2964 N N . ASP A 1 352 ? -17.818 9.286 3.042 1.00 84.25 352 ASP A N 1
ATOM 2965 C CA . ASP A 1 352 ? -16.394 9.197 3.365 1.00 84.25 352 ASP A CA 1
ATOM 2966 C C . ASP A 1 352 ? -15.913 7.739 3.366 1.00 84.25 352 ASP A C 1
ATOM 2968 O O . ASP A 1 352 ? -14.812 7.434 2.899 1.00 84.25 352 ASP A O 1
ATOM 2972 N N . TYR A 1 353 ? -16.771 6.823 3.829 1.00 89.19 353 TYR A N 1
ATOM 2973 C CA . TYR A 1 353 ? -16.463 5.406 4.016 1.00 89.19 353 TYR A CA 1
ATOM 2974 C C . TYR A 1 353 ? -17.544 4.491 3.414 1.00 89.19 353 TYR A C 1
ATOM 2976 O O . TYR A 1 353 ? -18.213 3.739 4.131 1.00 89.19 353 TYR A O 1
ATOM 2984 N N . PRO A 1 354 ? -17.725 4.498 2.081 1.00 88.44 354 PRO A N 1
ATOM 2985 C CA . PRO A 1 354 ? -18.793 3.746 1.440 1.00 88.44 354 PRO A CA 1
ATOM 2986 C C . PRO A 1 354 ? -18.573 2.238 1.586 1.00 88.44 354 PRO A C 1
ATOM 2988 O O . PRO A 1 354 ? -17.493 1.716 1.282 1.00 88.44 354 PRO A O 1
ATOM 2991 N N . PHE A 1 355 ? -19.617 1.523 2.010 1.00 90.75 355 PHE A N 1
ATOM 2992 C CA . PHE A 1 355 ? -19.618 0.061 2.033 1.00 90.75 355 PHE A CA 1
ATOM 2993 C C . PHE A 1 355 ? -20.002 -0.491 0.655 1.00 90.75 355 PHE A C 1
ATOM 2995 O O . PHE A 1 355 ? -20.837 0.083 -0.050 1.00 90.75 355 PHE A O 1
ATOM 3002 N N . PRO A 1 356 ? -19.416 -1.626 0.251 1.00 81.44 356 PRO A N 1
ATOM 3003 C CA . PRO A 1 356 ? -19.704 -2.237 -1.035 1.00 81.44 356 PRO A CA 1
ATOM 3004 C C . PRO A 1 356 ? -21.157 -2.731 -1.068 1.00 81.44 356 PRO A C 1
ATOM 3006 O O . PRO A 1 356 ? -21.709 -3.127 -0.047 1.00 81.44 356 PRO A O 1
ATOM 3009 N N . ALA A 1 357 ? -21.778 -2.722 -2.249 1.00 76.50 357 ALA A N 1
ATOM 3010 C CA . ALA A 1 357 ? -23.168 -3.144 -2.484 1.00 76.50 357 ALA A CA 1
ATOM 3011 C C . ALA A 1 357 ? -24.280 -2.298 -1.821 1.00 76.50 357 ALA A C 1
ATOM 3013 O O . ALA A 1 357 ? -25.452 -2.531 -2.119 1.00 76.50 357 ALA A O 1
ATOM 3014 N N . LEU A 1 358 ? -23.951 -1.285 -1.012 1.00 79.12 358 LEU A N 1
ATOM 3015 C CA . LEU A 1 358 ? -24.918 -0.296 -0.534 1.00 79.12 358 LEU A CA 1
ATOM 3016 C C . LEU A 1 358 ? -25.108 0.790 -1.606 1.00 79.12 358 LEU A C 1
ATOM 3018 O O . LEU A 1 358 ? -24.323 1.732 -1.697 1.00 79.12 358 LEU A O 1
ATOM 3022 N N . VAL A 1 359 ? -26.126 0.645 -2.461 1.00 64.88 359 VAL A N 1
ATOM 3023 C CA . VAL A 1 359 ? -26.460 1.635 -3.500 1.00 64.88 359 VAL A CA 1
ATOM 3024 C C . VAL A 1 359 ? -27.901 2.112 -3.330 1.00 64.88 359 VAL A C 1
ATOM 3026 O O . VAL A 1 359 ? -28.838 1.321 -3.415 1.00 64.88 359 VAL A O 1
ATOM 3029 N N . GLY A 1 360 ? -28.083 3.426 -3.166 1.00 59.34 360 GLY A N 1
ATOM 3030 C CA . GLY A 1 360 ? -29.392 4.088 -3.165 1.00 59.34 360 GLY A CA 1
ATOM 3031 C C . GLY A 1 360 ? -29.851 4.620 -1.802 1.00 59.34 360 GLY A C 1
ATOM 3032 O O . GLY A 1 360 ? -29.261 4.349 -0.764 1.00 59.34 360 GLY A O 1
ATOM 3033 N N . ILE A 1 361 ? -30.938 5.398 -1.818 1.00 55.78 361 ILE A N 1
ATOM 3034 C CA . ILE A 1 361 ? -31.445 6.160 -0.656 1.00 55.78 361 ILE A CA 1
ATOM 3035 C C . ILE A 1 361 ? -31.913 5.240 0.492 1.00 55.78 361 ILE A C 1
ATOM 3037 O O . ILE A 1 361 ? -31.812 5.611 1.657 1.00 55.78 361 ILE A O 1
ATOM 3041 N N . GLY A 1 362 ? -32.384 4.025 0.181 1.00 59.31 362 GLY A N 1
ATOM 3042 C CA . GLY A 1 362 ? -32.832 3.035 1.176 1.00 59.31 362 GLY A CA 1
ATOM 3043 C C . GLY A 1 362 ? -31.707 2.343 1.957 1.00 59.31 362 GLY A C 1
ATOM 3044 O O . GLY A 1 362 ? -31.983 1.590 2.888 1.00 59.31 362 GLY A O 1
ATOM 3045 N N . GLU A 1 363 ? -30.450 2.597 1.592 1.00 67.06 363 GLU A N 1
ATOM 3046 C CA . GLU A 1 363 ? -29.267 2.043 2.255 1.00 67.06 363 GLU A CA 1
ATOM 3047 C C . GLU A 1 363 ? -28.644 3.024 3.267 1.00 67.06 363 GLU A C 1
ATOM 3049 O O . GLU A 1 363 ? -27.669 2.678 3.934 1.00 67.06 363 GLU A O 1
ATOM 3054 N N . SER A 1 364 ? -29.230 4.223 3.404 1.00 64.75 364 SER A N 1
ATOM 3055 C CA . SER A 1 364 ? -28.795 5.267 4.337 1.00 64.75 364 SER A CA 1
ATOM 3056 C C . SER A 1 364 ? -28.744 4.754 5.779 1.00 64.75 364 SER A C 1
ATOM 3058 O O . SER A 1 364 ? -29.663 4.072 6.242 1.00 64.75 364 SER A O 1
ATOM 3060 N N . GLY A 1 365 ? -27.649 5.053 6.483 1.00 77.12 365 GLY A N 1
ATOM 3061 C CA . GLY A 1 365 ? -27.452 4.670 7.883 1.00 77.12 365 GLY A CA 1
ATOM 3062 C C . GLY A 1 365 ? -27.040 3.211 8.104 1.00 77.12 365 GLY A C 1
ATOM 3063 O O . GLY A 1 365 ? -26.798 2.808 9.244 1.00 77.12 365 GLY A O 1
ATOM 3064 N N . LYS A 1 366 ? -26.901 2.393 7.049 1.00 85.94 366 LYS A N 1
ATOM 3065 C CA . LYS A 1 366 ? -26.411 1.011 7.189 1.00 85.94 366 LYS A CA 1
ATOM 3066 C C . LYS A 1 366 ? -24.920 0.938 7.513 1.00 85.94 366 LYS A C 1
ATOM 3068 O O . LYS A 1 366 ? -24.528 -0.009 8.195 1.00 85.94 366 LYS A O 1
ATOM 3073 N N . VAL A 1 367 ? -24.097 1.899 7.083 1.00 89.19 367 VAL A N 1
ATOM 3074 C CA . VAL A 1 367 ? -22.686 1.972 7.512 1.00 89.19 367 VAL A CA 1
ATOM 3075 C C . VAL A 1 367 ? -22.644 2.154 9.025 1.00 89.19 367 VAL A C 1
ATOM 3077 O O . VAL A 1 367 ? -22.134 1.280 9.720 1.00 89.19 367 VAL A O 1
ATOM 3080 N N . LEU A 1 368 ? -23.297 3.202 9.544 1.00 89.25 368 LEU A N 1
ATOM 3081 C CA . LEU A 1 368 ? -23.409 3.451 10.986 1.00 89.25 368 LEU A CA 1
ATOM 3082 C C . LEU A 1 368 ? -24.002 2.263 11.743 1.00 89.25 368 LEU A C 1
ATOM 3084 O O . LEU A 1 368 ? -23.439 1.835 12.745 1.00 89.25 368 LEU A O 1
ATOM 3088 N N . GLY A 1 369 ? -25.083 1.663 11.240 1.00 91.19 369 GLY A N 1
ATOM 3089 C CA . GLY A 1 369 ? -25.695 0.487 11.858 1.00 91.19 369 GLY A CA 1
ATOM 3090 C C . GLY A 1 369 ? -24.730 -0.694 12.013 1.00 91.19 369 GLY A C 1
ATOM 3091 O O . GLY A 1 369 ? -24.747 -1.371 13.040 1.00 91.19 369 GLY A O 1
ATOM 3092 N N . ASN A 1 370 ? -23.865 -0.945 11.026 1.00 93.94 370 ASN A N 1
ATOM 3093 C CA . ASN A 1 370 ? -22.839 -1.989 11.123 1.00 93.94 370 ASN A CA 1
ATOM 3094 C C . ASN A 1 370 ? -21.643 -1.561 11.988 1.00 93.94 370 ASN A C 1
ATOM 3096 O O . ASN A 1 370 ? -21.090 -2.389 12.709 1.00 93.94 370 ASN A O 1
ATOM 3100 N N . THR A 1 371 ? -21.284 -0.279 11.988 1.00 94.44 371 THR A N 1
ATOM 3101 C CA . THR A 1 371 ? -20.285 0.293 12.903 1.00 94.44 371 THR A CA 1
ATOM 3102 C C . THR A 1 371 ? -20.718 0.137 14.366 1.00 94.44 371 THR A C 1
ATOM 3104 O O . THR A 1 371 ? -19.940 -0.324 15.198 1.00 94.44 371 THR A O 1
ATOM 3107 N N . PHE A 1 372 ? -21.987 0.403 14.690 1.00 94.50 372 PHE A N 1
ATOM 3108 C CA . PHE A 1 372 ? -22.538 0.171 16.029 1.00 94.50 372 PHE A CA 1
ATOM 3109 C C . PHE A 1 372 ? -22.502 -1.306 16.429 1.00 94.50 372 PHE A C 1
ATOM 3111 O O . PHE A 1 372 ? -22.147 -1.634 17.559 1.00 94.50 372 PHE A O 1
ATOM 3118 N N . LYS A 1 373 ? -22.802 -2.216 15.496 1.00 95.88 373 LYS A N 1
ATOM 3119 C CA . LYS A 1 373 ? -22.673 -3.665 15.717 1.00 95.88 373 LYS A CA 1
ATOM 3120 C C . LYS A 1 373 ? -21.233 -4.080 16.027 1.00 95.88 373 LYS A C 1
ATOM 3122 O O . LYS A 1 373 ? -21.019 -4.903 16.913 1.00 95.88 373 LYS A O 1
ATOM 3127 N N . PHE A 1 374 ? -20.247 -3.485 15.360 1.00 96.81 374 PHE A N 1
ATOM 3128 C CA . PHE A 1 374 ? -18.841 -3.696 15.704 1.00 96.81 374 PHE A CA 1
ATOM 3129 C C . PHE A 1 374 ? -18.516 -3.216 17.132 1.00 96.81 374 PHE A C 1
ATOM 3131 O O . PHE A 1 374 ? -17.868 -3.944 17.881 1.00 96.81 374 PHE A O 1
ATOM 3138 N N . ILE A 1 375 ? -19.041 -2.065 17.567 1.00 96.38 375 ILE A N 1
ATOM 3139 C CA . ILE A 1 375 ? -18.856 -1.578 18.950 1.00 96.38 375 ILE A CA 1
ATOM 3140 C C . ILE A 1 375 ? -19.514 -2.512 19.981 1.00 96.38 375 ILE A C 1
ATOM 3142 O O . ILE A 1 375 ? -18.987 -2.696 21.076 1.00 96.38 375 ILE A O 1
ATOM 3146 N N . ILE A 1 376 ? -20.633 -3.158 19.644 1.00 96.94 376 ILE A N 1
ATOM 3147 C CA . ILE A 1 376 ? -21.239 -4.186 20.509 1.00 96.94 376 ILE A CA 1
ATOM 3148 C C . ILE A 1 376 ? -20.316 -5.410 20.633 1.00 96.94 376 ILE A C 1
ATOM 3150 O O . ILE A 1 376 ? -20.171 -5.953 21.728 1.00 96.94 376 ILE A O 1
ATOM 3154 N N . LEU A 1 377 ? -19.635 -5.825 19.557 1.00 97.25 377 LEU A N 1
ATOM 3155 C CA . LEU A 1 377 ? -18.606 -6.871 19.653 1.00 97.25 377 LEU A CA 1
ATOM 3156 C C . LEU A 1 377 ? -17.433 -6.439 20.541 1.00 97.25 377 LEU A C 1
ATOM 3158 O O . LEU A 1 377 ? -16.951 -7.252 21.325 1.00 97.25 377 LEU A O 1
ATOM 3162 N N . GLU A 1 378 ? -17.004 -5.179 20.462 1.00 95.50 378 GLU A N 1
ATOM 3163 C CA . GLU A 1 378 ? -15.996 -4.612 21.370 1.00 95.50 378 GLU A CA 1
ATOM 3164 C C . GLU A 1 378 ? -16.466 -4.637 22.830 1.00 95.50 378 GLU A C 1
ATOM 3166 O O . GLU A 1 378 ? -15.710 -5.030 23.714 1.00 95.50 378 GLU A O 1
ATOM 3171 N N . TYR A 1 379 ? -17.731 -4.305 23.102 1.00 96.94 379 TYR A N 1
ATOM 3172 C CA . TYR A 1 379 ? -18.315 -4.441 24.438 1.00 96.94 379 TYR A CA 1
ATOM 3173 C C . TYR A 1 379 ? -18.232 -5.885 24.949 1.00 96.94 379 TYR A C 1
ATOM 3175 O O . TYR A 1 379 ? -17.732 -6.113 26.048 1.00 96.94 379 TYR A O 1
ATOM 3183 N N . ILE A 1 380 ? -18.648 -6.868 24.141 1.00 97.00 380 ILE A N 1
ATOM 3184 C CA . ILE A 1 380 ? -18.573 -8.292 24.507 1.00 97.00 380 ILE A CA 1
ATOM 3185 C C . ILE A 1 380 ? -17.112 -8.727 24.709 1.00 97.00 380 ILE A C 1
ATOM 3187 O O . ILE A 1 380 ? -16.815 -9.464 25.652 1.00 97.00 380 ILE A O 1
ATOM 3191 N N . ARG A 1 381 ? -16.179 -8.234 23.881 1.00 95.12 381 ARG A N 1
ATOM 3192 C CA . ARG A 1 381 ? -14.742 -8.528 23.997 1.00 95.12 381 ARG A CA 1
ATOM 3193 C C . ARG A 1 381 ? -14.223 -8.236 25.399 1.00 95.12 381 ARG A C 1
ATOM 3195 O O . ARG A 1 381 ? -13.454 -9.041 25.919 1.00 95.12 381 ARG A O 1
ATOM 3202 N N . LEU A 1 382 ? -14.645 -7.141 26.029 1.00 94.06 382 LEU A N 1
ATOM 3203 C CA . LEU A 1 382 ? -14.168 -6.751 27.361 1.00 94.06 382 LEU A CA 1
ATOM 3204 C C . LEU A 1 382 ? -14.457 -7.809 28.437 1.00 94.06 382 LEU A C 1
ATOM 3206 O O . LEU A 1 382 ? -13.661 -7.965 29.358 1.00 94.06 382 LEU A O 1
ATOM 3210 N N . PHE A 1 383 ? -15.515 -8.609 28.280 1.00 94.62 383 PHE A N 1
ATOM 3211 C CA . PHE A 1 383 ? -15.838 -9.710 29.194 1.00 94.62 383 PHE A CA 1
ATOM 3212 C C . PHE A 1 383 ? -14.916 -10.920 29.036 1.00 94.62 383 PHE A C 1
ATOM 3214 O O . PHE A 1 383 ? -14.836 -11.737 29.950 1.00 94.62 383 PHE A O 1
ATOM 3221 N N . THR A 1 384 ? -14.199 -11.030 27.915 1.00 92.94 384 THR A N 1
ATOM 3222 C CA . THR A 1 384 ? -13.183 -12.075 27.687 1.00 92.94 384 THR A CA 1
ATOM 3223 C C . THR A 1 384 ? -11.808 -11.706 28.255 1.00 92.94 384 THR A C 1
ATOM 3225 O O . THR A 1 384 ? -10.880 -12.513 28.202 1.00 92.94 384 THR A O 1
ATOM 3228 N N . LEU A 1 385 ? -11.637 -10.474 28.751 1.00 88.12 385 LEU A N 1
ATOM 3229 C CA . LEU A 1 385 ? -10.364 -9.984 29.267 1.00 88.12 385 LEU A CA 1
ATOM 3230 C C . LEU A 1 385 ? -10.273 -10.241 30.772 1.00 88.12 385 LEU A C 1
ATOM 3232 O O . LEU A 1 385 ? -11.090 -9.759 31.552 1.00 88.12 385 LEU A O 1
ATOM 3236 N N . HIS A 1 386 ? -9.234 -10.955 31.195 1.00 78.62 386 HIS A N 1
ATOM 3237 C CA . HIS A 1 386 ? -8.918 -11.119 32.610 1.00 78.62 386 HIS A CA 1
ATOM 3238 C C . HIS A 1 386 ? -7.994 -9.989 33.072 1.00 78.62 386 HIS A C 1
ATOM 3240 O O . HIS A 1 386 ? -6.921 -9.785 32.498 1.00 78.62 386 HIS A O 1
ATOM 3246 N N . SER A 1 387 ? -8.393 -9.256 34.115 1.00 70.62 387 SER A N 1
ATOM 3247 C CA . SER A 1 387 ? -7.513 -8.269 34.739 1.00 70.62 387 SER A CA 1
ATOM 3248 C C . SER A 1 387 ? -6.616 -8.937 35.777 1.00 70.62 387 SER A C 1
ATOM 3250 O O . SER A 1 387 ? -7.086 -9.405 36.812 1.00 70.62 387 SER A O 1
ATOM 3252 N N . TYR A 1 388 ? -5.316 -8.984 35.489 1.00 66.38 388 TYR A N 1
ATOM 3253 C CA . TYR A 1 388 ? -4.295 -9.475 36.420 1.00 66.38 388 TYR A CA 1
ATOM 3254 C C . TYR A 1 388 ? -3.551 -8.337 37.140 1.00 66.38 388 TYR A C 1
ATOM 3256 O O . TYR A 1 388 ? -2.740 -8.604 38.024 1.00 66.38 388 TYR A O 1
ATOM 3264 N N . PHE A 1 389 ? -3.806 -7.073 36.775 1.00 63.25 389 PHE A N 1
ATOM 3265 C CA . PHE A 1 389 ? -3.054 -5.914 37.261 1.00 63.25 389 PHE A CA 1
ATOM 3266 C C . PHE A 1 389 ? -3.909 -4.980 38.119 1.00 63.25 389 PHE A C 1
ATOM 3268 O O . PHE A 1 389 ? -5.041 -4.645 37.773 1.00 63.25 389 PHE A O 1
ATOM 3275 N N . HIS A 1 390 ? -3.324 -4.478 39.208 1.00 59.91 390 HIS A N 1
ATOM 3276 C CA . HIS A 1 390 ? -3.922 -3.402 39.993 1.00 59.91 390 HIS A CA 1
ATOM 3277 C C . HIS A 1 390 ? -4.027 -2.120 39.149 1.00 59.91 390 HIS A C 1
ATOM 3279 O O . HIS A 1 390 ? -3.020 -1.626 38.649 1.00 59.91 390 HIS A O 1
ATOM 3285 N N . GLY A 1 391 ? -5.243 -1.580 39.013 1.00 69.00 391 GLY A N 1
ATOM 3286 C CA . GLY A 1 391 ? -5.511 -0.312 38.319 1.00 69.00 391 GLY A CA 1
ATOM 3287 C C . GLY A 1 391 ? -6.062 -0.433 36.894 1.00 69.00 391 GLY A C 1
ATOM 3288 O O . GLY A 1 391 ? -6.340 0.593 36.281 1.00 69.00 391 GLY A O 1
ATOM 3289 N N . TYR A 1 392 ? -6.261 -1.647 36.372 1.00 80.75 392 TYR A N 1
ATOM 3290 C CA . TYR A 1 392 ? -6.973 -1.871 35.113 1.00 80.75 392 TYR A CA 1
ATOM 3291 C C . TYR A 1 392 ? -8.258 -2.662 35.365 1.00 80.75 392 TYR A C 1
ATOM 3293 O O . TYR A 1 392 ? -8.208 -3.763 35.908 1.00 80.75 392 TYR A O 1
ATOM 3301 N N . ASP A 1 393 ? -9.401 -2.117 34.959 1.00 87.31 393 ASP A N 1
ATOM 3302 C CA . ASP A 1 393 ? -10.689 -2.805 35.022 1.00 87.31 393 ASP A CA 1
ATOM 3303 C C . ASP A 1 393 ? -11.410 -2.677 33.669 1.00 87.31 393 ASP A C 1
ATOM 3305 O O . ASP A 1 393 ? -11.951 -1.609 33.363 1.00 87.31 393 ASP A O 1
ATOM 3309 N N . PRO A 1 394 ? -11.424 -3.742 32.838 1.00 88.94 394 PRO A N 1
ATOM 3310 C CA . PRO A 1 394 ? -12.168 -3.758 31.580 1.00 88.94 394 PRO A CA 1
ATOM 3311 C C . PRO A 1 394 ? -13.652 -3.443 31.759 1.00 88.94 394 PRO A C 1
ATOM 3313 O O . PRO A 1 394 ? -14.286 -2.915 30.847 1.00 88.94 394 PRO A O 1
ATOM 3316 N N . LEU A 1 395 ? -14.213 -3.772 32.923 1.00 92.81 395 LEU A N 1
ATOM 3317 C CA . LEU A 1 395 ? -15.632 -3.631 33.200 1.00 92.81 395 LEU A CA 1
ATOM 3318 C C . LEU A 1 395 ? -15.973 -2.281 33.849 1.00 92.81 395 LEU A C 1
ATOM 3320 O O . LEU A 1 395 ? -17.146 -2.045 34.131 1.00 92.81 395 LEU A O 1
ATOM 3324 N N . ASP A 1 396 ? -15.005 -1.368 34.032 1.00 92.38 396 ASP A N 1
ATOM 3325 C CA . ASP A 1 396 ? -15.286 -0.008 34.507 1.00 92.38 396 ASP A CA 1
ATOM 3326 C C . ASP A 1 396 ? -16.155 0.745 33.493 1.00 92.38 396 ASP A C 1
ATOM 3328 O O . ASP A 1 396 ? -15.754 1.018 32.353 1.00 92.38 396 ASP A O 1
ATOM 3332 N N . PHE A 1 397 ? -17.357 1.093 33.938 1.00 92.31 397 PHE A N 1
ATOM 3333 C CA . PHE A 1 397 ? -18.357 1.831 33.178 1.00 92.31 397 PHE A CA 1
ATOM 3334 C C . PHE A 1 397 ? -18.621 3.222 33.757 1.00 92.31 397 PHE A C 1
ATOM 3336 O O . PHE A 1 397 ? -19.306 3.999 33.108 1.00 92.31 397 PHE A O 1
ATOM 3343 N N . THR A 1 398 ? -18.078 3.553 34.934 1.00 90.94 398 THR A N 1
ATOM 3344 C CA . THR A 1 398 ? -18.445 4.756 35.699 1.00 90.94 398 THR A CA 1
ATOM 3345 C C . THR A 1 398 ? -17.838 6.040 35.124 1.00 90.94 398 THR A C 1
ATOM 3347 O O . THR A 1 398 ? -16.772 6.006 34.518 1.00 90.94 398 THR A O 1
ATOM 3350 N N . GLY A 1 399 ? -18.476 7.201 35.336 1.00 87.56 399 GLY A N 1
ATOM 3351 C CA . GLY A 1 399 ? -17.921 8.509 34.940 1.00 87.56 399 GLY A CA 1
ATOM 3352 C C . GLY A 1 399 ? -18.281 9.008 33.532 1.00 87.56 399 GLY A C 1
ATOM 3353 O O . GLY A 1 399 ? -17.488 9.726 32.926 1.00 87.56 399 GLY A O 1
ATOM 3354 N N . LEU A 1 400 ? -19.452 8.636 33.002 1.00 89.31 400 LEU A N 1
ATOM 3355 C CA . LEU A 1 400 ? -20.063 9.322 31.855 1.00 89.31 400 LEU A CA 1
ATOM 3356 C C . LEU A 1 400 ? -20.506 10.742 32.250 1.00 89.31 400 LEU A C 1
ATOM 3358 O O . LEU A 1 400 ? -20.939 10.958 33.381 1.00 89.31 400 LEU A O 1
ATOM 3362 N N . ASN A 1 401 ? -20.390 11.702 31.329 1.00 90.12 401 ASN A N 1
ATOM 3363 C CA . ASN A 1 401 ? -20.916 13.059 31.530 1.00 90.12 401 ASN A CA 1
ATOM 3364 C C . ASN A 1 401 ? -22.433 13.116 31.242 1.00 90.12 401 ASN A C 1
ATOM 3366 O O . ASN A 1 401 ? -22.991 12.179 30.677 1.00 90.12 401 ASN A O 1
ATOM 3370 N N . GLU A 1 402 ? -23.098 14.220 31.595 1.00 87.44 402 GLU A N 1
ATOM 3371 C CA . GLU A 1 402 ? -24.555 14.382 31.416 1.00 87.44 402 GLU A CA 1
ATOM 3372 C C . GLU A 1 402 ? -25.011 14.159 29.960 1.00 87.44 402 GLU A C 1
ATOM 3374 O O . GLU A 1 402 ? -25.972 13.432 29.715 1.00 87.44 402 GLU A O 1
ATOM 3379 N N . ASN A 1 403 ? -24.275 14.689 28.976 1.00 87.25 403 ASN A N 1
ATOM 3380 C CA . ASN A 1 403 ? -24.602 14.521 27.553 1.00 87.25 403 ASN A CA 1
ATOM 3381 C C . ASN A 1 403 ? -24.464 13.059 27.083 1.00 87.25 403 ASN A C 1
ATOM 3383 O O . ASN A 1 403 ? -25.244 12.582 26.250 1.00 87.25 403 ASN A O 1
ATOM 3387 N N . ASP A 1 404 ? -23.466 12.341 27.602 1.00 89.06 404 ASP A N 1
ATOM 3388 C CA . ASP A 1 404 ? -23.247 10.925 27.321 1.00 89.06 404 ASP A CA 1
ATOM 3389 C C . ASP A 1 404 ? -24.357 10.075 27.952 1.00 89.06 404 ASP A C 1
ATOM 3391 O O . ASP A 1 404 ? -24.828 9.135 27.316 1.00 89.06 404 ASP A O 1
ATOM 3395 N N . ILE A 1 405 ? -24.811 10.418 29.162 1.00 90.25 405 ILE A N 1
ATOM 3396 C CA . ILE A 1 405 ? -25.931 9.750 29.843 1.00 90.25 405 ILE A CA 1
ATOM 3397 C C . ILE A 1 405 ? -27.233 9.956 29.060 1.00 90.25 405 ILE A C 1
ATOM 3399 O O . ILE A 1 405 ? -27.966 8.996 28.807 1.00 90.25 405 ILE A O 1
ATOM 3403 N N . ASP A 1 406 ? -27.499 11.179 28.603 1.00 88.69 406 ASP A N 1
ATOM 3404 C CA . ASP A 1 406 ? -28.651 11.487 27.752 1.00 88.69 406 ASP A CA 1
ATOM 3405 C C . ASP A 1 406 ? -28.627 10.689 26.444 1.00 88.69 406 ASP A C 1
ATOM 3407 O O . ASP A 1 406 ? -29.650 10.147 26.012 1.00 88.69 406 ASP A O 1
ATOM 3411 N N . SER A 1 407 ? -27.454 10.582 25.818 1.00 89.38 407 SER A N 1
ATOM 3412 C CA . SER A 1 407 ? -27.262 9.792 24.599 1.00 89.38 407 SER A CA 1
ATOM 3413 C C . SER A 1 407 ? -27.466 8.299 24.865 1.00 89.38 407 SER A C 1
ATOM 3415 O O . SER A 1 407 ? -28.227 7.650 24.144 1.00 89.38 407 SER A O 1
ATOM 3417 N N . PHE A 1 408 ? -26.872 7.771 25.939 1.00 91.62 408 PHE A N 1
ATOM 3418 C CA . PHE A 1 408 ? -27.050 6.392 26.394 1.00 91.62 408 PHE A CA 1
ATOM 3419 C C . PHE A 1 408 ? -28.524 6.050 26.600 1.00 91.62 408 PHE A C 1
ATOM 3421 O O . PHE A 1 408 ? -29.011 5.054 26.066 1.00 91.62 408 PHE A O 1
ATOM 3428 N N . ASN A 1 409 ? -29.276 6.918 27.277 1.00 90.56 409 ASN A N 1
ATOM 3429 C CA . ASN A 1 409 ? -30.704 6.725 27.506 1.00 90.56 409 ASN A CA 1
ATOM 3430 C C . ASN A 1 409 ? -31.529 6.632 26.213 1.00 90.56 409 ASN A C 1
ATOM 3432 O O . ASN A 1 409 ? -32.574 5.977 26.213 1.00 90.56 409 ASN A O 1
ATOM 3436 N N . ARG A 1 410 ? -31.062 7.227 25.108 1.00 89.75 410 ARG A N 1
ATOM 3437 C CA . ARG A 1 410 ? -31.722 7.148 23.795 1.00 89.75 410 ARG A CA 1
ATOM 3438 C C . ARG A 1 410 ? -31.408 5.853 23.050 1.00 89.75 410 ARG A C 1
ATOM 3440 O O . ARG A 1 410 ? -32.313 5.297 22.432 1.00 89.75 410 ARG A O 1
ATOM 3447 N N . PHE A 1 411 ? -30.165 5.364 23.096 1.00 91.19 411 PHE A N 1
ATOM 3448 C CA . PHE A 1 411 ? -29.769 4.177 22.323 1.00 91.19 411 PHE A CA 1
ATOM 3449 C C . PHE A 1 411 ? -29.815 2.857 23.103 1.00 91.19 411 PHE A C 1
ATOM 3451 O O . PHE A 1 411 ? -29.789 1.794 22.479 1.00 91.19 411 PHE A O 1
ATOM 3458 N N . LYS A 1 412 ? -29.888 2.880 24.443 1.00 93.50 412 LYS A N 1
ATOM 3459 C CA . LYS A 1 412 ? -29.752 1.680 25.293 1.00 93.50 412 LYS A CA 1
ATOM 3460 C C . LYS A 1 412 ? -30.677 0.527 24.913 1.00 93.50 412 LYS A C 1
ATOM 3462 O O . LYS A 1 412 ? -30.241 -0.619 24.929 1.00 93.50 412 LYS A O 1
ATOM 3467 N N . SER A 1 413 ? -31.920 0.812 24.518 1.00 93.88 413 SER A N 1
ATOM 3468 C CA . SER A 1 413 ? -32.883 -0.218 24.108 1.00 93.88 413 SER A CA 1
ATOM 3469 C C . SER A 1 413 ? -32.418 -0.953 22.852 1.00 93.88 413 SER A C 1
ATOM 3471 O O . SER A 1 413 ? -32.438 -2.180 22.817 1.00 93.88 413 SER A O 1
ATOM 3473 N N . TRP A 1 414 ? -31.939 -0.208 21.849 1.00 93.38 414 TRP A N 1
ATOM 3474 C CA . TRP A 1 414 ? -31.409 -0.782 20.612 1.00 93.38 414 TRP A CA 1
ATOM 3475 C C . TRP A 1 414 ? -30.116 -1.560 20.868 1.00 93.38 414 TRP A C 1
ATOM 3477 O O . TRP A 1 414 ? -29.956 -2.671 20.365 1.00 93.38 414 TRP A O 1
ATOM 3487 N N . PHE A 1 415 ? -29.215 -1.011 21.692 1.00 95.75 415 PHE A N 1
ATOM 3488 C CA . PHE A 1 415 ? -27.975 -1.687 22.080 1.00 95.75 415 PHE A CA 1
ATOM 3489 C C . PHE A 1 415 ? -28.275 -3.023 22.761 1.00 95.75 415 PHE A C 1
ATOM 3491 O O . PHE A 1 415 ? -27.721 -4.050 22.379 1.00 95.75 415 PHE A O 1
ATOM 3498 N N . ARG A 1 416 ? -29.192 -3.021 23.736 1.00 96.62 416 ARG A N 1
ATOM 3499 C CA . ARG A 1 416 ? -29.605 -4.217 24.471 1.00 96.62 416 ARG A CA 1
ATOM 3500 C C . ARG A 1 416 ? -30.214 -5.272 23.551 1.00 96.62 416 ARG A C 1
ATOM 3502 O O . ARG A 1 416 ? -29.862 -6.438 23.666 1.00 96.62 416 ARG A O 1
ATOM 3509 N N . GLU A 1 417 ? -31.108 -4.878 22.644 1.00 96.44 417 GLU A N 1
ATOM 3510 C CA . GLU A 1 417 ? -31.742 -5.791 21.681 1.00 96.44 417 GLU A CA 1
ATOM 3511 C C . GLU A 1 417 ? -30.697 -6.494 20.803 1.00 96.44 417 GLU A C 1
ATOM 3513 O O . GLU A 1 417 ? -30.697 -7.717 20.689 1.00 96.44 417 GLU A O 1
ATOM 3518 N N . ARG A 1 418 ? -29.749 -5.734 20.246 1.00 95.69 418 ARG A N 1
ATOM 3519 C CA . ARG A 1 418 ? -28.655 -6.282 19.431 1.00 95.69 418 ARG A CA 1
ATOM 3520 C C . ARG A 1 418 ? -27.674 -7.125 20.256 1.00 95.69 418 ARG A C 1
ATOM 3522 O O . ARG A 1 418 ? -27.174 -8.130 19.759 1.00 95.69 418 ARG A O 1
ATOM 3529 N N . LEU A 1 419 ? -27.414 -6.750 21.511 1.00 97.00 419 LEU A N 1
ATOM 3530 C CA . LEU A 1 419 ? -26.592 -7.537 22.434 1.00 97.00 419 LEU A CA 1
ATOM 3531 C C . LEU A 1 419 ? -27.216 -8.916 22.694 1.00 97.00 419 LEU A C 1
ATOM 3533 O O . LEU A 1 419 ? -26.500 -9.911 22.642 1.00 97.00 419 LEU A O 1
ATOM 3537 N N . VAL A 1 420 ? -28.534 -8.986 22.916 1.00 97.62 420 VAL A N 1
ATOM 3538 C CA . VAL A 1 420 ? -29.263 -10.261 23.060 1.00 97.62 420 VAL A CA 1
ATOM 3539 C C . VAL A 1 420 ? -29.075 -11.128 21.816 1.00 97.62 420 VAL A C 1
ATOM 3541 O O . VAL A 1 420 ? -28.644 -12.272 21.934 1.00 97.62 420 VAL A O 1
ATOM 3544 N N . GLU A 1 421 ? -29.298 -10.569 20.623 1.00 96.31 421 GLU A N 1
ATOM 3545 C CA . GLU A 1 421 ? -29.113 -11.304 19.363 1.00 96.31 421 GLU A CA 1
ATOM 3546 C C . GLU A 1 421 ? -27.701 -11.881 19.213 1.00 96.31 421 GLU A C 1
ATOM 3548 O O . GLU A 1 421 ? -27.532 -13.009 18.752 1.00 96.31 421 GLU A O 1
ATOM 3553 N N . PHE A 1 422 ? -26.675 -11.123 19.606 1.00 96.88 422 PHE A N 1
ATOM 3554 C CA . PHE A 1 422 ? -25.284 -11.561 19.478 1.00 96.88 422 PHE A CA 1
ATOM 3555 C C . PHE A 1 422 ? -24.940 -12.661 20.477 1.00 96.88 422 PHE A C 1
ATOM 3557 O O . PHE A 1 422 ? -24.174 -13.563 20.145 1.00 96.88 422 PHE A O 1
ATOM 3564 N N . LEU A 1 423 ? -25.493 -12.591 21.689 1.00 96.56 423 LEU A N 1
ATOM 3565 C CA . LEU A 1 423 ? -25.282 -13.606 22.718 1.00 96.56 423 LEU A CA 1
ATOM 3566 C C . LEU A 1 423 ? -26.016 -14.918 22.397 1.00 96.56 423 LEU A C 1
ATOM 3568 O O . LEU A 1 423 ? -25.518 -15.991 22.743 1.00 96.56 423 LEU A O 1
ATOM 3572 N N . ASP A 1 424 ? -27.142 -14.842 21.684 1.00 96.81 424 ASP A N 1
ATOM 3573 C CA . ASP A 1 424 ? -27.878 -16.012 21.195 1.00 96.81 424 ASP A CA 1
ATOM 3574 C C . ASP A 1 424 ? -27.195 -16.679 19.979 1.00 96.81 424 ASP A C 1
ATOM 3576 O O . ASP A 1 424 ? -27.308 -17.897 19.779 1.00 96.81 424 ASP A O 1
ATOM 3580 N N . ASP A 1 425 ? -26.424 -15.926 19.186 1.00 96.69 425 ASP A N 1
ATOM 3581 C CA . ASP A 1 425 ? -25.682 -16.446 18.033 1.00 96.69 425 ASP A CA 1
ATOM 3582 C C . ASP A 1 425 ? -24.324 -17.063 18.425 1.00 96.69 425 ASP A C 1
ATOM 3584 O O . ASP A 1 425 ? -23.249 -16.454 18.376 1.00 96.69 425 ASP A O 1
ATOM 3588 N N . ARG A 1 426 ? -24.354 -18.364 18.731 1.00 94.31 426 ARG A N 1
ATOM 3589 C CA . ARG A 1 426 ? -23.144 -19.146 19.042 1.00 94.31 426 ARG A CA 1
ATOM 3590 C C . ARG A 1 426 ? -22.114 -19.175 17.911 1.00 94.31 426 ARG A C 1
ATOM 3592 O O . ARG A 1 426 ? -20.927 -19.349 18.196 1.00 94.31 426 ARG A O 1
ATOM 3599 N N . GLN A 1 427 ? -22.529 -19.077 16.645 1.00 95.12 427 GLN A N 1
ATOM 3600 C CA . GLN A 1 427 ? -21.585 -19.109 15.525 1.00 95.12 427 GLN A CA 1
ATOM 3601 C C . GLN A 1 427 ? -20.805 -17.801 15.455 1.00 95.12 427 GLN A C 1
ATOM 3603 O O . GLN A 1 427 ? -19.581 -17.840 15.314 1.00 95.12 427 GLN A O 1
ATOM 3608 N N . LEU A 1 428 ? -21.491 -16.670 15.623 1.00 96.25 428 LEU A N 1
ATOM 3609 C CA . LEU A 1 428 ? -20.879 -15.347 15.699 1.00 96.25 428 LEU A CA 1
ATOM 3610 C C . LEU A 1 428 ? -19.885 -15.250 16.859 1.00 96.25 428 LEU A C 1
ATOM 3612 O O . LEU A 1 428 ? -18.743 -14.825 16.648 1.00 96.25 428 LEU A O 1
ATOM 3616 N N . LEU A 1 429 ? -20.279 -15.696 18.059 1.00 96.38 429 LEU A N 1
ATOM 3617 C CA . LEU A 1 429 ? -19.400 -15.672 19.230 1.00 96.38 429 LEU A CA 1
ATOM 3618 C C . LEU A 1 429 ? -18.157 -16.535 19.012 1.00 96.38 429 LEU A C 1
ATOM 3620 O O . LEU A 1 429 ? -17.037 -16.067 19.214 1.00 96.38 429 LEU A O 1
ATOM 3624 N N . LYS A 1 430 ? -18.333 -17.771 18.529 1.00 95.75 430 LYS A N 1
ATOM 3625 C CA . LYS A 1 430 ? -17.210 -18.681 18.277 1.00 95.75 430 LYS A CA 1
ATOM 3626 C C . LYS A 1 430 ? -16.286 -18.171 17.172 1.00 95.75 430 LYS A C 1
ATOM 3628 O O . LYS A 1 430 ? -15.072 -18.328 17.269 1.00 95.75 430 LYS A O 1
ATOM 3633 N N . ALA A 1 431 ? -16.835 -17.568 16.118 1.00 96.00 431 ALA A N 1
ATOM 3634 C CA . ALA A 1 431 ? -16.043 -17.029 15.016 1.00 96.00 431 ALA A CA 1
ATOM 3635 C C . ALA A 1 431 ? -15.197 -15.816 15.434 1.00 96.00 431 ALA A C 1
ATOM 3637 O O . ALA A 1 431 ? -14.082 -15.675 14.934 1.00 96.00 431 ALA A O 1
ATOM 3638 N N . THR A 1 432 ? -15.712 -14.977 16.339 1.00 96.06 432 THR A N 1
ATOM 3639 C CA . THR A 1 432 ? -15.043 -13.746 16.793 1.00 96.06 432 THR A CA 1
ATOM 3640 C C . THR A 1 432 ? -14.112 -13.995 17.982 1.00 96.06 432 THR A C 1
ATOM 3642 O O . THR A 1 432 ? -12.961 -13.567 17.978 1.00 96.06 432 THR A O 1
ATOM 3645 N N . PHE A 1 433 ? -14.582 -14.704 19.009 1.00 95.50 433 PHE A N 1
ATOM 3646 C CA . PHE A 1 433 ? -13.884 -14.831 20.293 1.00 95.50 433 PHE A CA 1
ATOM 3647 C C . PHE A 1 433 ? -13.187 -16.186 20.484 1.00 95.50 433 PHE A C 1
ATOM 3649 O O . PHE A 1 433 ? -12.361 -16.325 21.390 1.00 95.50 433 PHE A O 1
ATOM 3656 N N . GLY A 1 434 ? -13.438 -17.167 19.611 1.00 93.00 434 GLY A N 1
ATOM 3657 C CA . GLY A 1 434 ? -12.908 -18.525 19.747 1.00 93.00 434 GLY A CA 1
ATOM 3658 C C . GLY A 1 434 ? -13.539 -19.262 20.929 1.00 93.00 434 GLY A C 1
ATOM 3659 O O . GLY A 1 434 ? -14.740 -19.153 21.153 1.00 93.00 434 GLY A O 1
ATOM 3660 N N . ASP A 1 435 ? -12.721 -19.994 21.687 1.00 92.19 435 ASP A N 1
ATOM 3661 C CA . ASP A 1 435 ? -13.153 -20.756 22.871 1.00 92.19 435 ASP A CA 1
ATOM 3662 C C . ASP A 1 435 ? -12.940 -19.977 24.191 1.00 92.19 435 ASP A C 1
ATOM 3664 O O . ASP A 1 435 ? -12.820 -20.570 25.259 1.00 92.19 435 ASP A O 1
ATOM 3668 N N . ARG A 1 436 ? -12.834 -18.641 24.127 1.00 91.38 436 ARG A N 1
ATOM 3669 C CA . ARG A 1 436 ? -12.642 -17.792 25.316 1.00 91.38 436 ARG A CA 1
ATOM 3670 C C . ARG A 1 436 ? -13.913 -17.741 26.162 1.00 91.38 436 ARG A C 1
ATOM 3672 O O . ARG A 1 436 ? -15.009 -17.595 25.628 1.00 91.38 436 ARG A O 1
ATOM 3679 N N . GLU A 1 437 ? -13.745 -17.800 27.479 1.00 90.56 437 GLU A N 1
ATOM 3680 C CA . GLU A 1 437 ? -14.846 -17.713 28.438 1.00 90.56 437 GLU A CA 1
ATOM 3681 C C . GLU A 1 437 ? -15.130 -16.262 28.844 1.00 90.56 437 GLU A C 1
ATOM 3683 O O . GLU A 1 437 ? -14.233 -15.415 28.877 1.00 90.56 437 GLU A O 1
ATOM 3688 N N . PHE A 1 438 ? -16.391 -15.973 29.171 1.00 92.94 438 PHE A N 1
ATOM 3689 C CA . PHE A 1 438 ? -16.782 -14.680 29.721 1.00 92.94 438 PHE A CA 1
ATOM 3690 C C . PHE A 1 438 ? -16.614 -14.673 31.238 1.00 92.94 438 PHE A C 1
ATOM 3692 O O . PHE A 1 438 ? -17.107 -15.552 31.941 1.00 92.94 438 PHE A O 1
ATOM 3699 N N . THR A 1 439 ? -15.953 -13.639 31.748 1.00 90.25 439 THR A N 1
ATOM 3700 C CA . THR A 1 439 ? -15.762 -13.413 33.188 1.00 90.25 439 THR A CA 1
ATOM 3701 C C . THR A 1 439 ? -17.077 -13.169 33.927 1.00 90.25 439 THR A C 1
ATOM 3703 O O . THR A 1 439 ? -17.200 -13.520 35.099 1.00 90.25 439 THR A O 1
ATOM 3706 N N . GLN A 1 440 ? -18.055 -12.560 33.253 1.00 92.50 440 GLN A N 1
ATOM 3707 C CA . GLN A 1 440 ? -19.408 -12.290 33.739 1.00 92.50 440 GLN A CA 1
ATOM 3708 C C . GLN A 1 440 ? -20.386 -12.332 32.561 1.00 92.50 440 GLN A C 1
ATOM 3710 O O . GLN A 1 440 ? -19.969 -12.197 31.413 1.00 92.50 440 GLN A O 1
ATOM 3715 N N . ASP A 1 441 ? -21.682 -12.477 32.843 1.00 94.56 441 ASP A N 1
ATOM 3716 C CA . ASP A 1 441 ? -22.738 -12.370 31.831 1.00 94.56 441 ASP A CA 1
ATOM 3717 C C . ASP A 1 441 ? -22.809 -10.927 31.279 1.00 94.56 441 ASP A C 1
ATOM 3719 O O . ASP A 1 441 ? -23.146 -10.011 32.044 1.00 94.56 441 ASP A O 1
ATOM 3723 N N . PRO A 1 442 ? -22.515 -10.705 29.979 1.00 96.06 442 PRO A N 1
ATOM 3724 C CA . PRO A 1 442 ? -22.521 -9.369 29.390 1.00 96.06 442 PRO A CA 1
ATOM 3725 C C . PRO A 1 442 ? -23.894 -8.690 29.420 1.00 96.06 442 PRO A C 1
ATOM 3727 O O . PRO A 1 442 ? -23.972 -7.479 29.617 1.00 96.06 442 PRO A O 1
ATOM 3730 N N . LEU A 1 443 ? -24.987 -9.444 29.263 1.00 96.81 443 LEU A N 1
ATOM 3731 C CA . LEU A 1 443 ? -26.339 -8.882 29.251 1.00 96.81 443 LEU A CA 1
ATOM 3732 C C . LEU A 1 443 ? -26.770 -8.466 30.655 1.00 96.81 443 LEU A C 1
ATOM 3734 O O . LEU A 1 443 ? -27.221 -7.340 30.860 1.00 96.81 443 LEU A O 1
ATOM 3738 N N . ALA A 1 444 ? -26.577 -9.351 31.636 1.00 95.75 444 ALA A N 1
ATOM 3739 C CA . ALA A 1 444 ? -26.884 -9.029 33.026 1.00 95.75 444 ALA A CA 1
ATOM 3740 C C . ALA A 1 444 ? -26.032 -7.854 33.532 1.00 95.75 444 ALA A C 1
ATOM 3742 O O . ALA A 1 444 ? -26.499 -7.047 34.336 1.00 95.75 444 ALA A O 1
ATOM 3743 N N . PHE A 1 445 ? -24.785 -7.731 33.059 1.00 96.31 445 PHE A N 1
ATOM 3744 C CA . PHE A 1 445 ? -23.941 -6.577 33.356 1.00 96.31 445 PHE A CA 1
ATOM 3745 C C . PHE A 1 445 ? -24.502 -5.293 32.734 1.00 96.31 445 PHE A C 1
ATOM 3747 O O . PHE A 1 445 ? -24.582 -4.280 33.427 1.00 96.31 445 PHE A O 1
ATOM 3754 N N . PHE A 1 446 ? -24.929 -5.328 31.468 1.00 96.75 446 PHE A N 1
ATOM 3755 C CA . PHE A 1 446 ? -25.548 -4.181 30.800 1.00 96.75 446 PHE A CA 1
ATOM 3756 C C . PHE A 1 446 ? -26.796 -3.677 31.538 1.00 96.75 446 PHE A C 1
ATOM 3758 O O . PHE A 1 446 ? -26.940 -2.475 31.753 1.00 96.75 446 PHE A O 1
ATOM 3765 N N . ASP A 1 447 ? -27.648 -4.584 32.020 1.00 95.06 447 ASP A N 1
ATOM 3766 C CA . ASP A 1 447 ? -28.842 -4.225 32.796 1.00 95.06 447 ASP A CA 1
ATOM 3767 C C . ASP A 1 447 ? -28.488 -3.499 34.114 1.00 95.06 447 ASP A C 1
ATOM 3769 O O . ASP A 1 447 ? -29.212 -2.604 34.556 1.00 95.06 447 ASP A O 1
ATOM 3773 N N . ARG A 1 448 ? -27.332 -3.808 34.726 1.00 94.69 448 ARG A N 1
ATOM 3774 C CA . ARG A 1 448 ? -26.825 -3.058 35.892 1.00 94.69 448 ARG A CA 1
ATOM 3775 C C . ARG A 1 448 ? -26.339 -1.657 35.530 1.00 94.69 448 ARG A C 1
ATOM 3777 O O . ARG A 1 448 ? -26.546 -0.737 36.318 1.00 94.69 448 ARG A O 1
ATOM 3784 N N . ILE A 1 449 ? -25.701 -1.497 34.369 1.00 94.06 449 ILE A N 1
ATOM 3785 C CA . ILE A 1 449 ? -25.281 -0.182 33.861 1.00 94.06 449 ILE A CA 1
ATOM 3786 C C . ILE A 1 449 ? -26.512 0.703 33.655 1.00 94.06 449 ILE A C 1
ATOM 3788 O O . ILE A 1 449 ? -26.523 1.847 34.102 1.00 94.06 449 ILE A O 1
ATOM 3792 N N . ASP A 1 450 ? -27.560 0.163 33.026 1.00 93.31 450 ASP A N 1
ATOM 3793 C CA . ASP A 1 450 ? -28.814 0.889 32.824 1.00 93.31 450 ASP A CA 1
ATOM 3794 C C . ASP A 1 450 ? -29.422 1.334 34.161 1.00 93.31 450 ASP A C 1
ATOM 3796 O O . ASP A 1 450 ? -29.727 2.510 34.345 1.00 93.31 450 ASP A O 1
ATOM 3800 N N . HIS A 1 451 ? -29.506 0.434 35.145 1.00 92.38 451 HIS A N 1
ATOM 3801 C CA . HIS A 1 451 ? -30.014 0.793 36.470 1.00 92.38 451 HIS A CA 1
ATOM 3802 C C . HIS A 1 451 ? -29.179 1.886 37.164 1.00 92.38 451 HIS A C 1
ATOM 3804 O O . HIS A 1 451 ? -29.736 2.789 37.792 1.00 92.38 451 HIS A O 1
ATOM 3810 N N . HIS A 1 452 ? -27.850 1.840 37.034 1.00 92.56 452 HIS A N 1
ATOM 3811 C CA . HIS A 1 452 ? -26.957 2.854 37.596 1.00 92.56 452 HIS A CA 1
ATOM 3812 C C . HIS A 1 452 ? -27.234 4.250 37.016 1.00 92.56 452 HIS A C 1
ATOM 3814 O O . HIS A 1 452 ? -27.409 5.202 37.773 1.00 92.56 452 HIS A O 1
ATOM 3820 N N . TYR A 1 453 ? -27.347 4.370 35.691 1.00 90.00 453 TYR A N 1
ATOM 3821 C CA . TYR A 1 453 ? -27.579 5.656 35.018 1.00 90.00 453 TYR A CA 1
ATOM 3822 C C . TYR A 1 453 ? -29.040 6.123 34.998 1.00 90.00 453 TYR A C 1
ATOM 3824 O O . TYR A 1 453 ? -29.328 7.220 34.534 1.00 90.00 453 TYR A O 1
ATOM 3832 N N . GLN A 1 454 ? -29.974 5.312 35.496 1.00 83.44 454 GLN A N 1
ATOM 3833 C CA . GLN A 1 454 ? -31.340 5.755 35.799 1.00 83.44 454 GLN A CA 1
ATOM 3834 C C . GLN A 1 454 ? -31.472 6.366 37.199 1.00 83.44 454 GLN A C 1
ATOM 3836 O O . GLN A 1 454 ? -32.436 7.080 37.468 1.00 83.44 454 GLN A O 1
ATOM 3841 N N . THR A 1 455 ? -30.561 6.016 38.111 1.00 73.56 455 THR A N 1
ATOM 3842 C CA . THR A 1 455 ? -30.625 6.379 39.537 1.00 73.56 455 THR A CA 1
ATOM 3843 C C . THR A 1 455 ? -29.630 7.468 39.937 1.00 73.56 455 THR A C 1
ATOM 3845 O O . THR A 1 455 ? -29.752 8.015 41.035 1.00 73.56 455 THR A O 1
ATOM 3848 N N . THR A 1 456 ? -28.677 7.768 39.055 1.00 60.91 456 THR A N 1
ATOM 3849 C CA . THR A 1 456 ? -27.697 8.858 39.148 1.00 60.91 456 THR A CA 1
ATOM 3850 C C . THR A 1 456 ? -28.164 10.000 38.265 1.00 60.91 456 THR A C 1
ATOM 3852 O O . THR A 1 456 ? -28.085 11.158 38.729 1.00 60.91 456 THR A O 1
#

Secondary structure (DSSP, 8-state):
-TTHHHHHHHHHHIIIIIHHHHHHHHHHHHHHHT-HHHHHHHHHSHHHHHHHHHHHHHHHHHHHHHHHHHTT--HHHHHHHHHHHHHHHHHHHHHHHHHHHHHHHHHSHHHHHHHHHHHHTTS-TTHHHHHHHHHHHHHH-SSS--HHHHHHHHHHHHHHHHHHTTSSSPB---HHHHHHHHHHHHHHHTS-TTSSHHHIIIIIS-HHHH--TTS--PBPHHHHHHHHHHHHHHHHTT-THHHHHHHHHHHHHHHTSPP----B-TTS-BTTHHHHHHHHHHHHHHHHHHHHHHHHHHHTT-HHHHHHHHT-SSSSS---TTSS--SHHHHHHHHHHHHHTTTTTTTTHHHHSPPTT--SGGGTTHHHHHHHHHHHHHHHHHHT----STT--TT------HHHHHHHHHHHHHHHHHHHHHHH-HHHHHHHHTTPPPSS-HHHHHHHHHHHHHH-

Sequence (456 aa):
MEILSICIPLVIAIFAMAFPLAINEIGSINSKYNSERIVEIFRKEFEWKWFNNLLYISLILIAIYTCGRAFGFSIRWMHVLIWTIFISTLLLSLFLILFVKKVFIYKSDILLRDYLLHLDKGKYKFKEELLELYIYFIRKDKIVTDEELWMYFSKYYHQLRSETSSSTNSLEFSRDDYEIVWKLHREVMESDQNQTVLLQYNASAGEWLIGRHEYYSRISEDTFRTIWNNLNNAIVNNKSYIAVKFFTIVYDYFEHIPEISPQVDDDGSISNKDIIDRRLSERQDIIDFITVLGGLLYFNSKLRDIGTIFYYTQSQPPNYKAFLPATIRQCLQLYCKLWGNEQGRYSLIDVDYPFPALVGIGESGKVLGNTFKFIILEYIRLFTLHSYFHGYDPLDFTGLNENDIDSFNRFKSWFRERLVEFLDDRQLLKATFGDREFTQDPLAFFDRIDHHYQTT

Radius of gyration: 33.29 Å; chains: 1; bounding box: 73×55×104 Å